Protein AF-A0A8H2ZXE7-F1 (afdb_monomer_lite)

Structure (mmCIF, N/CA/C/O backbone):
data_AF-A0A8H2ZXE7-F1
#
_entry.id   AF-A0A8H2ZXE7-F1
#
loop_
_atom_site.group_PDB
_atom_site.id
_atom_site.type_symbol
_atom_site.label_atom_id
_atom_site.label_alt_id
_atom_site.label_comp_id
_atom_site.label_asym_id
_atom_site.label_entity_id
_atom_site.label_seq_id
_atom_site.pdbx_PDB_ins_code
_atom_site.Cartn_x
_atom_site.Cartn_y
_atom_site.Cartn_z
_atom_site.occupancy
_atom_site.B_iso_or_equiv
_atom_site.auth_seq_id
_atom_site.auth_comp_id
_atom_site.auth_asym_id
_atom_site.auth_atom_id
_atom_site.pdbx_PDB_model_num
ATOM 1 N N . MET A 1 1 ? 1.449 -3.671 5.281 1.00 37.72 1 MET A N 1
ATOM 2 C CA . MET A 1 1 ? -0.019 -3.720 5.351 1.00 37.72 1 MET A CA 1
ATOM 3 C C . MET A 1 1 ? -0.487 -4.661 4.245 1.00 37.72 1 MET A C 1
ATOM 5 O O . MET A 1 1 ? 0.335 -5.017 3.417 1.00 37.72 1 MET A O 1
ATOM 9 N N . VAL A 1 2 ? -1.694 -5.198 4.424 1.00 40.09 2 VAL A N 1
ATOM 10 C CA . VAL A 1 2 ? -2.510 -6.159 3.642 1.00 40.09 2 VAL A CA 1
ATOM 11 C C . VAL A 1 2 ? -1.838 -7.055 2.583 1.00 40.09 2 VAL A C 1
ATOM 13 O O . VAL A 1 2 ? -1.481 -6.581 1.506 1.00 40.09 2 VAL A O 1
ATOM 16 N N . PRO A 1 3 ? -1.770 -8.380 2.799 1.00 34.88 3 PRO A N 1
ATOM 17 C CA . PRO A 1 3 ? -1.704 -9.323 1.689 1.00 34.88 3 PRO A CA 1
ATOM 18 C C . PRO A 1 3 ? -3.044 -9.306 0.940 1.00 34.88 3 PRO A C 1
ATOM 20 O O . PRO A 1 3 ? -4.093 -9.416 1.576 1.00 34.88 3 PRO A O 1
ATOM 23 N N . LEU A 1 4 ? -3.014 -9.149 -0.388 1.00 42.28 4 LEU A N 1
ATOM 24 C CA . LEU A 1 4 ? -4.192 -9.222 -1.264 1.00 42.28 4 LEU A CA 1
ATOM 25 C C . LEU A 1 4 ? -4.894 -10.562 -1.028 1.00 42.28 4 LEU A C 1
ATOM 27 O O . LEU A 1 4 ? -4.512 -11.589 -1.583 1.00 42.28 4 LEU A O 1
ATOM 31 N N . THR A 1 5 ? -5.882 -10.568 -0.142 1.00 41.03 5 THR A N 1
ATOM 32 C CA . THR A 1 5 ? -6.597 -11.772 0.253 1.00 41.03 5 THR A CA 1
ATOM 33 C C . THR A 1 5 ? -8.085 -11.511 0.139 1.00 41.03 5 THR A C 1
ATOM 35 O O . THR A 1 5 ? -8.644 -10.622 0.772 1.00 41.03 5 THR A O 1
ATOM 38 N N . ARG A 1 6 ? -8.676 -12.308 -0.752 1.00 41.72 6 ARG A N 1
ATOM 39 C CA . ARG A 1 6 ? -10.087 -12.631 -0.961 1.00 41.72 6 ARG A CA 1
ATOM 40 C C . ARG A 1 6 ? -11.070 -11.954 0.007 1.00 41.72 6 ARG A C 1
ATOM 42 O O . ARG A 1 6 ? -11.299 -12.441 1.115 1.00 41.72 6 ARG A O 1
ATOM 49 N N . SER A 1 7 ? -11.761 -10.930 -0.479 1.00 31.61 7 SER A N 1
ATOM 50 C CA . SER A 1 7 ? -13.058 -10.507 0.046 1.00 31.61 7 SER A CA 1
ATOM 51 C C . SER A 1 7 ? -14.070 -11.638 -0.191 1.00 31.61 7 SER A C 1
ATOM 53 O O . SER A 1 7 ? -14.555 -11.857 -1.296 1.00 31.61 7 SER A O 1
ATOM 55 N N . LYS A 1 8 ? -14.363 -12.423 0.852 1.00 30.72 8 LYS A N 1
ATOM 56 C CA . LYS A 1 8 ? -15.541 -13.300 0.880 1.00 30.72 8 LYS A CA 1
ATOM 57 C C . LYS A 1 8 ? -16.747 -12.451 1.279 1.00 30.72 8 LYS A C 1
ATOM 59 O O . LYS A 1 8 ? -17.057 -12.342 2.461 1.00 30.72 8 LYS A O 1
ATOM 64 N N . THR A 1 9 ? -17.430 -11.854 0.313 1.00 28.05 9 THR A N 1
ATOM 65 C CA . THR A 1 9 ? -18.809 -11.397 0.508 1.00 28.05 9 THR A CA 1
ATOM 66 C C . THR A 1 9 ? -19.736 -12.587 0.273 1.00 28.05 9 THR A C 1
ATOM 68 O O . THR A 1 9 ? -20.044 -12.964 -0.851 1.00 28.05 9 THR A O 1
ATOM 71 N N . GLY A 1 10 ? -20.133 -13.234 1.366 1.00 24.97 10 GLY A N 1
ATOM 72 C CA . GLY A 1 10 ? -21.197 -14.231 1.394 1.00 24.97 10 GLY A CA 1
ATOM 73 C C . GLY A 1 10 ? -22.120 -13.890 2.550 1.00 24.97 10 GLY A C 1
ATOM 74 O O . GLY A 1 10 ? -21.824 -14.219 3.695 1.00 24.97 10 GLY A O 1
ATOM 75 N N . ALA A 1 11 ? -23.192 -13.161 2.252 1.00 25.58 11 ALA A N 1
ATOM 76 C CA . ALA A 1 11 ? -24.258 -12.878 3.196 1.00 25.58 11 ALA A CA 1
ATOM 77 C C . ALA A 1 11 ? -25.006 -14.180 3.516 1.00 25.58 11 ALA A C 1
ATOM 79 O O . ALA A 1 11 ? -25.571 -14.804 2.622 1.00 25.58 11 ALA A O 1
ATOM 80 N N . ALA A 1 12 ? -25.035 -14.569 4.788 1.00 24.92 12 ALA A N 1
ATOM 81 C CA . ALA A 1 12 ? -25.950 -15.583 5.293 1.00 24.92 12 ALA A CA 1
ATOM 82 C C . ALA A 1 12 ? -26.619 -15.037 6.558 1.00 24.92 12 ALA A C 1
ATOM 84 O O . ALA A 1 12 ? -25.986 -14.869 7.599 1.00 24.92 12 ALA A O 1
ATOM 85 N N . LYS A 1 13 ? -27.908 -14.714 6.421 1.00 24.22 13 LYS A N 1
ATOM 86 C CA . LYS A 1 13 ? -28.839 -14.510 7.532 1.00 24.22 13 LYS A CA 1
ATOM 87 C C . LYS A 1 13 ? -28.961 -15.831 8.294 1.00 24.22 13 LYS A C 1
ATOM 89 O O . LYS A 1 13 ? -29.237 -16.852 7.672 1.00 24.22 13 LYS A O 1
ATOM 94 N N . ALA A 1 14 ? -28.830 -15.800 9.615 1.00 24.81 14 ALA A N 1
ATOM 95 C CA . ALA A 1 14 ? -29.322 -16.868 10.473 1.00 24.81 14 ALA A CA 1
ATOM 96 C C . ALA A 1 14 ? -29.968 -16.260 11.721 1.00 24.81 14 ALA A C 1
ATOM 98 O O . ALA A 1 14 ? -29.408 -15.406 12.404 1.00 24.81 14 ALA A O 1
ATOM 99 N N . THR A 1 15 ? -31.206 -16.683 11.905 1.00 23.34 15 THR A N 1
ATOM 100 C CA . THR A 1 15 ? -32.229 -16.314 12.874 1.00 23.34 15 THR A CA 1
ATOM 101 C C . THR A 1 15 ? -31.917 -16.799 14.287 1.00 23.34 15 THR A C 1
ATOM 103 O O . THR A 1 15 ? -31.268 -17.822 14.488 1.00 23.34 15 THR A O 1
ATOM 106 N N . ALA A 1 16 ? -32.428 -16.052 15.265 1.00 22.19 16 ALA A N 1
ATOM 107 C CA . ALA A 1 16 ? -32.362 -16.350 16.687 1.00 22.19 16 ALA A CA 1
ATOM 108 C C . ALA A 1 16 ? -33.148 -17.616 17.066 1.00 22.19 16 ALA A C 1
ATOM 110 O O . ALA A 1 16 ? -34.262 -17.818 16.587 1.00 22.19 16 ALA A O 1
ATOM 111 N N . THR A 1 17 ? -32.625 -18.379 18.031 1.00 24.34 17 THR A N 1
ATOM 112 C CA . THR A 1 17 ? -33.463 -19.198 18.918 1.00 24.34 17 THR A CA 1
ATOM 113 C C . THR A 1 17 ? -32.881 -19.221 20.328 1.00 24.34 17 THR A C 1
ATOM 115 O O . THR A 1 17 ? -31.692 -19.449 20.534 1.00 24.34 17 THR A O 1
ATOM 118 N N . LYS A 1 18 ? -33.765 -18.923 21.278 1.00 22.67 18 LYS A N 1
ATOM 119 C CA . LYS A 1 18 ? -33.601 -18.810 22.727 1.00 22.67 18 LYS A CA 1
ATOM 120 C C . LYS A 1 18 ? -33.639 -20.201 23.364 1.00 22.67 18 LYS A C 1
ATOM 122 O O . LYS A 1 18 ? -34.596 -20.925 23.118 1.00 22.67 18 LYS A O 1
ATOM 127 N N . VAL A 1 19 ? -32.681 -20.532 24.232 1.00 24.34 19 VAL A N 1
ATOM 128 C CA . VAL A 1 19 ? -32.855 -21.570 25.264 1.00 24.34 19 VAL A CA 1
ATOM 129 C C . VAL A 1 19 ? -32.188 -21.097 26.557 1.00 24.34 19 VAL A C 1
ATOM 131 O O . VAL A 1 19 ? -30.974 -20.930 26.629 1.00 24.34 19 VAL A O 1
ATOM 134 N N . GLU A 1 20 ? -33.016 -20.850 27.570 1.00 22.06 20 GLU A N 1
ATOM 135 C CA . GLU A 1 20 ? -32.633 -20.716 28.976 1.00 22.06 20 GLU A CA 1
ATOM 136 C C . GLU A 1 20 ? -32.345 -22.104 29.563 1.00 22.06 20 GLU A C 1
ATOM 138 O O . GLU A 1 20 ? -33.101 -23.032 29.285 1.00 22.06 20 GLU A O 1
ATOM 143 N N . THR A 1 21 ? -31.345 -22.244 30.445 1.00 24.45 21 THR A N 1
ATOM 144 C CA . THR A 1 21 ? -31.552 -22.791 31.809 1.00 24.45 21 THR A CA 1
ATOM 145 C C . THR A 1 21 ? -30.289 -22.789 32.694 1.00 24.45 21 THR A C 1
ATOM 147 O O . THR A 1 21 ? -29.285 -23.419 32.398 1.00 24.45 21 THR A O 1
ATOM 150 N N . LYS A 1 22 ? -30.449 -22.105 33.838 1.00 24.88 22 LYS A N 1
ATOM 151 C CA . LYS A 1 22 ? -30.098 -22.450 35.236 1.00 24.88 22 LYS A CA 1
ATOM 152 C C . LYS A 1 22 ? -28.639 -22.667 35.698 1.00 24.88 22 LYS A C 1
ATOM 154 O O . LYS A 1 22 ? -27.974 -23.648 35.396 1.00 24.88 22 LYS A O 1
ATOM 159 N N . LEU A 1 23 ? -28.275 -21.771 36.628 1.00 22.88 23 LEU A N 1
ATOM 160 C CA . LEU A 1 23 ? -27.318 -21.894 37.737 1.00 22.88 23 LEU A CA 1
ATOM 161 C C . LEU A 1 23 ? -27.302 -23.275 38.417 1.00 22.88 23 LEU A C 1
ATOM 163 O O . LEU A 1 23 ? -28.356 -23.755 38.826 1.00 22.88 23 LEU A O 1
ATOM 167 N N . THR A 1 24 ? -26.098 -23.732 38.785 1.00 25.58 24 THR A N 1
ATOM 168 C CA . THR A 1 24 ? -25.827 -24.248 40.141 1.00 25.58 24 THR A CA 1
ATOM 169 C C . THR A 1 24 ? -24.408 -23.902 40.597 1.00 25.58 24 THR A C 1
ATOM 171 O O . THR A 1 24 ? -23.417 -24.228 39.950 1.00 25.58 24 THR A O 1
ATOM 174 N N . THR A 1 25 ? -24.352 -23.257 41.754 1.00 23.00 25 THR A N 1
ATOM 175 C CA . THR A 1 25 ? -23.217 -22.957 42.630 1.00 23.00 25 THR A CA 1
ATOM 176 C C . THR A 1 25 ? -22.566 -24.233 43.176 1.00 23.00 25 THR A C 1
ATOM 178 O O . THR A 1 25 ? -23.286 -25.142 43.579 1.00 23.00 25 THR A O 1
ATOM 181 N N . LYS A 1 26 ? -21.232 -24.257 43.338 1.00 26.17 26 LYS A N 1
ATOM 182 C CA . LYS A 1 26 ? -20.571 -24.940 44.471 1.00 26.17 26 LYS A CA 1
ATOM 183 C C . LYS A 1 26 ? -19.151 -24.410 44.720 1.00 26.17 26 LYS A C 1
ATOM 185 O O . LYS A 1 26 ? -18.291 -24.428 43.847 1.00 26.17 26 LYS A O 1
ATOM 190 N N . ARG A 1 27 ? -18.960 -23.926 45.952 1.00 22.67 27 ARG A N 1
ATOM 191 C CA . ARG A 1 27 ? -17.690 -23.601 46.620 1.00 22.67 27 ARG A CA 1
ATOM 192 C C . ARG A 1 27 ? -16.874 -24.880 46.864 1.00 22.67 27 ARG A C 1
ATOM 194 O O . ARG A 1 27 ? -17.456 -25.913 47.180 1.00 22.67 27 ARG A O 1
ATOM 201 N N . GLY A 1 28 ? -15.546 -24.770 46.835 1.00 24.69 28 GLY A N 1
ATOM 202 C CA . GLY A 1 28 ? -14.614 -25.795 47.314 1.00 24.69 28 GLY A CA 1
ATOM 203 C C . GLY A 1 28 ? -13.182 -25.261 47.347 1.00 24.69 28 GLY A C 1
ATOM 204 O O . GLY A 1 28 ? -12.686 -24.755 46.347 1.00 24.69 28 GLY A O 1
ATOM 205 N N . ALA A 1 29 ? -12.566 -25.299 48.525 1.00 23.77 29 ALA A N 1
ATOM 206 C CA . ALA A 1 29 ? -11.320 -24.633 48.882 1.00 23.77 29 ALA A CA 1
ATOM 207 C C . ALA A 1 29 ? -10.046 -25.436 48.539 1.00 23.77 29 ALA A C 1
ATOM 209 O O . ALA A 1 29 ? -10.054 -26.659 48.537 1.00 23.77 29 ALA A O 1
ATOM 210 N N . ALA A 1 30 ? -8.966 -24.676 48.315 1.00 24.12 30 ALA A N 1
ATOM 211 C CA . ALA A 1 30 ? -7.544 -24.919 48.597 1.00 24.12 30 ALA A CA 1
ATOM 212 C C . ALA A 1 30 ? -6.936 -26.333 48.470 1.00 24.12 30 ALA A C 1
ATOM 214 O O . ALA A 1 30 ? -7.237 -27.224 49.254 1.00 24.12 30 ALA A O 1
ATOM 215 N N . THR A 1 31 ? -5.870 -26.447 47.662 1.00 26.44 31 THR A N 1
ATOM 216 C CA . THR A 1 31 ? -4.534 -26.913 48.116 1.00 26.44 31 THR A CA 1
ATOM 217 C C . THR A 1 31 ? -3.457 -26.717 47.031 1.00 26.44 31 THR A C 1
ATOM 219 O O . THR A 1 31 ? -3.670 -26.995 45.856 1.00 26.44 31 THR A O 1
ATOM 222 N N . LYS A 1 32 ? -2.285 -26.192 47.430 1.00 26.12 32 LYS A N 1
ATOM 223 C CA . LYS A 1 32 ? -1.053 -26.076 46.614 1.00 26.12 32 LYS A CA 1
ATOM 224 C C . LYS A 1 32 ? -0.413 -27.466 46.427 1.00 26.12 32 LYS A C 1
ATOM 226 O O . LYS A 1 32 ? -0.560 -28.297 47.322 1.00 26.12 32 LYS A O 1
ATOM 231 N N . PRO A 1 33 ? 0.444 -27.670 45.404 1.00 28.33 33 PRO A N 1
ATOM 232 C CA . PRO A 1 33 ? 1.855 -27.845 45.772 1.00 28.33 33 PRO A CA 1
ATOM 233 C C . PRO A 1 33 ? 2.914 -27.263 44.807 1.00 28.33 33 PRO A C 1
ATOM 235 O O . PRO A 1 33 ? 2.793 -27.265 43.589 1.00 28.33 33 PRO A O 1
ATOM 238 N N . LYS A 1 34 ? 3.973 -26.784 45.473 1.00 25.19 34 LYS A N 1
ATOM 239 C CA . LYS A 1 34 ? 5.425 -26.731 45.201 1.00 25.19 34 LYS A CA 1
ATOM 240 C C . LYS A 1 34 ? 6.011 -26.856 43.777 1.00 25.19 34 LYS A C 1
ATOM 242 O O . LYS A 1 34 ? 5.808 -27.813 43.043 1.00 25.19 34 LYS A O 1
ATOM 247 N N . LEU A 1 35 ? 6.942 -25.918 43.555 1.00 25.31 35 LEU A N 1
ATOM 248 C CA . LEU A 1 35 ? 8.067 -25.889 42.616 1.00 25.31 35 LEU A CA 1
ATOM 249 C C . LEU A 1 35 ? 8.780 -27.239 42.412 1.00 25.31 35 LEU A C 1
ATOM 251 O O . LEU A 1 35 ? 9.166 -27.883 43.389 1.00 25.31 35 LEU A O 1
ATOM 255 N N . ARG A 1 36 ? 9.184 -27.521 41.161 1.00 25.88 36 ARG A N 1
ATOM 256 C CA . ARG A 1 36 ? 10.446 -28.228 40.883 1.00 25.88 36 ARG A CA 1
ATOM 257 C C . ARG A 1 36 ? 11.093 -27.826 39.540 1.00 25.88 36 ARG A C 1
ATOM 259 O O . ARG A 1 36 ? 10.533 -28.005 38.469 1.00 25.88 36 ARG A O 1
ATOM 266 N N . SER A 1 37 ? 12.271 -27.221 39.695 1.00 26.22 37 SER A N 1
ATOM 267 C CA . SER A 1 37 ? 13.476 -27.087 38.852 1.00 26.22 37 SER A CA 1
ATOM 268 C C . SER A 1 37 ? 13.516 -27.490 37.361 1.00 26.22 37 SER A C 1
ATOM 270 O O . SER A 1 37 ? 13.224 -28.619 36.978 1.00 26.22 37 SER A O 1
ATOM 272 N N . LYS A 1 38 ? 14.126 -26.578 36.583 1.00 25.95 38 LYS A N 1
ATOM 273 C CA . LYS A 1 38 ? 14.814 -26.753 35.283 1.00 25.95 38 LYS A CA 1
ATOM 274 C C . LYS A 1 38 ? 15.836 -27.911 35.283 1.00 25.95 38 LYS A C 1
ATOM 276 O O . LYS A 1 38 ? 16.459 -28.135 36.320 1.00 25.95 38 LYS A O 1
ATOM 281 N N . PRO A 1 39 ? 16.206 -28.437 34.099 1.00 26.62 39 PRO A N 1
ATOM 282 C CA . PRO A 1 39 ? 17.589 -28.848 33.845 1.00 26.62 39 PRO A CA 1
ATOM 283 C C . PRO A 1 39 ? 18.285 -27.967 32.794 1.00 26.62 39 PRO A C 1
ATOM 285 O O . PRO A 1 39 ? 17.684 -27.492 31.830 1.00 26.62 39 PRO A O 1
ATOM 288 N N . LYS A 1 40 ? 19.581 -27.748 33.030 1.00 26.09 40 LYS A N 1
ATOM 289 C CA . LYS A 1 40 ? 20.541 -26.995 32.219 1.00 26.09 40 LYS A CA 1
ATOM 290 C C . LYS A 1 40 ? 21.157 -27.873 31.108 1.00 26.09 40 LYS A C 1
ATOM 292 O O . LYS A 1 40 ? 21.465 -29.034 31.324 1.00 26.09 40 LYS A O 1
ATOM 297 N N . SER A 1 41 ? 21.335 -27.252 29.944 1.00 22.56 41 SER A N 1
ATOM 298 C CA . SER A 1 41 ? 22.427 -27.328 28.949 1.00 22.56 41 SER A CA 1
ATOM 299 C C . SER A 1 41 ? 23.572 -28.384 29.012 1.00 22.56 41 SER A C 1
ATOM 301 O O . SER A 1 41 ? 24.353 -28.348 29.958 1.00 22.56 41 SER A O 1
ATOM 303 N N . VAL A 1 42 ? 23.800 -29.035 27.839 1.00 26.83 42 VAL A N 1
ATOM 304 C CA . VAL A 1 42 ? 25.089 -29.224 27.070 1.00 26.83 42 VAL A CA 1
ATOM 305 C C . VAL A 1 42 ? 26.024 -30.377 27.556 1.00 26.83 42 VAL A C 1
ATOM 307 O O . VAL A 1 42 ? 26.112 -30.544 28.764 1.00 26.83 42 VAL A O 1
ATOM 310 N N . PRO A 1 43 ? 26.715 -31.193 26.692 1.00 28.94 43 PRO A N 1
ATOM 311 C CA . PRO A 1 43 ? 27.490 -30.780 25.507 1.00 28.94 43 PRO A CA 1
ATOM 312 C C . PRO A 1 43 ? 27.412 -31.587 24.195 1.00 28.94 43 PRO A C 1
ATOM 314 O O . PRO A 1 43 ? 26.960 -32.721 24.107 1.00 28.94 43 PRO A O 1
ATOM 317 N N . LYS A 1 44 ? 27.916 -30.905 23.156 1.00 25.38 44 LYS A N 1
ATOM 318 C CA . LYS A 1 44 ? 28.224 -31.369 21.799 1.00 25.38 44 LYS A CA 1
ATOM 319 C C . LYS A 1 44 ? 29.532 -32.166 21.791 1.00 25.38 44 LYS A C 1
ATOM 321 O O . LYS A 1 44 ? 30.521 -31.677 22.330 1.00 25.38 44 LYS A O 1
ATOM 326 N N . THR A 1 45 ? 29.587 -33.228 20.992 1.00 26.02 45 THR A N 1
ATOM 327 C CA . THR A 1 45 ? 30.851 -33.785 20.485 1.00 26.02 45 THR A CA 1
ATOM 328 C C . THR A 1 45 ? 30.705 -34.074 18.988 1.00 26.02 45 THR A C 1
ATOM 330 O O . THR A 1 45 ? 29.848 -34.844 18.566 1.00 26.02 45 THR A O 1
ATOM 333 N N . LYS A 1 46 ? 31.513 -33.381 18.175 1.00 26.08 46 LYS A N 1
ATOM 334 C CA . LYS A 1 46 ? 31.896 -33.754 16.795 1.00 26.08 46 LYS A CA 1
ATOM 335 C C . LYS A 1 46 ? 32.953 -34.876 16.945 1.00 26.08 46 LYS A C 1
ATOM 337 O O . LYS A 1 46 ? 33.623 -34.883 17.967 1.00 26.08 46 LYS A O 1
ATOM 342 N N . VAL A 1 47 ? 33.175 -35.858 16.068 1.00 27.69 47 VAL A N 1
ATOM 343 C CA . VAL A 1 47 ? 33.588 -35.821 14.647 1.00 27.69 47 VAL A CA 1
ATOM 344 C C . VAL A 1 47 ? 33.352 -37.244 14.014 1.00 27.69 47 VAL A C 1
ATOM 346 O O . VAL A 1 47 ? 32.614 -38.023 14.607 1.00 27.69 47 VAL A O 1
ATOM 349 N N . PRO A 1 48 ? 33.832 -37.615 12.801 1.00 30.56 48 PRO A N 1
ATOM 350 C CA . PRO A 1 48 ? 32.997 -37.942 11.640 1.00 30.56 48 PRO A CA 1
ATOM 351 C C . PRO A 1 48 ? 33.022 -39.434 11.230 1.00 30.56 48 PRO A C 1
ATOM 353 O O . PRO A 1 48 ? 34.034 -40.111 11.380 1.00 30.56 48 PRO A O 1
ATOM 356 N N . LEU A 1 49 ? 31.981 -39.931 10.549 1.00 30.38 49 LEU A N 1
ATOM 357 C CA . LEU A 1 49 ? 32.089 -41.197 9.807 1.00 30.38 49 LEU A CA 1
ATOM 358 C C . LEU A 1 49 ? 31.745 -41.008 8.325 1.00 30.38 49 LEU A C 1
ATOM 360 O O . LEU A 1 49 ? 30.586 -40.927 7.924 1.00 30.38 49 LEU A O 1
ATOM 364 N N . LYS A 1 50 ? 32.797 -40.962 7.498 1.00 28.86 50 LYS A N 1
ATOM 365 C CA . LYS A 1 50 ? 32.725 -41.219 6.055 1.00 28.86 50 LYS A CA 1
ATOM 366 C C . LYS A 1 50 ? 32.206 -42.642 5.848 1.00 28.86 50 LYS A C 1
ATOM 368 O O . LYS A 1 50 ? 32.851 -43.583 6.304 1.00 28.86 50 LYS A O 1
ATOM 373 N N . ARG A 1 51 ? 31.128 -42.833 5.081 1.00 31.20 51 ARG A N 1
ATOM 374 C CA . ARG A 1 51 ? 30.833 -44.145 4.484 1.00 31.20 51 ARG A CA 1
ATOM 375 C C . ARG A 1 51 ? 30.093 -44.035 3.145 1.00 31.20 51 ARG A C 1
ATOM 377 O O . ARG A 1 51 ? 28.913 -43.734 3.075 1.00 31.20 51 ARG A O 1
ATOM 384 N N . LYS A 1 52 ? 30.905 -44.250 2.104 1.00 28.48 52 LYS A N 1
ATOM 385 C CA . LYS A 1 52 ? 30.677 -44.813 0.762 1.00 28.48 52 LYS A CA 1
ATOM 386 C C . LYS A 1 52 ? 29.253 -44.773 0.183 1.00 28.48 52 LYS A C 1
ATOM 388 O O . LYS A 1 52 ? 28.360 -45.497 0.607 1.00 28.48 52 LYS A O 1
ATOM 393 N N . ILE A 1 53 ? 29.145 -44.038 -0.923 1.00 37.16 53 ILE A N 1
ATOM 394 C CA . ILE A 1 53 ? 28.099 -44.137 -1.943 1.00 37.16 53 ILE A CA 1
ATOM 395 C C . ILE A 1 53 ? 28.095 -45.570 -2.498 1.00 37.16 53 ILE A C 1
ATOM 397 O O . ILE A 1 53 ? 29.025 -45.968 -3.198 1.00 37.16 53 ILE A O 1
ATOM 401 N N . GLN A 1 54 ? 27.048 -46.339 -2.205 1.00 34.53 54 GLN A N 1
ATOM 402 C CA . GLN A 1 54 ? 26.723 -47.565 -2.933 1.00 34.53 54 GLN A CA 1
ATOM 403 C C . GLN A 1 54 ? 25.500 -47.300 -3.812 1.00 34.53 54 GLN A C 1
ATOM 405 O O . GLN A 1 54 ? 24.395 -47.074 -3.324 1.00 34.53 54 GLN A O 1
ATOM 410 N N . LYS A 1 55 ? 25.721 -47.327 -5.132 1.00 35.94 55 LYS A N 1
ATOM 411 C CA . LYS A 1 55 ? 24.671 -47.369 -6.154 1.00 35.94 55 LYS A CA 1
ATOM 412 C C . LYS A 1 55 ? 23.830 -48.631 -5.932 1.00 35.94 55 LYS A C 1
ATOM 414 O O . LYS A 1 55 ? 24.278 -49.730 -6.250 1.00 35.94 55 LYS A O 1
ATOM 419 N N . ARG A 1 56 ? 22.617 -48.479 -5.396 1.00 32.22 56 ARG A N 1
ATOM 420 C CA . ARG A 1 56 ? 21.602 -49.538 -5.399 1.00 32.22 56 ARG A CA 1
ATOM 421 C C . ARG A 1 56 ? 20.711 -49.394 -6.631 1.00 32.22 56 ARG A C 1
ATOM 423 O O . ARG A 1 56 ? 20.287 -48.300 -6.993 1.00 32.22 56 ARG A O 1
ATOM 430 N N . LYS A 1 57 ? 20.536 -50.534 -7.297 1.00 31.36 57 LYS A N 1
ATOM 431 C CA . LYS A 1 57 ? 19.848 -50.752 -8.571 1.00 31.36 57 LYS A CA 1
ATOM 432 C C . LYS A 1 57 ? 18.383 -50.297 -8.499 1.00 31.36 57 LYS A C 1
ATOM 434 O O . LYS A 1 57 ? 17.759 -50.393 -7.446 1.00 31.36 57 LYS A O 1
ATOM 439 N N . ARG A 1 58 ? 17.862 -49.815 -9.635 1.00 33.09 58 ARG A N 1
ATOM 440 C CA . ARG A 1 58 ? 16.454 -49.442 -9.847 1.00 33.09 58 ARG A CA 1
ATOM 441 C C . ARG A 1 58 ? 15.538 -50.601 -9.441 1.00 33.09 58 ARG A C 1
ATOM 443 O O . ARG A 1 58 ? 15.549 -51.637 -10.097 1.00 33.09 58 ARG A O 1
ATOM 450 N N . ALA A 1 59 ? 14.745 -50.397 -8.395 1.00 33.28 59 ALA A N 1
ATOM 451 C CA . ALA A 1 59 ? 13.532 -51.166 -8.173 1.00 33.28 59 ALA A CA 1
ATOM 452 C C . ALA A 1 59 ? 12.437 -50.543 -9.046 1.00 33.28 59 ALA A C 1
ATOM 454 O O . ALA A 1 59 ? 12.097 -49.370 -8.886 1.00 33.28 59 ALA A O 1
ATOM 455 N N . VAL A 1 60 ? 11.953 -51.314 -10.018 1.00 41.88 60 VAL A N 1
ATOM 456 C CA . VAL A 1 60 ? 10.715 -51.030 -10.744 1.00 41.88 60 VAL A CA 1
ATOM 457 C C . VAL A 1 60 ? 9.585 -51.235 -9.743 1.00 41.88 60 VAL A C 1
ATOM 459 O O . VAL A 1 60 ? 9.169 -52.362 -9.493 1.00 41.88 60 VAL A O 1
ATOM 462 N N . ASN A 1 61 ? 9.140 -50.150 -9.118 1.00 38.97 61 ASN A N 1
ATOM 463 C CA . ASN A 1 61 ? 7.920 -50.163 -8.328 1.00 38.97 61 ASN A CA 1
ATOM 464 C C . ASN A 1 61 ? 6.769 -49.814 -9.268 1.00 38.97 61 ASN A C 1
ATOM 466 O O . ASN A 1 61 ? 6.724 -48.709 -9.806 1.00 38.97 61 ASN A O 1
ATOM 470 N N . LYS A 1 62 ? 5.879 -50.792 -9.472 1.00 36.72 62 LYS A N 1
ATOM 471 C CA . LYS A 1 62 ? 4.533 -50.603 -10.020 1.00 36.72 62 LYS A CA 1
ATOM 472 C C . LYS A 1 62 ? 3.876 -49.415 -9.315 1.00 36.72 62 LYS A C 1
ATOM 474 O O . LYS A 1 62 ? 3.790 -49.411 -8.086 1.00 36.72 62 LYS A O 1
ATOM 479 N N . GLU A 1 63 ? 3.443 -48.423 -10.087 1.00 38.12 63 GLU A N 1
ATOM 480 C CA . GLU A 1 63 ? 2.516 -47.405 -9.599 1.00 38.12 63 GLU A CA 1
ATOM 481 C C . GLU A 1 63 ? 1.222 -48.097 -9.144 1.00 38.12 63 GLU A C 1
ATOM 483 O O . GLU A 1 63 ? 0.722 -48.970 -9.856 1.00 38.12 63 GLU A O 1
ATOM 488 N N . PRO A 1 64 ? 0.671 -47.756 -7.969 1.00 41.69 64 PRO A N 1
ATOM 489 C CA . PRO A 1 64 ? -0.724 -48.036 -7.699 1.00 41.69 64 PRO A CA 1
ATOM 490 C C . PRO A 1 64 ? -1.572 -47.080 -8.548 1.00 41.69 64 PRO A C 1
ATOM 492 O O . PRO A 1 64 ? -1.426 -45.860 -8.438 1.00 41.69 64 PRO A O 1
ATOM 495 N N . ASP A 1 65 ? -2.449 -47.645 -9.379 1.00 45.12 65 ASP A N 1
ATOM 496 C CA . ASP A 1 65 ? -3.514 -46.926 -10.077 1.00 45.12 65 ASP A CA 1
ATOM 497 C C . ASP A 1 65 ? -4.342 -46.132 -9.061 1.00 45.12 65 ASP A C 1
ATOM 499 O O . ASP A 1 65 ? -5.162 -46.677 -8.323 1.00 45.12 65 ASP A O 1
ATOM 503 N N . ASN A 1 66 ? -4.106 -44.824 -9.003 1.00 43.50 66 ASN A N 1
ATOM 504 C CA . ASN A 1 66 ? -4.940 -43.888 -8.267 1.00 43.50 66 ASN A CA 1
ATOM 505 C C . ASN A 1 66 ? -5.635 -42.970 -9.284 1.00 43.50 66 ASN A C 1
ATOM 507 O O . ASN A 1 66 ? -5.024 -41.995 -9.738 1.00 43.50 66 ASN A O 1
ATOM 511 N N . PRO A 1 67 ? -6.893 -43.243 -9.674 1.00 46.06 67 PRO A N 1
ATOM 512 C CA . PRO A 1 67 ? -7.628 -42.407 -10.610 1.00 46.06 67 PRO A CA 1
ATOM 513 C C . PRO A 1 67 ? -8.240 -41.216 -9.861 1.00 46.06 67 PRO A C 1
ATOM 515 O O . PRO A 1 67 ? -9.451 -41.072 -9.756 1.00 46.06 67 PRO A O 1
ATOM 518 N N . SER A 1 68 ? -7.394 -40.353 -9.302 1.00 47.34 68 SER A N 1
ATOM 519 C CA . SER A 1 68 ? -7.830 -39.055 -8.771 1.00 47.34 68 SER A CA 1
ATOM 520 C C . SER A 1 68 ? -6.795 -37.959 -9.021 1.00 47.34 68 SER A C 1
ATOM 522 O O . SER A 1 68 ? -6.652 -37.007 -8.253 1.00 47.34 68 SER A O 1
ATOM 524 N N . VAL A 1 69 ? -6.067 -38.066 -10.130 1.00 51.66 69 VAL A N 1
ATOM 525 C CA . VAL A 1 69 ? -5.509 -36.883 -10.780 1.00 51.66 69 VAL A CA 1
ATOM 526 C C . VAL A 1 69 ? -6.635 -36.345 -11.645 1.00 51.66 69 VAL A C 1
ATOM 528 O O . VAL A 1 69 ? -7.143 -37.080 -12.487 1.00 51.66 69 VAL A O 1
ATOM 531 N N . PHE A 1 70 ? -7.052 -35.096 -11.412 1.00 51.97 70 PHE A N 1
ATOM 532 C CA . PHE A 1 70 ? -7.951 -34.367 -12.307 1.00 51.97 70 PHE A CA 1
ATOM 533 C C . PHE A 1 70 ? -7.452 -34.626 -13.732 1.00 51.97 70 PHE A C 1
ATOM 535 O O . PHE A 1 70 ? -6.339 -34.219 -14.061 1.00 51.97 70 PHE A O 1
ATOM 542 N N . GLN A 1 71 ? -8.194 -35.410 -14.514 1.00 56.50 71 GLN A N 1
ATOM 543 C CA . GLN A 1 71 ? -7.870 -35.703 -15.900 1.00 56.50 71 GLN A CA 1
ATOM 544 C C . GLN A 1 71 ? -8.520 -34.589 -16.723 1.00 56.50 71 GLN A C 1
ATOM 546 O O . GLN A 1 71 ? -9.716 -34.662 -17.005 1.00 56.50 71 GLN A O 1
ATOM 551 N N . PRO A 1 72 ? -7.782 -33.537 -17.129 1.00 53.72 72 PRO A N 1
ATOM 552 C CA . PRO A 1 72 ? -8.315 -32.507 -18.018 1.00 53.72 72 PRO A CA 1
ATOM 553 C C . PRO A 1 72 ? -8.697 -33.050 -19.404 1.00 53.72 72 PRO A C 1
ATOM 555 O O . PRO A 1 72 ? -9.078 -32.276 -20.265 1.00 53.72 72 PRO A O 1
ATOM 558 N N . THR A 1 73 ? -8.618 -34.363 -19.637 1.00 53.09 73 THR A N 1
ATOM 559 C CA . THR A 1 73 ? -9.107 -35.031 -20.845 1.00 53.09 73 THR A CA 1
ATOM 560 C C . THR A 1 73 ? -10.625 -35.233 -20.862 1.00 53.09 73 THR A C 1
ATOM 562 O O . THR A 1 73 ? -11.151 -35.560 -21.918 1.00 53.09 73 THR A O 1
ATOM 565 N N . VAL A 1 74 ? -11.343 -35.024 -19.748 1.00 67.62 74 VAL A N 1
ATOM 566 C CA . VAL A 1 74 ? -12.822 -35.095 -19.728 1.00 67.62 74 VAL A CA 1
ATOM 567 C C . VAL A 1 74 ? -13.468 -33.777 -20.187 1.00 67.62 74 VAL A C 1
ATOM 569 O O . VAL A 1 74 ? -14.593 -33.781 -20.676 1.00 67.62 74 VAL A O 1
ATOM 572 N N . LEU A 1 75 ? -12.754 -32.648 -20.081 1.00 78.88 75 LEU A N 1
ATOM 573 C CA . LEU A 1 75 ? -13.245 -31.325 -20.478 1.00 78.88 75 LEU A CA 1
ATOM 574 C C . LEU A 1 75 ? -12.440 -30.792 -21.678 1.00 78.88 75 LEU A C 1
ATOM 576 O O . LEU A 1 75 ? -11.226 -30.626 -21.549 1.00 78.88 75 LEU A O 1
ATOM 580 N N . PRO A 1 76 ? -13.077 -30.479 -22.824 1.00 88.62 76 PRO A N 1
ATOM 581 C CA . PRO A 1 76 ? -12.420 -29.803 -23.939 1.00 88.62 76 PRO A CA 1
ATOM 582 C C . PRO A 1 76 ? -11.638 -28.566 -23.486 1.00 88.62 76 PRO A C 1
ATOM 584 O O . PRO A 1 76 ? -12.124 -27.781 -22.669 1.00 88.62 76 PRO A O 1
ATOM 587 N N . LEU A 1 77 ? -10.437 -28.375 -24.043 1.00 86.31 77 LEU A N 1
ATOM 588 C CA . LEU A 1 77 ? -9.541 -27.278 -23.664 1.00 86.31 77 LEU A CA 1
ATOM 589 C C . LEU A 1 77 ? -10.232 -25.910 -23.747 1.00 86.31 77 LEU A C 1
ATOM 591 O O . LEU A 1 77 ? -10.071 -25.109 -22.835 1.00 86.31 77 LEU A O 1
ATOM 595 N N . GLU A 1 78 ? -11.033 -25.671 -24.784 1.00 88.81 78 GLU A N 1
ATOM 596 C CA . GLU A 1 78 ? -11.762 -24.409 -24.968 1.00 88.81 78 GLU A CA 1
ATOM 597 C C . GLU A 1 78 ? -12.718 -24.116 -23.803 1.00 88.81 78 GLU A C 1
ATOM 599 O O . GLU A 1 78 ? -12.654 -23.044 -23.205 1.00 88.81 78 GLU A O 1
ATOM 604 N N . LEU A 1 79 ? -13.517 -25.106 -23.382 1.00 90.56 79 LEU A N 1
ATOM 605 C CA . LEU A 1 79 ? -14.417 -24.957 -22.232 1.00 90.56 79 LEU A CA 1
ATOM 606 C C . LEU A 1 79 ? -13.638 -24.717 -20.936 1.00 90.56 79 LEU A C 1
ATOM 608 O O . LEU A 1 79 ? -14.057 -23.944 -20.076 1.00 90.56 79 LEU A O 1
ATOM 612 N N . PHE A 1 80 ? -12.479 -25.355 -20.788 1.00 89.94 80 PHE A N 1
ATOM 613 C CA . PHE A 1 80 ? -11.610 -25.106 -19.647 1.00 89.94 80 PHE A CA 1
ATOM 614 C C . PHE A 1 80 ? -11.031 -23.683 -19.650 1.00 89.94 80 PHE A C 1
ATOM 616 O O . PHE A 1 80 ? -10.970 -23.052 -18.595 1.00 89.94 80 PHE A O 1
ATOM 623 N N . LEU A 1 81 ? -10.624 -23.159 -20.811 1.00 92.94 81 LEU A N 1
ATOM 624 C CA . LEU A 1 81 ? -10.148 -21.781 -20.948 1.00 92.94 81 LEU A CA 1
ATOM 625 C C . LEU A 1 81 ? -11.261 -20.770 -20.646 1.00 92.94 81 LEU A C 1
ATOM 627 O O . LEU A 1 81 ? -10.984 -19.750 -20.015 1.00 92.94 81 LEU A O 1
ATOM 631 N N . ASP A 1 82 ? -12.506 -21.072 -21.015 1.00 93.69 82 ASP A N 1
ATOM 632 C CA . ASP A 1 82 ? -13.668 -20.254 -20.660 1.00 93.69 82 ASP A CA 1
ATOM 633 C C . ASP A 1 82 ? -13.913 -20.216 -19.151 1.00 93.69 82 ASP A C 1
ATOM 635 O O . ASP A 1 82 ? -14.074 -19.135 -18.586 1.00 93.69 82 ASP A O 1
ATOM 639 N N . ILE A 1 83 ? -13.839 -21.361 -18.464 1.00 93.81 83 ILE A N 1
ATOM 640 C CA . ILE A 1 83 ? -13.899 -21.401 -16.993 1.00 93.81 83 ILE A CA 1
ATOM 641 C C . ILE A 1 83 ? -12.725 -20.617 -16.389 1.00 93.81 83 ILE A C 1
ATOM 643 O O . ILE A 1 83 ? -12.896 -19.874 -15.419 1.00 93.81 83 ILE A O 1
ATOM 647 N N . ALA A 1 84 ? -11.531 -20.738 -16.975 1.00 94.31 84 ALA A N 1
ATOM 648 C CA . ALA A 1 84 ? -10.325 -20.094 -16.469 1.00 94.31 84 ALA A CA 1
ATOM 649 C C . ALA A 1 84 ? -10.392 -18.557 -16.484 1.00 94.31 84 ALA A C 1
ATOM 651 O O . ALA A 1 84 ? -9.752 -17.930 -15.640 1.00 94.31 84 ALA A O 1
ATOM 652 N N . LYS A 1 85 ? -11.203 -17.944 -17.363 1.00 95.94 85 LYS A N 1
ATOM 653 C CA . LYS A 1 85 ? -11.442 -16.485 -17.394 1.00 95.94 85 LYS A CA 1
ATOM 654 C C . LYS A 1 85 ? -12.038 -15.953 -16.084 1.00 95.94 85 LYS A C 1
ATOM 656 O O . LYS A 1 85 ? -11.841 -14.785 -15.754 1.00 95.94 85 LYS A O 1
ATOM 661 N N . TYR A 1 86 ? -12.733 -16.798 -15.323 1.00 96.31 86 TYR A N 1
ATOM 662 C CA . TYR A 1 86 ? -13.376 -16.440 -14.054 1.00 96.31 86 TYR A CA 1
ATOM 663 C C . TYR A 1 86 ? -12.535 -16.788 -12.818 1.00 96.31 86 TYR A C 1
ATOM 665 O O . TYR A 1 86 ? -12.944 -16.513 -11.690 1.00 96.31 86 TYR A O 1
ATOM 673 N N . ILE A 1 87 ? -11.358 -17.391 -13.002 1.00 95.50 87 ILE A N 1
ATOM 674 C CA . ILE A 1 87 ? -10.458 -17.729 -11.898 1.00 95.50 87 ILE A CA 1
ATOM 675 C C . ILE A 1 87 ? -9.729 -16.465 -11.431 1.00 95.50 87 ILE A C 1
ATOM 677 O O . ILE A 1 87 ? -9.274 -15.652 -12.233 1.00 95.50 87 ILE A O 1
ATOM 681 N N . PHE A 1 88 ? -9.572 -16.305 -10.116 1.00 96.12 88 PHE A N 1
ATOM 682 C CA . PHE A 1 88 ? -8.800 -15.196 -9.563 1.00 96.12 88 PHE A CA 1
ATOM 683 C C . PHE A 1 88 ? -7.329 -15.282 -10.026 1.00 96.12 88 PHE A C 1
ATOM 685 O O . PHE A 1 88 ? -6.749 -16.371 -9.985 1.00 96.12 88 PHE A O 1
ATOM 692 N N . PRO A 1 89 ? -6.664 -14.177 -10.421 1.00 96.38 89 PRO A N 1
ATOM 693 C CA . PRO A 1 89 ? -5.339 -14.252 -11.045 1.00 96.38 89 PRO A CA 1
ATOM 694 C C . PRO A 1 89 ? -4.276 -14.997 -10.225 1.00 96.38 89 PRO A C 1
ATOM 696 O O . PRO A 1 89 ? -3.442 -15.706 -10.787 1.00 96.38 89 PRO A O 1
ATOM 699 N N . LEU A 1 90 ? -4.305 -14.881 -8.891 1.00 95.62 90 LEU A N 1
ATOM 700 C CA . LEU A 1 90 ? -3.397 -15.629 -8.013 1.00 95.62 90 LEU A CA 1
ATOM 701 C C . LEU A 1 90 ? -3.614 -17.144 -8.110 1.00 95.62 90 LEU A C 1
ATOM 703 O O . LEU A 1 90 ? -2.653 -17.911 -8.159 1.00 95.62 90 LEU A O 1
ATOM 707 N N . ASP A 1 91 ? -4.872 -17.570 -8.165 1.00 96.31 91 ASP A N 1
ATOM 708 C CA . ASP A 1 91 ? -5.234 -18.978 -8.278 1.00 96.31 91 ASP A CA 1
ATOM 709 C C . ASP A 1 91 ? -4.863 -19.517 -9.659 1.00 96.31 91 ASP A C 1
ATOM 711 O O . ASP A 1 91 ? -4.362 -20.634 -9.761 1.00 96.31 91 ASP A O 1
ATOM 715 N N . LEU A 1 92 ? -4.977 -18.698 -10.709 1.00 96.00 92 LEU A N 1
ATOM 716 C CA . LEU A 1 92 ? -4.516 -19.056 -12.050 1.00 96.00 92 LEU A CA 1
ATOM 717 C C . LEU A 1 92 ? -2.989 -19.256 -12.095 1.00 96.00 92 LEU A C 1
ATOM 719 O O . LEU A 1 92 ? -2.491 -20.198 -12.718 1.00 96.00 92 LEU A O 1
ATOM 723 N N . ILE A 1 93 ? -2.224 -18.442 -11.354 1.00 96.12 93 ILE A N 1
ATOM 724 C CA . ILE A 1 93 ? -0.783 -18.670 -11.162 1.00 96.12 93 ILE A CA 1
ATOM 725 C C . ILE A 1 93 ? -0.539 -19.993 -10.436 1.00 96.12 93 ILE A C 1
ATOM 727 O O . ILE A 1 93 ? 0.326 -20.766 -10.856 1.00 96.12 93 ILE A O 1
ATOM 731 N N . HIS A 1 94 ? -1.259 -20.276 -9.352 1.00 95.56 94 HIS A N 1
ATOM 732 C CA . HIS A 1 94 ? -1.095 -21.532 -8.618 1.00 95.56 94 HIS A CA 1
ATOM 733 C C . HIS A 1 94 ? -1.449 -22.748 -9.479 1.00 95.56 94 HIS A C 1
ATOM 735 O O . HIS A 1 94 ? -0.683 -23.711 -9.517 1.00 95.56 94 HIS A O 1
ATOM 741 N N . LEU A 1 95 ? -2.523 -22.664 -10.260 1.00 94.12 95 LEU A N 1
ATOM 742 C CA . LEU A 1 95 ? -2.940 -23.687 -11.211 1.00 94.12 95 LEU A CA 1
ATOM 743 C C . LEU A 1 95 ? -1.859 -23.946 -12.267 1.00 94.12 95 LEU A C 1
ATOM 745 O O . LEU A 1 95 ? -1.481 -25.091 -12.508 1.00 94.12 95 LEU A O 1
ATOM 749 N N . SER A 1 96 ? -1.262 -22.882 -12.814 1.00 94.81 96 SER A N 1
ATOM 750 C CA . SER A 1 96 ? -0.137 -22.990 -13.753 1.00 94.81 96 SER A CA 1
ATOM 751 C C . SER A 1 96 ? 1.116 -23.645 -13.150 1.00 94.81 96 SER A C 1
ATOM 753 O O . SER A 1 96 ? 1.982 -24.118 -13.884 1.00 94.81 96 SER A O 1
ATOM 755 N N . ARG A 1 97 ? 1.249 -23.659 -11.816 1.00 93.94 97 ARG A N 1
ATOM 756 C CA . ARG A 1 97 ? 2.359 -24.297 -11.089 1.00 93.94 97 ARG A CA 1
ATOM 757 C C . ARG A 1 97 ? 2.038 -25.726 -10.652 1.00 93.94 97 ARG A C 1
ATOM 759 O O . ARG A 1 97 ? 2.971 -26.458 -10.338 1.00 93.94 97 ARG A O 1
ATOM 766 N N . ALA A 1 98 ? 0.765 -26.119 -10.647 1.00 94.00 98 ALA A N 1
ATOM 767 C CA . ALA A 1 98 ? 0.324 -27.425 -10.170 1.00 94.00 98 ALA A CA 1
ATOM 768 C C . ALA A 1 98 ? 0.744 -28.572 -11.106 1.00 94.00 98 ALA A C 1
ATOM 770 O O . ALA A 1 98 ? 1.183 -29.616 -10.633 1.00 94.00 98 ALA A O 1
ATOM 771 N N . THR A 1 99 ? 0.652 -28.387 -12.430 1.00 92.25 99 THR A N 1
ATOM 772 C CA . THR A 1 99 ? 1.006 -29.425 -13.416 1.00 92.25 99 THR A CA 1
ATOM 773 C C . THR A 1 99 ? 1.780 -28.856 -14.607 1.00 92.25 99 THR A C 1
ATOM 775 O O . THR A 1 99 ? 1.657 -27.682 -14.963 1.00 92.25 99 THR A O 1
ATOM 778 N N . ARG A 1 100 ? 2.572 -29.710 -15.276 1.00 92.19 100 ARG A N 1
ATOM 779 C CA . ARG A 1 100 ? 3.278 -29.337 -16.519 1.00 92.19 100 ARG A CA 1
ATOM 780 C C . ARG A 1 100 ? 2.309 -28.953 -17.640 1.00 92.19 100 ARG A C 1
ATOM 782 O O . ARG A 1 100 ? 2.613 -28.042 -18.406 1.00 92.19 100 ARG A O 1
ATOM 789 N N . LEU A 1 101 ? 1.149 -29.609 -17.702 1.00 90.00 101 LEU A N 1
ATOM 790 C CA . LEU A 1 101 ? 0.112 -29.327 -18.690 1.00 90.00 101 LEU A CA 1
ATOM 791 C C . LEU A 1 101 ? -0.455 -27.914 -18.512 1.00 90.00 101 LEU A C 1
ATOM 793 O O . LEU A 1 101 ? -0.382 -27.117 -19.444 1.00 90.00 101 LEU A O 1
ATOM 797 N N . PHE A 1 102 ? -0.923 -27.553 -17.312 1.00 92.25 102 PHE A N 1
ATOM 798 C CA . PHE A 1 102 ? -1.457 -26.208 -17.061 1.00 92.25 102 PHE A CA 1
ATOM 799 C C . PHE A 1 102 ? -0.407 -25.124 -17.263 1.00 92.25 102 PHE A C 1
ATOM 801 O O . PHE A 1 102 ? -0.708 -24.073 -17.828 1.00 92.25 102 PHE A O 1
ATOM 808 N N . ARG A 1 103 ? 0.850 -25.392 -16.892 1.00 94.69 103 ARG A N 1
ATOM 809 C CA . ARG A 1 103 ? 1.959 -24.495 -17.223 1.00 94.69 103 ARG A CA 1
ATOM 810 C C . ARG A 1 103 ? 2.067 -24.266 -18.730 1.00 94.69 103 ARG A C 1
ATOM 812 O O . ARG A 1 103 ? 2.227 -23.126 -19.155 1.00 94.69 103 ARG A O 1
ATOM 819 N N . SER A 1 104 ? 2.000 -25.335 -19.524 1.00 93.75 104 SER A N 1
ATOM 820 C CA . SER A 1 104 ? 2.123 -25.262 -20.984 1.00 93.75 104 SER A CA 1
ATOM 821 C C . SER A 1 104 ? 0.963 -24.527 -21.660 1.00 93.75 104 SER A C 1
ATOM 823 O O . SER A 1 104 ? 1.169 -23.967 -22.731 1.00 93.75 104 SER A O 1
ATOM 825 N N . ILE A 1 105 ? -0.209 -24.481 -21.019 1.00 93.44 105 ILE A N 1
ATOM 826 C CA . ILE A 1 105 ? -1.400 -23.769 -21.494 1.00 93.44 105 ILE A CA 1
ATOM 827 C C . ILE A 1 105 ? -1.327 -22.288 -21.089 1.00 93.44 105 ILE A C 1
ATOM 829 O O . ILE A 1 105 ? -1.260 -21.410 -21.945 1.00 93.44 105 ILE A O 1
ATOM 833 N N . PHE A 1 106 ? -1.269 -21.998 -19.784 1.00 95.50 106 PHE A N 1
ATOM 834 C CA . PHE A 1 106 ? -1.466 -20.640 -19.261 1.00 95.50 106 PHE A CA 1
ATOM 835 C C . PHE A 1 106 ? -0.252 -19.715 -19.384 1.00 95.50 106 PHE A C 1
ATOM 837 O O . PHE A 1 106 ? -0.403 -18.504 -19.265 1.00 95.50 106 PHE A O 1
ATOM 844 N N . MET A 1 107 ? 0.954 -20.243 -19.619 1.00 94.25 107 MET A N 1
ATOM 845 C CA . MET A 1 107 ? 2.164 -19.419 -19.784 1.00 94.25 107 MET A CA 1
ATOM 846 C C . MET A 1 107 ? 2.476 -19.078 -21.251 1.00 94.25 107 MET A C 1
ATOM 848 O O . MET A 1 107 ? 3.545 -18.536 -21.536 1.00 94.25 107 MET A O 1
ATOM 852 N N . ARG A 1 108 ? 1.579 -19.402 -22.192 1.00 93.06 108 ARG A N 1
ATOM 853 C CA . ARG A 1 108 ? 1.713 -19.057 -23.617 1.00 93.06 108 ARG A CA 1
ATOM 854 C C . ARG A 1 108 ? 0.938 -17.788 -23.960 1.00 93.06 108 ARG A C 1
ATOM 856 O O . ARG A 1 108 ? -0.054 -17.463 -23.318 1.00 93.06 108 ARG A O 1
ATOM 863 N N . ARG A 1 109 ? 1.354 -17.116 -25.041 1.00 91.25 109 ARG A N 1
ATOM 864 C CA . ARG A 1 109 ? 0.659 -15.931 -25.580 1.00 91.25 109 ARG A CA 1
ATOM 865 C C . ARG A 1 109 ? -0.787 -16.222 -25.996 1.00 91.25 109 ARG A C 1
ATOM 867 O O . ARG A 1 109 ? -1.617 -15.333 -25.905 1.00 91.25 109 ARG A O 1
ATOM 874 N N . SER A 1 110 ? -1.099 -17.459 -26.386 1.00 91.19 110 SER A N 1
ATOM 875 C CA . SER A 1 110 ? -2.466 -17.877 -26.728 1.00 91.19 110 SER A CA 1
ATOM 876 C C . SER A 1 110 ? -3.445 -17.785 -25.552 1.00 91.19 110 SER A C 1
ATOM 878 O O . SER A 1 110 ? -4.642 -17.692 -25.774 1.00 91.19 110 SER A O 1
ATOM 880 N N . ALA A 1 111 ? -2.959 -17.789 -24.306 1.00 93.88 111 ALA A N 1
ATOM 881 C CA . ALA A 1 111 ? -3.792 -17.633 -23.114 1.00 93.88 111 ALA A CA 1
ATOM 882 C C . ALA A 1 111 ? -3.903 -16.170 -22.641 1.00 93.88 111 ALA A C 1
ATOM 884 O O . ALA A 1 111 ? -4.452 -15.921 -21.571 1.00 93.88 111 ALA A O 1
ATOM 885 N N . ALA A 1 112 ? -3.372 -15.196 -23.390 1.00 94.25 112 ALA A N 1
ATOM 886 C CA . ALA A 1 112 ? -3.339 -13.797 -22.964 1.00 94.25 112 ALA A CA 1
ATOM 887 C C . ALA A 1 112 ? -4.745 -13.222 -22.709 1.00 94.25 112 ALA A C 1
ATOM 889 O O . ALA A 1 112 ? -4.949 -12.535 -21.709 1.00 94.25 112 ALA A O 1
ATOM 890 N N . ASP A 1 113 ? -5.731 -13.573 -23.541 1.00 94.62 113 ASP A N 1
ATOM 891 C CA . ASP A 1 113 ? -7.133 -13.174 -23.344 1.00 94.62 113 ASP A CA 1
ATOM 892 C C . ASP A 1 113 ? -7.740 -13.741 -22.063 1.00 94.62 113 ASP A C 1
ATOM 894 O O . ASP A 1 113 ? -8.517 -13.059 -21.398 1.00 94.62 113 ASP A O 1
ATOM 898 N N . VAL A 1 114 ? -7.339 -14.954 -21.670 1.00 96.81 114 VAL A N 1
ATOM 899 C CA . VAL A 1 114 ? -7.774 -15.550 -20.402 1.00 96.81 114 VAL A CA 1
ATOM 900 C C . VAL A 1 114 ? -7.284 -14.698 -19.238 1.00 96.81 114 VAL A C 1
ATOM 902 O O . VAL A 1 114 ? -8.084 -14.302 -18.397 1.00 96.81 114 VAL A O 1
ATOM 905 N N . TRP A 1 115 ? -5.998 -14.335 -19.218 1.00 97.50 115 TRP A N 1
ATOM 906 C CA . TRP A 1 115 ? -5.456 -13.469 -18.169 1.00 97.50 115 TRP A CA 1
ATOM 907 C C . TRP A 1 115 ? -6.100 -12.085 -18.158 1.00 97.50 115 TRP A C 1
ATOM 909 O O . TRP A 1 115 ? -6.489 -11.612 -17.092 1.00 97.50 115 TRP A O 1
ATOM 919 N N . ARG A 1 116 ? -6.256 -11.446 -19.323 1.00 96.62 116 ARG A N 1
ATOM 920 C CA . ARG A 1 116 ? -6.917 -10.137 -19.413 1.00 96.62 116 ARG A CA 1
ATOM 921 C C . ARG A 1 116 ? -8.336 -10.190 -18.855 1.00 96.62 116 ARG A C 1
ATOM 923 O O . ARG A 1 116 ? -8.682 -9.329 -18.053 1.00 96.62 116 ARG A O 1
ATOM 930 N N . ALA A 1 117 ? -9.102 -11.234 -19.173 1.00 97.19 117 ALA A N 1
ATOM 931 C CA . ALA A 1 117 ? -10.425 -11.443 -18.592 1.00 97.19 117 ALA A CA 1
ATOM 932 C C . ALA A 1 117 ? -10.368 -11.571 -17.059 1.00 97.19 117 ALA A C 1
ATOM 934 O O . ALA A 1 117 ? -11.150 -10.917 -16.367 1.00 97.19 117 ALA A O 1
ATOM 935 N N . THR A 1 118 ? -9.397 -12.320 -16.509 1.00 97.12 118 THR A N 1
ATOM 936 C CA . THR A 1 118 ? -9.232 -12.403 -15.045 1.00 97.12 118 THR A CA 1
ATOM 937 C C . THR A 1 118 ? -8.940 -11.043 -14.406 1.00 97.12 118 THR A C 1
ATOM 939 O O . THR A 1 118 ? -9.391 -10.793 -13.292 1.00 97.12 118 THR A O 1
ATOM 942 N N . PHE A 1 119 ? -8.216 -10.151 -15.095 1.00 96.88 119 PHE A N 1
ATOM 943 C CA . PHE A 1 119 ? -7.914 -8.804 -14.604 1.00 96.88 119 PHE A CA 1
ATOM 944 C C . PHE A 1 119 ? -9.150 -7.910 -14.633 1.00 96.88 119 PHE A C 1
ATOM 946 O O . PHE A 1 119 ? -9.474 -7.287 -13.623 1.00 96.88 119 PHE A O 1
ATOM 953 N N . THR A 1 120 ? -9.884 -7.909 -15.747 1.00 96.94 120 THR A N 1
ATOM 954 C CA . THR A 1 120 ? -11.129 -7.146 -15.893 1.00 96.94 120 THR A CA 1
ATOM 955 C C . THR A 1 120 ? -12.159 -7.537 -14.834 1.00 96.94 120 THR A C 1
ATOM 957 O O . THR A 1 120 ? -12.764 -6.658 -14.226 1.00 96.94 120 THR A O 1
ATOM 960 N N . ASN A 1 121 ? -12.295 -8.832 -14.533 1.00 95.81 121 ASN A N 1
ATOM 961 C CA . ASN A 1 121 ? -13.247 -9.339 -13.539 1.00 95.81 121 ASN A CA 1
ATOM 962 C C . ASN A 1 121 ? -12.999 -8.828 -12.111 1.00 95.81 121 ASN A C 1
ATOM 964 O O . ASN A 1 121 ? -13.925 -8.783 -11.306 1.00 95.81 121 ASN A O 1
ATOM 968 N N . ILE A 1 122 ? -11.764 -8.436 -11.789 1.00 94.69 122 ILE A N 1
ATOM 969 C CA . ILE A 1 122 ? -11.398 -7.864 -10.483 1.00 94.69 122 ILE A CA 1
ATOM 970 C C . ILE A 1 122 ? -11.135 -6.352 -10.556 1.00 94.69 122 ILE A C 1
ATOM 972 O O . ILE A 1 122 ? -10.600 -5.770 -9.611 1.00 94.69 122 ILE A O 1
ATOM 976 N N . GLY A 1 123 ? -11.435 -5.726 -11.698 1.00 95.69 123 GLY A N 1
ATOM 977 C CA . GLY A 1 123 ? -11.173 -4.312 -11.951 1.00 95.69 123 GLY A CA 1
ATOM 978 C C . GLY A 1 123 ? -9.691 -3.935 -12.038 1.00 95.69 123 GLY A C 1
ATOM 979 O O . GLY A 1 123 ? -9.379 -2.751 -11.956 1.00 95.69 123 GLY A O 1
ATOM 980 N N . LEU A 1 124 ? -8.769 -4.896 -12.186 1.00 96.25 124 LEU A N 1
ATOM 981 C CA . LEU A 1 124 ? -7.339 -4.614 -12.330 1.00 96.25 124 LEU A CA 1
ATOM 982 C C . LEU A 1 124 ? -7.078 -3.988 -13.713 1.00 96.25 124 LEU A C 1
ATOM 984 O O . LEU A 1 124 ? -7.370 -4.630 -14.727 1.00 96.25 124 LEU A O 1
ATOM 988 N N . PRO A 1 125 ? -6.488 -2.780 -13.787 1.00 95.88 125 PRO A N 1
ATOM 989 C CA . PRO A 1 125 ? -6.166 -2.149 -15.060 1.00 95.88 125 PRO A CA 1
ATOM 990 C C . PRO A 1 125 ? -5.182 -2.983 -15.893 1.00 95.88 125 PRO A C 1
ATOM 992 O O . PRO A 1 125 ? -4.359 -3.716 -15.325 1.00 95.88 125 PRO A O 1
ATOM 995 N N . PRO A 1 126 ? -5.218 -2.850 -17.233 1.00 93.62 126 PRO A N 1
ATOM 996 C CA . PRO A 1 126 ? -4.259 -3.512 -18.110 1.00 93.62 126 PRO A CA 1
ATOM 997 C C . PRO A 1 126 ? -2.823 -3.124 -17.744 1.00 93.62 126 PRO A C 1
ATOM 999 O O . PRO A 1 126 ? -2.577 -2.062 -17.168 1.00 93.62 126 PRO A O 1
ATOM 1002 N N . CYS A 1 127 ? -1.867 -3.997 -18.070 1.00 93.94 127 CYS A N 1
ATOM 1003 C CA . CYS A 1 127 ? -0.470 -3.750 -17.735 1.00 93.94 127 CYS A CA 1
ATOM 1004 C C . CYS A 1 127 ? 0.030 -2.462 -18.424 1.00 93.94 127 CYS A C 1
ATOM 1006 O O . CYS A 1 127 ? -0.056 -2.377 -19.651 1.00 93.94 127 CYS A O 1
ATOM 1008 N N . PRO A 1 128 ? 0.575 -1.481 -17.676 1.00 92.50 128 PRO A N 1
ATOM 1009 C CA . PRO A 1 128 ? 1.119 -0.255 -18.268 1.00 92.50 128 PRO A CA 1
ATOM 1010 C C . PRO A 1 128 ? 2.361 -0.493 -19.140 1.00 92.50 128 PRO A C 1
ATOM 1012 O O . PRO A 1 128 ? 2.665 0.305 -20.028 1.00 92.50 128 PRO A O 1
ATOM 1015 N N . ASP A 1 129 ? 3.089 -1.581 -18.872 1.00 90.50 129 ASP A N 1
ATOM 1016 C CA . ASP A 1 129 ? 4.275 -1.996 -19.615 1.00 90.50 129 ASP A CA 1
ATOM 1017 C C . ASP A 1 129 ? 3.890 -2.957 -20.743 1.00 90.50 129 ASP A C 1
ATOM 1019 O O . ASP A 1 129 ? 3.543 -4.113 -20.494 1.00 90.50 129 ASP A O 1
ATOM 1023 N N . SER A 1 130 ? 4.011 -2.507 -21.991 1.00 86.62 130 SER A N 1
ATOM 1024 C CA . SER A 1 130 ? 3.734 -3.339 -23.166 1.00 86.62 130 SER A CA 1
ATOM 1025 C C . SER A 1 130 ? 4.712 -4.508 -23.333 1.00 86.62 130 SER A C 1
ATOM 1027 O O . SER A 1 130 ? 4.407 -5.463 -24.046 1.00 86.62 130 SER A O 1
ATOM 1029 N N . VAL A 1 131 ? 5.880 -4.465 -22.683 1.00 88.62 131 VAL A N 1
ATOM 1030 C CA . VAL A 1 131 ? 6.883 -5.540 -22.721 1.00 88.62 131 VAL A CA 1
ATOM 1031 C C . VAL A 1 131 ? 6.567 -6.632 -21.689 1.00 88.62 131 VAL A C 1
ATOM 1033 O O . VAL A 1 131 ? 7.026 -7.774 -21.816 1.00 88.62 131 VAL A O 1
ATOM 1036 N N . MET A 1 132 ? 5.772 -6.324 -20.660 1.00 93.19 132 MET A N 1
ATOM 1037 C CA . MET A 1 132 ? 5.445 -7.263 -19.594 1.00 93.19 132 MET A CA 1
ATOM 1038 C C . MET A 1 132 ? 4.283 -8.178 -19.991 1.00 93.19 132 MET A C 1
ATOM 1040 O O . MET A 1 132 ? 3.174 -7.733 -20.258 1.00 93.19 132 MET A O 1
ATOM 1044 N N . SER A 1 133 ? 4.519 -9.492 -19.959 1.00 94.56 133 SER A N 1
ATOM 1045 C CA . SER A 1 133 ? 3.458 -10.474 -20.197 1.00 94.56 133 SER A CA 1
ATOM 1046 C C . SER A 1 133 ? 2.441 -10.523 -19.055 1.00 94.56 133 SER A C 1
ATOM 1048 O O . SER A 1 133 ? 2.783 -10.326 -17.886 1.00 94.56 133 SER A O 1
ATOM 1050 N N . GLU A 1 134 ? 1.199 -10.887 -19.366 1.00 95.88 134 GLU A N 1
ATOM 1051 C CA . GLU A 1 134 ? 0.102 -10.956 -18.401 1.00 95.88 134 GLU A CA 1
ATOM 1052 C C . GLU A 1 134 ? 0.385 -11.894 -17.214 1.00 95.88 134 GLU A C 1
ATOM 1054 O O . GLU A 1 134 ? 0.191 -11.465 -16.077 1.00 95.88 134 GLU A O 1
ATOM 1059 N N . PRO A 1 135 ? 0.939 -13.114 -17.388 1.00 95.25 135 PRO A N 1
ATOM 1060 C CA . PRO A 1 135 ? 1.287 -13.959 -16.245 1.00 95.25 135 PRO A CA 1
ATOM 1061 C C . PRO A 1 135 ? 2.342 -13.317 -15.333 1.00 95.25 135 PRO A C 1
ATOM 1063 O O . PRO A 1 135 ? 2.329 -13.513 -14.116 1.00 95.25 135 PRO A O 1
ATOM 1066 N N . ARG A 1 136 ? 3.279 -12.548 -15.909 1.00 94.75 136 ARG A N 1
ATOM 1067 C CA . ARG A 1 136 ? 4.309 -11.828 -15.148 1.00 94.75 136 ARG A CA 1
ATOM 1068 C C . ARG A 1 136 ? 3.704 -10.646 -14.398 1.00 94.75 136 ARG A C 1
ATOM 1070 O O . ARG A 1 136 ? 4.065 -10.432 -13.241 1.00 94.75 136 ARG A O 1
ATOM 1077 N N . TYR A 1 137 ? 2.776 -9.930 -15.023 1.00 96.06 137 TYR A N 1
ATOM 1078 C CA . TYR A 1 137 ? 2.025 -8.858 -14.383 1.00 96.06 137 TYR A CA 1
ATOM 1079 C C . TYR A 1 137 ? 1.169 -9.392 -13.227 1.00 96.06 137 TYR A C 1
ATOM 1081 O O . TYR A 1 137 ? 1.291 -8.908 -12.104 1.00 96.06 137 TYR A O 1
ATOM 1089 N N . ALA A 1 138 ? 0.425 -10.483 -13.433 1.00 95.56 138 ALA A N 1
ATOM 1090 C CA . ALA A 1 138 ? -0.309 -11.165 -12.368 1.00 95.56 138 ALA A CA 1
ATOM 1091 C C . ALA A 1 138 ? 0.622 -11.583 -11.217 1.00 95.56 138 ALA A C 1
ATOM 1093 O O . ALA A 1 138 ? 0.324 -11.361 -10.044 1.00 95.56 138 ALA A O 1
ATOM 1094 N N . ALA A 1 139 ? 1.786 -12.158 -11.536 1.00 94.44 139 ALA A N 1
ATOM 1095 C CA . ALA A 1 139 ? 2.769 -12.547 -10.531 1.00 94.44 139 ALA A CA 1
ATOM 1096 C C . ALA A 1 139 ? 3.259 -11.352 -9.707 1.00 94.44 139 ALA A C 1
ATOM 1098 O O . ALA A 1 139 ? 3.353 -11.453 -8.487 1.00 94.44 139 ALA A O 1
ATOM 1099 N N . LEU A 1 140 ? 3.534 -10.218 -10.348 1.00 94.94 140 LEU A N 1
ATOM 1100 C CA . LEU A 1 140 ? 3.933 -8.990 -9.670 1.00 94.94 140 LEU A CA 1
ATOM 1101 C C . LEU A 1 140 ? 2.832 -8.469 -8.728 1.00 94.94 140 LEU A C 1
ATOM 1103 O O . LEU A 1 140 ? 3.114 -8.100 -7.579 1.00 94.94 140 LEU A O 1
ATOM 1107 N N . MET A 1 141 ? 1.588 -8.456 -9.210 1.00 93.69 141 MET A N 1
ATOM 1108 C CA . MET A 1 141 ? 0.444 -7.924 -8.475 1.00 93.69 141 MET A CA 1
ATOM 1109 C C . MET A 1 141 ? 0.056 -8.812 -7.294 1.00 93.69 141 MET A C 1
ATOM 1111 O O . MET A 1 141 ? -0.152 -8.286 -6.204 1.00 93.69 141 MET A O 1
ATOM 1115 N N . PHE A 1 142 ? 0.039 -10.138 -7.458 1.00 93.12 142 PHE A N 1
ATOM 1116 C CA . PHE A 1 142 ? -0.572 -11.041 -6.476 1.00 93.12 142 PHE A CA 1
ATOM 1117 C C . PHE A 1 142 ? 0.399 -11.932 -5.701 1.00 93.12 142 PHE A C 1
ATOM 1119 O O . PHE A 1 142 ? 0.061 -12.358 -4.599 1.00 93.12 142 PHE A O 1
ATOM 1126 N N . LEU A 1 143 ? 1.600 -12.222 -6.213 1.00 93.06 143 LEU A N 1
ATOM 1127 C CA . LEU A 1 143 ? 2.567 -12.997 -5.434 1.00 93.06 143 LEU A CA 1
ATOM 1128 C C . LEU A 1 143 ? 3.323 -12.108 -4.452 1.00 93.06 143 LEU A C 1
ATOM 1130 O O . LEU A 1 143 ? 3.831 -11.038 -4.784 1.00 93.06 143 LEU A O 1
ATOM 1134 N N . GLU A 1 144 ? 3.530 -12.635 -3.253 1.00 93.06 144 GLU A N 1
ATOM 1135 C CA . GLU A 1 144 ? 4.368 -12.020 -2.225 1.00 93.06 144 GLU A CA 1
ATOM 1136 C C . GLU A 1 144 ? 5.847 -12.353 -2.435 1.00 93.06 144 GLU A C 1
ATOM 1138 O O . GLU A 1 144 ? 6.521 -12.898 -1.561 1.00 93.06 144 GLU A O 1
ATOM 1143 N N . GLN A 1 145 ? 6.372 -12.066 -3.624 1.00 93.31 145 GLN A N 1
ATOM 1144 C CA . GLN A 1 145 ? 7.757 -12.364 -3.983 1.00 93.31 145 GLN A CA 1
ATOM 1145 C C . GLN A 1 145 ? 8.489 -11.097 -4.403 1.00 93.31 145 GLN A C 1
ATOM 1147 O O . GLN A 1 145 ? 7.981 -10.272 -5.155 1.00 93.31 145 GLN A O 1
ATOM 1152 N N . CYS A 1 146 ? 9.715 -10.940 -3.911 1.00 94.94 146 CYS A N 1
ATOM 1153 C CA . CYS A 1 146 ? 10.569 -9.835 -4.309 1.00 94.94 146 CYS A CA 1
ATOM 1154 C C . CYS A 1 146 ? 10.949 -9.968 -5.790 1.00 94.94 146 CYS A C 1
ATOM 1156 O O . CYS A 1 146 ? 11.531 -10.979 -6.179 1.00 94.94 146 CYS A O 1
ATOM 1158 N N . THR A 1 147 ? 10.737 -8.926 -6.590 1.00 94.00 147 THR A N 1
ATOM 1159 C CA . THR A 1 147 ? 11.132 -8.875 -8.006 1.00 94.00 147 THR A CA 1
ATOM 1160 C C . THR A 1 147 ? 12.637 -9.078 -8.196 1.00 94.00 147 THR A C 1
ATOM 1162 O O . THR A 1 147 ? 13.056 -9.552 -9.245 1.00 94.00 147 THR A O 1
ATOM 1165 N N . LYS A 1 148 ? 13.459 -8.742 -7.188 1.00 94.12 148 LYS A N 1
ATOM 1166 C CA . LYS A 1 148 ? 14.925 -8.841 -7.278 1.00 94.12 148 LYS A CA 1
ATOM 1167 C C . LYS A 1 148 ? 15.521 -10.144 -6.789 1.00 94.12 148 LYS A C 1
ATOM 1169 O O . LYS A 1 148 ? 16.359 -10.719 -7.466 1.00 94.12 148 LYS A O 1
ATOM 1174 N N . CYS A 1 149 ? 15.155 -10.574 -5.586 1.00 94.81 149 CYS A N 1
ATOM 1175 C CA . CYS A 1 149 ? 15.771 -11.749 -4.968 1.00 94.81 149 CYS A CA 1
ATOM 1176 C C . CYS A 1 149 ? 14.830 -12.950 -4.864 1.00 94.81 149 CYS A C 1
ATOM 1178 O O . CYS A 1 149 ? 15.226 -13.957 -4.286 1.00 94.81 149 CYS A O 1
ATOM 1180 N N . HIS A 1 150 ? 13.583 -12.825 -5.333 1.00 93.56 150 HIS A N 1
ATOM 1181 C CA . HIS A 1 150 ? 12.527 -13.848 -5.283 1.00 93.56 150 HIS A CA 1
ATOM 1182 C C . HIS A 1 150 ? 12.166 -14.371 -3.883 1.00 93.56 150 HIS A C 1
ATOM 1184 O O . HIS A 1 150 ? 11.298 -15.229 -3.740 1.00 93.56 150 HIS A O 1
ATOM 1190 N N . LYS A 1 151 ? 12.777 -13.821 -2.827 1.00 94.62 151 LYS A N 1
ATOM 1191 C CA . LYS A 1 151 ? 12.423 -14.102 -1.434 1.00 94.62 151 LYS A CA 1
ATOM 1192 C C . LYS A 1 151 ? 11.051 -13.512 -1.096 1.00 94.62 151 LYS A C 1
ATOM 1194 O O . LYS A 1 151 ? 10.659 -12.527 -1.732 1.00 94.62 151 LYS A O 1
ATOM 1199 N N . PRO A 1 152 ? 10.372 -14.042 -0.064 1.00 93.75 152 PRO A N 1
ATOM 1200 C CA . PRO A 1 152 ? 9.102 -13.507 0.397 1.00 93.75 152 PRO A CA 1
ATOM 1201 C C . PRO A 1 152 ? 9.152 -11.995 0.634 1.00 93.75 152 PRO A C 1
ATOM 1203 O O . PRO A 1 152 ? 10.072 -11.466 1.270 1.00 93.75 152 PRO A O 1
ATOM 1206 N N . ALA A 1 153 ? 8.161 -11.301 0.093 1.00 91.00 153 ALA A N 1
ATOM 1207 C CA . ALA A 1 153 ? 7.970 -9.871 0.223 1.00 91.00 153 ALA A CA 1
ATOM 1208 C C . ALA A 1 153 ? 6.490 -9.601 0.501 1.00 91.00 153 ALA A C 1
ATOM 1210 O O . ALA A 1 153 ? 5.699 -9.426 -0.417 1.00 91.00 153 ALA A O 1
ATOM 1211 N N . THR A 1 154 ? 6.146 -9.491 1.783 1.00 82.31 154 THR A N 1
ATOM 1212 C CA . THR A 1 154 ? 4.799 -9.149 2.283 1.00 82.31 154 THR A CA 1
ATOM 1213 C C . THR A 1 154 ? 4.408 -7.685 2.035 1.00 82.31 154 THR A C 1
ATOM 1215 O O . THR A 1 154 ? 3.462 -7.160 2.615 1.00 82.31 154 THR A O 1
ATOM 1218 N N . ARG A 1 155 ? 5.202 -6.971 1.237 1.00 76.75 155 ARG A N 1
ATOM 1219 C CA . ARG A 1 155 ? 5.023 -5.554 0.924 1.00 76.75 155 ARG A CA 1
ATOM 1220 C C . ARG A 1 155 ? 4.269 -5.422 -0.373 1.00 76.75 155 ARG A C 1
ATOM 1222 O O . ARG A 1 155 ? 4.493 -6.251 -1.248 1.00 76.75 155 ARG A O 1
ATOM 1229 N N . HIS A 1 156 ? 3.472 -4.369 -0.502 1.00 80.44 156 HIS A N 1
ATOM 1230 C CA . HIS A 1 156 ? 2.763 -4.052 -1.733 1.00 80.44 156 HIS A CA 1
ATOM 1231 C C . HIS A 1 156 ? 3.718 -3.850 -2.914 1.00 80.44 156 HIS A C 1
ATOM 1233 O O . HIS A 1 156 ? 4.907 -3.553 -2.755 1.00 80.44 156 HIS A O 1
ATOM 1239 N N . VAL A 1 157 ? 3.165 -4.070 -4.100 1.00 91.19 157 VAL A N 1
ATOM 1240 C CA . VAL A 1 157 ? 3.774 -3.694 -5.371 1.00 91.19 157 VAL A CA 1
ATOM 1241 C C . VAL A 1 157 ? 3.875 -2.172 -5.463 1.00 91.19 157 VAL A C 1
ATOM 1243 O O . VAL A 1 157 ? 3.016 -1.455 -4.960 1.00 91.19 157 VAL A O 1
ATOM 1246 N N . ASP A 1 158 ? 4.923 -1.687 -6.115 1.00 94.12 158 ASP A N 1
ATOM 1247 C CA . ASP A 1 158 ? 5.015 -0.316 -6.586 1.00 94.12 158 ASP A CA 1
ATOM 1248 C C . ASP A 1 158 ? 4.268 -0.194 -7.930 1.00 94.12 158 ASP A C 1
ATOM 1250 O O . ASP A 1 158 ? 4.744 -0.760 -8.918 1.00 94.12 158 ASP A O 1
ATOM 1254 N N . PRO A 1 159 ? 3.118 0.505 -7.998 1.00 94.25 159 PRO A N 1
ATOM 1255 C CA . PRO A 1 159 ? 2.315 0.609 -9.219 1.00 94.25 159 PRO A CA 1
ATOM 1256 C C . PRO A 1 159 ? 2.914 1.538 -10.285 1.00 94.25 159 PRO A C 1
ATOM 1258 O O . PRO A 1 159 ? 2.417 1.562 -11.406 1.00 94.25 159 PRO A O 1
ATOM 1261 N N . ILE A 1 160 ? 3.964 2.299 -9.958 1.00 95.38 160 ILE A N 1
ATOM 1262 C CA . ILE A 1 160 ? 4.634 3.220 -10.885 1.00 95.38 160 ILE A CA 1
ATOM 1263 C C . ILE A 1 160 ? 5.858 2.532 -11.487 1.00 95.38 160 ILE A C 1
ATOM 1265 O O . ILE A 1 160 ? 6.041 2.513 -12.696 1.00 95.38 160 ILE A O 1
ATOM 1269 N N . ILE A 1 161 ? 6.713 1.953 -10.645 1.00 95.00 161 ILE A N 1
ATOM 1270 C CA . ILE A 1 161 ? 7.957 1.292 -11.065 1.00 95.00 161 ILE A CA 1
ATOM 1271 C C . ILE A 1 161 ? 7.703 -0.159 -11.500 1.00 95.00 161 ILE A C 1
ATOM 1273 O O . ILE A 1 161 ? 8.544 -0.761 -12.161 1.00 95.00 161 ILE A O 1
ATOM 1277 N N . LEU A 1 162 ? 6.549 -0.729 -11.137 1.00 95.19 162 LEU A N 1
ATOM 1278 C CA . LEU A 1 162 ? 6.160 -2.115 -11.415 1.00 95.19 162 LEU A CA 1
ATOM 1279 C C . LEU A 1 162 ? 7.123 -3.137 -10.788 1.00 95.19 162 LEU A C 1
ATOM 1281 O O . LEU A 1 162 ? 7.528 -4.130 -11.399 1.00 95.19 162 LEU A O 1
ATOM 1285 N N . VAL A 1 163 ? 7.483 -2.909 -9.521 1.00 94.81 163 VAL A N 1
ATOM 1286 C CA . VAL A 1 163 ? 8.353 -3.805 -8.742 1.00 94.81 163 VAL A CA 1
ATOM 1287 C C . VAL A 1 163 ? 7.799 -4.065 -7.348 1.00 94.81 163 VAL A C 1
ATOM 1289 O O . VAL A 1 163 ? 7.170 -3.212 -6.737 1.00 94.81 163 VAL A O 1
ATOM 1292 N N . ARG A 1 164 ? 8.096 -5.238 -6.789 1.00 94.31 164 ARG A N 1
ATOM 1293 C CA . ARG A 1 164 ? 7.873 -5.560 -5.378 1.00 94.31 164 ARG A CA 1
ATOM 1294 C C . ARG A 1 164 ? 9.216 -5.815 -4.720 1.00 94.31 164 ARG A C 1
ATOM 1296 O O . ARG A 1 164 ? 9.930 -6.739 -5.098 1.00 94.31 164 ARG A O 1
ATOM 1303 N N . LEU A 1 165 ? 9.589 -5.019 -3.722 1.00 93.56 165 LEU A N 1
ATOM 1304 C CA . LEU A 1 165 ? 10.899 -5.133 -3.074 1.00 93.56 165 LEU A CA 1
ATOM 1305 C C . LEU A 1 165 ? 10.768 -5.550 -1.610 1.00 93.56 165 LEU A C 1
ATOM 1307 O O . LEU A 1 165 ? 10.120 -4.876 -0.809 1.00 93.56 165 LEU A O 1
ATOM 1311 N N . CYS A 1 166 ? 11.450 -6.630 -1.216 1.00 92.94 166 CYS A N 1
ATOM 1312 C CA . CYS A 1 166 ? 11.588 -6.985 0.198 1.00 92.94 166 CYS A CA 1
ATOM 1313 C C . CYS A 1 166 ? 12.401 -5.924 0.964 1.00 92.94 166 CYS A C 1
ATOM 1315 O O . CYS A 1 166 ? 13.098 -5.104 0.362 1.00 92.94 166 CYS A O 1
ATOM 1317 N N . TYR A 1 167 ? 12.362 -5.965 2.302 1.00 90.06 167 TYR A N 1
ATOM 1318 C CA . TYR A 1 167 ? 13.055 -4.986 3.158 1.00 90.06 167 TYR A CA 1
ATOM 1319 C C . TYR A 1 167 ? 14.539 -4.826 2.864 1.00 90.06 167 TYR A C 1
ATOM 1321 O O . TYR A 1 167 ? 15.046 -3.708 2.842 1.00 90.06 167 TYR A O 1
ATOM 1329 N N . LYS A 1 168 ? 15.224 -5.931 2.572 1.00 92.44 168 LYS A N 1
ATOM 1330 C CA . LYS A 1 168 ? 16.646 -5.900 2.235 1.00 92.44 168 LYS A CA 1
ATOM 1331 C C . LYS A 1 168 ? 16.883 -5.245 0.874 1.00 92.44 168 LYS A C 1
ATOM 1333 O O . LYS A 1 168 ? 17.744 -4.386 0.763 1.00 92.44 168 LYS A O 1
ATOM 1338 N N . CYS A 1 169 ? 16.097 -5.603 -0.142 1.00 94.56 169 CYS A N 1
ATOM 1339 C CA . CYS A 1 169 ? 16.261 -5.038 -1.480 1.00 94.56 169 CYS A CA 1
ATOM 1340 C C . CYS A 1 169 ? 15.893 -3.553 -1.532 1.00 94.56 169 CYS A C 1
ATOM 1342 O O . CYS A 1 169 ? 16.625 -2.793 -2.152 1.00 94.56 169 CYS A O 1
ATOM 1344 N N . SER A 1 170 ? 14.827 -3.107 -0.857 1.00 92.06 170 SER A N 1
ATOM 1345 C CA . SER A 1 170 ? 14.441 -1.688 -0.912 1.00 92.06 170 SER A CA 1
ATOM 1346 C C . SER A 1 170 ? 15.531 -0.761 -0.373 1.00 92.06 170 SER A C 1
ATOM 1348 O O . SER A 1 170 ? 15.709 0.314 -0.917 1.00 92.06 170 SER A O 1
ATOM 1350 N N . LYS A 1 171 ? 16.303 -1.186 0.640 1.00 90.81 171 LYS A N 1
ATOM 1351 C CA . LYS A 1 171 ? 17.417 -0.389 1.188 1.00 90.81 171 LYS A CA 1
ATOM 1352 C C . LYS A 1 171 ? 18.521 -0.075 0.181 1.00 90.81 171 LYS A C 1
ATOM 1354 O O . LYS A 1 171 ? 19.226 0.904 0.359 1.00 90.81 171 LYS A O 1
ATOM 1359 N N . HIS A 1 172 ? 18.713 -0.936 -0.813 1.00 92.88 172 HIS A N 1
ATOM 1360 C CA . HIS A 1 172 ? 19.816 -0.810 -1.768 1.00 92.88 172 HIS A CA 1
ATOM 1361 C C . HIS A 1 172 ? 19.348 -0.448 -3.177 1.00 92.88 172 HIS A C 1
ATOM 1363 O O . HIS A 1 172 ? 20.184 -0.117 -4.013 1.00 92.88 172 HIS A O 1
ATOM 1369 N N . MET A 1 173 ? 18.045 -0.558 -3.447 1.00 95.12 173 MET A N 1
ATOM 1370 C CA . MET A 1 173 ? 17.438 -0.321 -4.760 1.00 95.12 173 MET A CA 1
ATOM 1371 C C . MET A 1 173 ? 16.610 0.965 -4.822 1.00 95.12 173 MET A C 1
ATOM 1373 O O . MET A 1 173 ? 16.230 1.363 -5.920 1.00 95.12 173 MET A O 1
ATOM 1377 N N . ALA A 1 174 ? 16.311 1.587 -3.681 1.00 94.62 174 ALA A N 1
ATOM 1378 C CA . ALA A 1 174 ? 15.651 2.882 -3.616 1.00 94.62 174 ALA A CA 1
ATOM 1379 C C . ALA A 1 174 ? 16.694 3.971 -3.360 1.00 94.62 174 ALA A C 1
ATOM 1381 O O . ALA A 1 174 ? 17.474 3.857 -2.418 1.00 94.62 174 ALA A O 1
ATOM 1382 N N . LEU A 1 175 ? 16.689 4.997 -4.205 1.00 95.81 175 LEU A N 1
ATOM 1383 C CA . LEU A 1 175 ? 17.548 6.172 -4.109 1.00 95.81 175 LEU A CA 1
ATOM 1384 C C . LEU A 1 175 ? 16.705 7.391 -3.732 1.00 95.81 175 LEU A C 1
ATOM 1386 O O . LEU A 1 175 ? 15.588 7.553 -4.230 1.00 95.81 175 LEU A O 1
ATOM 1390 N N . GLY A 1 176 ? 17.230 8.244 -2.862 1.00 94.19 176 GLY A N 1
ATOM 1391 C CA . GLY A 1 176 ? 16.636 9.531 -2.521 1.00 94.19 176 GLY A CA 1
ATOM 1392 C C . GLY A 1 176 ? 16.943 10.615 -3.557 1.00 94.19 176 GLY A C 1
ATOM 1393 O O . GLY A 1 176 ? 17.834 10.481 -4.396 1.00 94.19 176 GLY A O 1
ATOM 1394 N N . ARG A 1 177 ? 16.235 11.746 -3.458 1.00 92.50 177 ARG A N 1
ATOM 1395 C CA . ARG A 1 177 ? 16.399 12.910 -4.351 1.00 92.50 177 ARG A CA 1
ATOM 1396 C C . ARG A 1 177 ? 17.843 13.426 -4.426 1.00 92.50 177 ARG A C 1
ATOM 1398 O O . ARG A 1 177 ? 18.291 13.806 -5.501 1.00 92.50 177 ARG A O 1
ATOM 1405 N N . GLN A 1 178 ? 18.570 13.406 -3.308 1.00 93.06 178 GLN A N 1
ATOM 1406 C CA . GLN A 1 178 ? 19.969 13.850 -3.258 1.00 93.06 178 GLN A CA 1
ATOM 1407 C C . GLN A 1 178 ? 20.919 12.896 -3.995 1.00 93.06 178 GLN A C 1
ATOM 1409 O O . GLN A 1 178 ? 21.869 13.346 -4.623 1.00 93.06 178 GLN A O 1
ATOM 1414 N N . GLU A 1 179 ? 20.642 11.589 -3.976 1.00 95.00 179 GLU A N 1
ATOM 1415 C CA . GLU A 1 179 ? 21.473 10.586 -4.655 1.00 95.00 179 GLU A CA 1
ATOM 1416 C C . GLU A 1 179 ? 21.315 10.653 -6.180 1.00 95.00 179 GLU A C 1
ATOM 1418 O O . GLU A 1 179 ? 22.286 10.473 -6.912 1.00 95.00 179 GLU A O 1
ATOM 1423 N N . VAL A 1 180 ? 20.103 10.936 -6.677 1.00 95.19 180 VAL A N 1
ATOM 1424 C CA . VAL A 1 180 ? 19.864 11.078 -8.125 1.00 95.19 180 VAL A CA 1
ATOM 1425 C C . VAL A 1 180 ? 20.260 12.450 -8.675 1.00 95.19 180 VAL A C 1
ATOM 1427 O O . VAL A 1 180 ? 20.556 12.556 -9.865 1.00 95.19 180 VAL A O 1
ATOM 1430 N N . GLY A 1 181 ? 20.282 13.495 -7.844 1.00 94.62 181 GLY A N 1
ATOM 1431 C CA . GLY A 1 181 ? 20.726 14.839 -8.217 1.00 94.62 181 GLY A CA 1
ATOM 1432 C C . GLY A 1 181 ? 20.030 15.384 -9.470 1.00 94.62 181 GLY A C 1
ATOM 1433 O O . GLY A 1 181 ? 18.801 15.388 -9.572 1.00 94.62 181 GLY A O 1
ATOM 1434 N N . GLN A 1 182 ? 20.827 15.821 -10.449 1.00 92.19 182 GLN A N 1
ATOM 1435 C CA . GLN A 1 182 ? 20.339 16.399 -11.709 1.00 92.19 182 GLN A CA 1
ATOM 1436 C C . GLN A 1 182 ? 19.553 15.421 -12.600 1.00 92.19 182 GLN A C 1
ATOM 1438 O O . GLN A 1 182 ? 18.897 15.851 -13.541 1.00 92.19 182 GLN A O 1
ATOM 1443 N N . TYR A 1 183 ? 19.595 14.112 -12.321 1.00 94.56 183 TYR A N 1
ATOM 1444 C CA . TYR A 1 183 ? 18.925 13.100 -13.144 1.00 94.56 183 TYR A CA 1
ATOM 1445 C C . TYR A 1 183 ? 17.483 12.800 -12.704 1.00 94.56 183 TYR A C 1
ATOM 1447 O O . TYR A 1 183 ? 16.824 11.947 -13.299 1.00 94.56 183 TYR A O 1
ATOM 1455 N N . LYS A 1 184 ? 16.984 13.495 -11.674 1.00 94.00 184 LYS A N 1
ATOM 1456 C CA . LYS A 1 184 ? 15.660 13.273 -11.069 1.00 94.00 184 LYS A CA 1
ATOM 1457 C C . LYS A 1 184 ? 14.502 13.291 -12.080 1.00 94.00 184 LYS A C 1
ATOM 1459 O O . LYS A 1 184 ? 13.609 12.462 -11.973 1.00 94.00 184 LYS A O 1
ATOM 1464 N N . ASP A 1 185 ? 14.537 14.180 -13.074 1.00 93.81 185 ASP A N 1
ATOM 1465 C CA . ASP A 1 185 ? 13.422 14.382 -14.013 1.00 93.81 185 ASP A CA 1
ATOM 1466 C C . ASP A 1 185 ? 13.416 13.342 -15.155 1.00 93.81 185 ASP A C 1
ATOM 1468 O O . ASP A 1 185 ? 12.448 13.226 -15.901 1.00 93.81 185 ASP A O 1
ATOM 1472 N N . MET A 1 186 ? 14.483 12.540 -15.268 1.00 95.75 186 MET A N 1
ATOM 1473 C CA . MET A 1 186 ? 14.625 11.446 -16.240 1.00 95.75 186 MET A CA 1
ATOM 1474 C C . MET A 1 186 ? 14.267 10.068 -15.664 1.00 95.75 186 MET A C 1
ATOM 1476 O O . MET A 1 186 ? 14.357 9.054 -16.366 1.00 95.75 186 MET A O 1
ATOM 1480 N N . ILE A 1 187 ? 13.882 10.012 -14.386 1.00 96.31 187 ILE A N 1
ATOM 1481 C CA . ILE A 1 187 ? 13.569 8.775 -13.669 1.00 96.31 187 ILE A CA 1
ATOM 1482 C C . ILE A 1 187 ? 12.173 8.899 -13.070 1.00 96.31 187 ILE A C 1
ATOM 1484 O O . ILE A 1 187 ? 11.922 9.851 -12.332 1.00 96.31 187 ILE A O 1
ATOM 1488 N N . PRO A 1 188 ? 11.285 7.913 -13.278 1.00 95.62 188 PRO A N 1
ATOM 1489 C CA . PRO A 1 188 ? 10.035 7.873 -12.541 1.00 95.62 188 PRO A CA 1
ATOM 1490 C C . PRO A 1 188 ? 10.313 7.805 -11.031 1.00 95.62 188 PRO A C 1
ATOM 1492 O O . PRO A 1 188 ? 10.955 6.876 -10.535 1.00 95.62 188 PRO A O 1
ATOM 1495 N N . GLN A 1 189 ? 9.836 8.807 -10.303 1.00 94.62 189 GLN A N 1
ATOM 1496 C CA . GLN A 1 189 ? 9.725 8.810 -8.850 1.00 94.62 189 GLN A CA 1
ATOM 1497 C C . GLN A 1 189 ? 8.465 8.073 -8.388 1.00 94.62 189 GLN A C 1
ATOM 1499 O O . GLN A 1 189 ? 7.416 8.135 -9.035 1.00 94.62 189 GLN A O 1
ATOM 1504 N N . SER A 1 190 ? 8.553 7.421 -7.230 1.00 93.56 190 SER A N 1
ATOM 1505 C CA . SER A 1 190 ? 7.435 6.720 -6.610 1.00 93.56 190 SER A CA 1
ATOM 1506 C C . SER A 1 190 ? 7.415 6.863 -5.092 1.00 93.56 190 SER A C 1
ATOM 1508 O O . SER A 1 190 ? 8.446 6.853 -4.420 1.00 93.56 190 SER A O 1
ATOM 1510 N N . LYS A 1 191 ? 6.198 6.937 -4.549 1.00 90.06 191 LYS A N 1
ATOM 1511 C CA . LYS A 1 191 ? 5.899 6.962 -3.107 1.00 90.06 191 LYS A CA 1
ATOM 1512 C C . LYS A 1 191 ? 5.705 5.556 -2.522 1.00 90.06 191 LYS A C 1
ATOM 1514 O O . LYS A 1 191 ? 5.516 5.418 -1.316 1.00 90.06 191 LYS A O 1
ATOM 1519 N N . TYR A 1 192 ? 5.685 4.526 -3.371 1.00 89.00 192 TYR A N 1
ATOM 1520 C CA . TYR A 1 192 ? 5.361 3.143 -3.002 1.00 89.00 192 TYR A CA 1
ATOM 1521 C C . TYR A 1 192 ? 6.607 2.254 -2.858 1.00 89.00 192 TYR A C 1
ATOM 1523 O O . TYR A 1 192 ? 6.551 1.218 -2.196 1.00 89.00 192 TYR A O 1
ATOM 1531 N N . LEU A 1 193 ? 7.747 2.678 -3.416 1.00 88.81 193 LEU A N 1
ATOM 1532 C CA . LEU A 1 193 ? 8.985 1.892 -3.456 1.00 88.81 193 LEU A CA 1
ATOM 1533 C C . LEU A 1 193 ? 9.534 1.584 -2.056 1.00 88.81 193 LEU A C 1
ATOM 1535 O O . LEU A 1 193 ? 10.069 0.499 -1.796 1.00 88.81 193 LEU A O 1
ATOM 1539 N N . VAL A 1 194 ? 9.382 2.545 -1.143 1.00 85.12 194 VAL A N 1
ATOM 1540 C CA . VAL A 1 194 ? 9.699 2.403 0.277 1.00 85.12 194 VAL A CA 1
ATOM 1541 C C . VAL A 1 194 ? 8.491 2.876 1.084 1.00 85.12 194 VAL A C 1
ATOM 1543 O O . VAL A 1 194 ? 8.108 4.041 0.977 1.00 85.12 194 VAL A O 1
ATOM 1546 N N . PRO A 1 195 ? 7.880 2.006 1.906 1.00 70.00 195 PRO A N 1
ATOM 1547 C CA . PRO A 1 195 ? 6.748 2.407 2.724 1.00 70.00 195 PRO A CA 1
ATOM 1548 C C . PRO A 1 195 ? 7.188 3.396 3.814 1.00 70.00 195 PRO A C 1
ATOM 1550 O O . PRO A 1 195 ? 8.333 3.325 4.282 1.00 70.00 195 PRO A O 1
ATOM 1553 N N . PRO A 1 196 ? 6.279 4.271 4.277 1.00 66.00 196 PRO A N 1
ATOM 1554 C CA . PRO A 1 196 ? 6.558 5.136 5.412 1.00 66.00 196 PRO A CA 1
ATOM 1555 C C . PRO A 1 196 ? 6.864 4.296 6.658 1.00 66.00 196 PRO A C 1
ATOM 1557 O O . PRO A 1 196 ? 6.400 3.160 6.811 1.00 66.00 196 PRO A O 1
ATOM 1560 N N . TYR A 1 197 ? 7.654 4.857 7.574 1.00 63.38 197 TYR A N 1
ATOM 1561 C CA . TYR A 1 197 ? 7.883 4.221 8.869 1.00 63.38 197 TYR A CA 1
ATOM 1562 C C . TYR A 1 197 ? 6.528 4.023 9.578 1.00 63.38 197 TYR A C 1
ATOM 1564 O O . TYR A 1 197 ? 5.752 4.978 9.606 1.00 63.38 197 TYR A O 1
ATOM 1572 N N . PRO A 1 198 ? 6.238 2.861 10.205 1.00 55.66 198 PRO A N 1
ATOM 1573 C CA . PRO A 1 198 ? 4.905 2.515 10.734 1.00 55.66 198 PRO A CA 1
ATOM 1574 C C . PRO A 1 198 ? 4.288 3.476 11.768 1.00 55.66 198 PRO A C 1
ATOM 1576 O O . PRO A 1 198 ? 3.171 3.251 12.218 1.00 55.66 198 PRO A O 1
ATOM 1579 N N . ARG A 1 199 ? 5.022 4.502 12.207 1.00 55.16 199 ARG A N 1
ATOM 1580 C CA . ARG A 1 199 ? 4.585 5.513 13.183 1.00 55.16 199 ARG A CA 1
ATOM 1581 C C . ARG A 1 199 ? 4.814 6.948 12.707 1.00 55.16 199 ARG A C 1
ATOM 1583 O O . ARG A 1 199 ? 4.619 7.879 13.480 1.00 55.16 199 ARG A O 1
ATOM 1590 N N . SER A 1 200 ? 5.275 7.130 11.472 1.00 58.84 200 SER A N 1
ATOM 1591 C CA . SER A 1 200 ? 5.514 8.455 10.920 1.00 58.84 200 SER A CA 1
ATOM 1592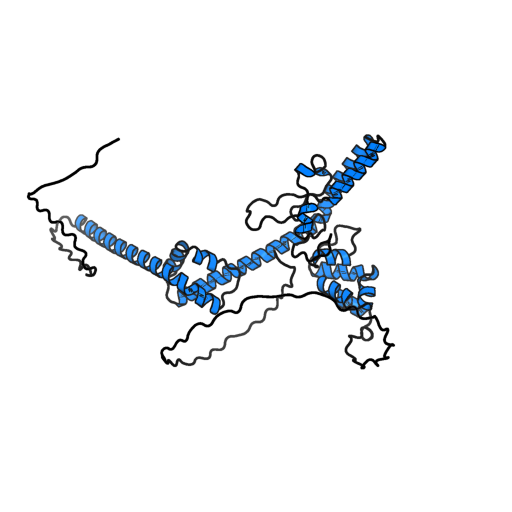 C C . SER A 1 200 ? 4.216 9.004 10.342 1.00 58.84 200 SER A C 1
ATOM 1594 O O . SER A 1 200 ? 3.609 8.367 9.487 1.00 58.84 200 SER A O 1
ATOM 1596 N N . LYS A 1 201 ? 3.811 10.194 10.796 1.00 60.41 201 LYS A N 1
ATOM 1597 C CA . LYS A 1 201 ? 2.773 11.003 10.135 1.00 60.41 201 LYS A CA 1
ATOM 1598 C C . LYS A 1 201 ? 3.331 11.806 8.953 1.00 60.41 201 LYS A C 1
ATOM 1600 O O . LYS A 1 201 ? 2.592 12.567 8.339 1.00 60.41 201 LYS A O 1
ATOM 1605 N N . ALA A 1 202 ? 4.631 11.690 8.670 1.00 64.81 202 ALA A N 1
ATOM 1606 C CA . ALA A 1 202 ? 5.238 12.410 7.564 1.00 64.81 202 ALA A CA 1
ATOM 1607 C C . ALA A 1 202 ? 4.684 11.897 6.223 1.00 64.81 202 ALA A C 1
ATOM 1609 O O . ALA A 1 202 ? 4.428 10.693 6.092 1.00 64.81 202 ALA A O 1
ATOM 1610 N N . PRO A 1 203 ? 4.544 12.781 5.219 1.00 67.00 203 PRO A N 1
ATOM 1611 C CA . PRO A 1 203 ? 4.233 12.377 3.855 1.00 67.00 203 PRO A CA 1
ATOM 1612 C C . PRO A 1 203 ? 5.183 11.273 3.371 1.00 67.00 203 PRO A C 1
ATOM 1614 O O . PRO A 1 203 ? 6.361 11.250 3.741 1.00 67.00 203 PRO A O 1
ATOM 1617 N N . ARG A 1 204 ? 4.680 10.356 2.532 1.00 72.88 204 ARG A N 1
ATOM 1618 C CA . ARG A 1 204 ? 5.523 9.329 1.900 1.00 72.88 204 ARG A CA 1
ATOM 1619 C C . ARG A 1 204 ? 6.631 10.038 1.112 1.00 72.88 204 ARG A C 1
ATOM 1621 O O . ARG A 1 204 ? 6.330 10.809 0.203 1.00 72.88 204 ARG A O 1
ATOM 1628 N N . SER A 1 205 ? 7.892 9.790 1.467 1.00 83.38 205 SER A N 1
ATOM 1629 C CA . SER A 1 205 ? 9.027 10.310 0.703 1.00 83.38 20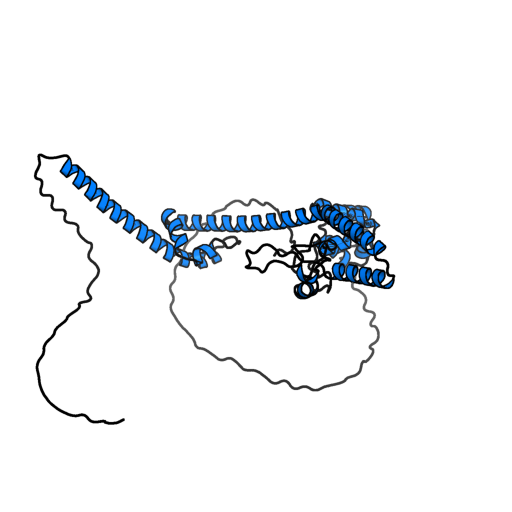5 SER A CA 1
ATOM 1630 C C . SER A 1 205 ? 9.009 9.736 -0.713 1.00 83.38 205 SER A C 1
ATOM 1632 O O . SER A 1 205 ? 8.612 8.587 -0.918 1.00 83.38 205 SER A O 1
ATOM 1634 N N . GLU A 1 206 ? 9.441 10.536 -1.679 1.00 89.44 206 GLU A N 1
ATOM 1635 C CA . GLU A 1 206 ? 9.594 10.104 -3.065 1.00 89.44 206 GLU A CA 1
ATOM 1636 C C . GLU A 1 206 ? 10.941 9.405 -3.247 1.00 89.44 206 GLU A C 1
ATOM 1638 O O . GLU A 1 206 ? 11.982 9.906 -2.812 1.00 89.44 206 GLU A O 1
ATOM 1643 N N . TRP A 1 207 ? 10.908 8.248 -3.898 1.00 94.69 207 TRP A N 1
ATOM 1644 C CA . TRP A 1 207 ? 12.073 7.412 -4.147 1.00 94.69 207 TRP A CA 1
ATOM 1645 C C . TRP A 1 207 ? 12.226 7.121 -5.631 1.00 94.69 207 TRP A C 1
ATOM 1647 O O . TRP A 1 207 ? 11.246 6.998 -6.365 1.00 94.69 207 TRP A O 1
ATOM 1657 N N . TYR A 1 208 ? 13.474 6.940 -6.040 1.00 96.38 208 TYR A N 1
ATOM 1658 C CA . TYR A 1 208 ? 13.860 6.601 -7.399 1.00 96.38 208 TYR A CA 1
ATOM 1659 C C . TYR A 1 208 ? 14.407 5.184 -7.443 1.00 96.38 208 TYR A C 1
ATOM 1661 O O . TYR A 1 208 ? 15.071 4.713 -6.516 1.00 96.38 208 TYR A O 1
ATOM 1669 N N . TYR A 1 209 ? 14.143 4.491 -8.540 1.00 96.75 209 TYR A N 1
ATOM 1670 C CA . TYR A 1 209 ? 14.598 3.125 -8.705 1.00 96.75 209 TYR A CA 1
ATOM 1671 C C . TYR A 1 209 ? 16.030 3.069 -9.243 1.00 96.75 209 TYR A C 1
ATOM 1673 O O . TYR A 1 209 ? 16.335 3.606 -10.310 1.00 96.75 209 TYR A O 1
ATOM 1681 N N . LYS A 1 210 ? 16.917 2.388 -8.512 1.00 96.81 210 LYS A N 1
ATOM 1682 C CA . LYS A 1 210 ? 18.360 2.370 -8.791 1.00 96.81 210 LYS A CA 1
ATOM 1683 C C . LYS A 1 210 ? 18.720 1.880 -10.193 1.00 96.81 210 LYS A C 1
ATOM 1685 O O . LYS A 1 210 ? 19.692 2.368 -10.758 1.00 96.81 210 LYS A O 1
ATOM 1690 N N . GLU A 1 211 ? 17.971 0.943 -10.773 1.00 96.25 211 GLU A N 1
ATOM 1691 C CA . GLU A 1 211 ? 18.302 0.433 -12.115 1.00 96.25 211 GLU A CA 1
ATOM 1692 C C . GLU A 1 211 ? 18.037 1.470 -13.203 1.00 96.25 211 GLU A C 1
ATOM 1694 O O . GLU A 1 211 ? 18.852 1.601 -14.109 1.00 96.25 211 GLU A O 1
ATOM 1699 N N . HIS A 1 212 ? 16.966 2.260 -13.075 1.00 95.69 212 HIS A N 1
ATOM 1700 C CA . HIS A 1 212 ? 16.700 3.369 -13.995 1.00 95.69 212 HIS A CA 1
ATOM 1701 C C . HIS A 1 212 ? 17.785 4.445 -13.881 1.00 95.69 212 HIS A C 1
ATOM 1703 O O . HIS A 1 212 ? 18.226 4.997 -14.884 1.00 95.69 212 HIS A O 1
ATOM 1709 N N . TYR A 1 213 ? 18.274 4.707 -12.665 1.00 97.19 213 TYR A N 1
ATOM 1710 C CA . TYR A 1 213 ? 19.413 5.603 -12.464 1.00 97.19 213 TYR A CA 1
ATOM 1711 C C . TYR A 1 213 ? 20.688 5.070 -13.139 1.00 97.19 213 TYR A C 1
ATOM 1713 O O . TYR A 1 213 ? 21.367 5.795 -13.861 1.00 97.19 213 TYR A O 1
ATOM 1721 N N . GLN A 1 214 ? 20.992 3.780 -12.967 1.00 97.06 214 GLN A N 1
ATOM 1722 C CA . GLN A 1 214 ? 22.150 3.141 -13.598 1.00 97.06 214 GLN A CA 1
ATOM 1723 C C . GLN A 1 214 ? 22.057 3.107 -15.131 1.00 97.06 214 GLN A C 1
ATOM 1725 O O . GLN A 1 214 ? 23.084 3.212 -15.797 1.00 97.06 214 GLN A O 1
ATOM 1730 N N . GLU A 1 215 ? 20.857 2.964 -15.697 1.00 96.12 215 GLU A N 1
ATOM 1731 C CA . GLU A 1 215 ? 20.606 3.064 -17.141 1.00 96.12 215 GLU A CA 1
ATOM 1732 C C . GLU A 1 215 ? 21.015 4.443 -17.678 1.00 96.12 215 GLU A C 1
ATOM 1734 O O . GLU A 1 215 ? 21.763 4.529 -18.653 1.00 96.12 215 GLU A O 1
ATOM 1739 N N . ILE A 1 216 ? 20.604 5.513 -16.991 1.00 96.06 216 ILE A N 1
ATOM 1740 C CA . ILE A 1 216 ? 20.942 6.892 -17.365 1.00 96.06 216 ILE A CA 1
ATOM 1741 C C . ILE A 1 216 ? 22.450 7.128 -17.291 1.00 96.06 216 ILE A C 1
ATOM 1743 O O . ILE A 1 216 ? 23.025 7.673 -18.231 1.00 96.06 216 ILE A O 1
ATOM 1747 N N . LEU A 1 217 ? 23.106 6.687 -16.211 1.00 95.94 217 LEU A N 1
ATOM 1748 C CA . LEU A 1 217 ? 24.558 6.831 -16.074 1.00 95.94 217 LEU A CA 1
ATOM 1749 C C . LEU A 1 217 ? 25.307 6.113 -17.201 1.00 95.94 217 LEU A C 1
ATOM 1751 O O . LEU A 1 217 ? 26.201 6.696 -17.804 1.00 95.94 217 LEU A O 1
ATOM 1755 N N . LYS A 1 218 ? 24.900 4.886 -17.549 1.00 96.00 218 LYS A N 1
ATOM 1756 C CA . LYS A 1 218 ? 25.501 4.149 -18.670 1.00 96.00 218 LYS A CA 1
ATOM 1757 C C . LYS A 1 218 ? 25.339 4.892 -19.992 1.00 96.00 218 LYS A C 1
ATOM 1759 O O . LYS A 1 218 ? 26.297 4.972 -20.755 1.00 96.00 218 LYS A O 1
ATOM 1764 N N . LYS A 1 219 ? 24.149 5.434 -20.268 1.00 94.81 219 LYS A N 1
ATOM 1765 C CA . LYS A 1 219 ? 23.889 6.174 -21.509 1.00 94.81 219 LYS A CA 1
ATOM 1766 C C . LYS A 1 219 ? 24.692 7.474 -21.577 1.00 94.81 219 LYS A C 1
ATOM 1768 O O . LYS A 1 219 ? 25.258 7.782 -22.623 1.00 94.81 219 LYS A O 1
ATOM 1773 N N . ARG A 1 220 ? 24.801 8.187 -20.454 1.00 93.81 220 ARG A N 1
ATOM 1774 C CA . ARG A 1 220 ? 25.661 9.368 -20.314 1.00 93.81 220 ARG A CA 1
ATOM 1775 C C . ARG A 1 220 ? 27.117 9.025 -20.602 1.00 93.81 220 ARG A C 1
ATOM 1777 O O . ARG A 1 220 ? 27.750 9.703 -21.398 1.00 93.81 220 ARG A O 1
ATOM 1784 N N . ASP A 1 221 ? 27.638 7.969 -19.984 1.00 94.25 221 ASP A N 1
ATOM 1785 C CA . ASP A 1 221 ? 29.039 7.572 -20.146 1.00 94.25 221 ASP A CA 1
ATOM 1786 C C . ASP A 1 221 ? 29.339 7.145 -21.591 1.00 94.25 221 ASP A C 1
ATOM 1788 O O . ASP A 1 221 ? 30.417 7.424 -22.106 1.00 94.25 221 ASP A O 1
ATOM 1792 N N . GLN A 1 222 ? 28.383 6.499 -22.268 1.00 94.38 222 GLN A N 1
ATOM 1793 C CA . GLN A 1 222 ? 28.492 6.157 -23.690 1.00 94.38 222 GLN A CA 1
ATOM 1794 C C . GLN A 1 222 ? 28.572 7.403 -24.580 1.00 94.38 222 GLN A C 1
ATOM 1796 O O . GLN A 1 222 ? 29.462 7.485 -25.419 1.00 94.38 222 GLN A O 1
ATOM 1801 N N . LEU A 1 223 ? 27.672 8.371 -24.389 1.00 91.88 223 LEU A N 1
ATOM 1802 C CA . LEU A 1 223 ? 27.636 9.592 -25.204 1.00 91.88 223 LEU A CA 1
ATOM 1803 C C . LEU A 1 223 ? 28.796 10.539 -24.884 1.00 91.88 223 LEU A C 1
ATOM 1805 O O . LEU A 1 223 ? 29.338 11.163 -25.787 1.00 91.88 223 LEU A O 1
ATOM 1809 N N . SER A 1 224 ? 29.244 10.576 -23.628 1.00 91.19 224 SER A N 1
ATOM 1810 C CA . SER A 1 224 ? 30.440 11.319 -23.230 1.00 91.19 224 SER A CA 1
ATOM 1811 C C . SER A 1 224 ? 31.702 10.769 -23.893 1.00 91.19 224 SER A C 1
ATOM 1813 O O . SER A 1 224 ? 32.556 11.555 -24.280 1.00 91.19 224 SER A O 1
ATOM 1815 N N . LYS A 1 225 ? 31.828 9.443 -24.044 1.00 93.25 225 LYS A N 1
ATOM 1816 C CA . LYS A 1 225 ? 32.952 8.819 -24.769 1.00 93.25 225 LYS A CA 1
ATOM 1817 C C . LYS A 1 225 ? 32.918 9.085 -26.272 1.00 93.25 225 LYS A C 1
ATOM 1819 O O . LYS A 1 225 ? 33.960 9.029 -26.908 1.00 93.25 225 LYS A O 1
ATOM 1824 N N . ALA A 1 226 ? 31.732 9.323 -26.823 1.00 91.94 226 ALA A N 1
ATOM 1825 C CA . ALA A 1 226 ? 31.540 9.689 -28.221 1.00 91.94 226 ALA A CA 1
ATOM 1826 C C . ALA A 1 226 ? 31.605 11.212 -28.455 1.00 91.94 226 ALA A C 1
ATOM 1828 O O . ALA A 1 226 ? 31.372 11.643 -29.578 1.00 91.94 226 ALA A O 1
ATOM 1829 N N . GLU A 1 227 ? 31.856 12.011 -27.406 1.00 90.62 227 GLU A N 1
ATOM 1830 C CA . GLU A 1 227 ? 31.835 13.486 -27.425 1.00 90.62 227 GLU A CA 1
ATOM 1831 C C . GLU A 1 227 ? 30.519 14.088 -27.970 1.00 90.62 227 GLU A C 1
ATOM 1833 O O . GLU A 1 227 ? 30.444 15.245 -28.387 1.00 90.62 227 GLU A O 1
ATOM 1838 N N . ASP A 1 228 ? 29.430 13.316 -27.914 1.00 91.50 228 ASP A N 1
ATOM 1839 C CA . ASP A 1 228 ? 28.142 13.678 -28.500 1.00 91.50 228 ASP A CA 1
ATOM 1840 C C . ASP A 1 228 ? 27.245 14.411 -27.491 1.00 91.50 228 ASP A C 1
ATOM 1842 O O . ASP A 1 228 ? 26.255 13.898 -26.955 1.00 91.50 228 ASP A O 1
ATOM 1846 N N . HIS A 1 229 ? 27.605 15.664 -27.221 1.00 87.94 229 HIS A N 1
ATOM 1847 C CA . HIS A 1 229 ? 26.839 16.535 -26.328 1.00 87.94 229 HIS A CA 1
ATOM 1848 C C . HIS A 1 229 ? 25.445 16.880 -26.875 1.00 87.94 229 HIS A C 1
ATOM 1850 O O . HIS A 1 229 ? 24.503 17.071 -26.100 1.00 87.94 229 HIS A O 1
ATOM 1856 N N . LYS A 1 230 ? 25.284 16.951 -28.203 1.00 91.50 230 LYS A N 1
ATOM 1857 C CA . LYS A 1 230 ? 23.985 17.236 -28.831 1.00 91.50 230 LYS A CA 1
ATOM 1858 C C . LYS A 1 230 ? 23.045 16.042 -28.688 1.00 91.50 230 LYS A C 1
ATOM 1860 O O . LYS A 1 230 ? 21.906 16.229 -28.258 1.00 91.50 230 LYS A O 1
ATOM 1865 N N . GLY A 1 231 ? 23.532 14.831 -28.955 1.00 91.50 231 GLY A N 1
ATOM 1866 C CA . GLY A 1 231 ? 22.779 13.595 -28.763 1.00 91.50 231 GLY A CA 1
ATOM 1867 C C . GLY A 1 231 ? 22.376 13.369 -27.310 1.00 91.50 231 GLY A C 1
ATOM 1868 O O . GLY A 1 231 ? 21.272 12.888 -27.056 1.00 91.50 231 GLY A O 1
ATOM 1869 N N . TRP A 1 232 ? 23.195 13.799 -26.342 1.00 92.50 232 TRP A N 1
ATOM 1870 C CA . TRP A 1 232 ? 22.796 13.801 -24.932 1.00 92.50 232 TRP A CA 1
ATOM 1871 C C . TRP A 1 232 ? 21.563 14.672 -24.677 1.00 92.50 232 TRP A C 1
ATOM 1873 O O . TRP A 1 232 ? 20.597 14.191 -24.091 1.00 92.50 232 TRP A O 1
ATOM 1883 N N . ASN A 1 233 ? 21.547 15.920 -25.149 1.00 91.94 233 ASN A N 1
ATOM 1884 C CA . ASN A 1 233 ? 20.411 16.822 -24.926 1.00 91.94 233 ASN A CA 1
ATOM 1885 C C . ASN A 1 233 ? 19.123 16.324 -25.600 1.00 91.94 233 ASN A C 1
ATOM 1887 O O . ASN A 1 233 ? 18.054 16.370 -24.986 1.00 91.94 233 ASN A O 1
ATOM 1891 N N . VAL A 1 234 ? 19.226 15.800 -26.827 1.00 95.06 234 VAL A N 1
ATOM 1892 C CA . VAL A 1 234 ? 18.096 15.163 -27.523 1.00 95.06 234 VAL A CA 1
ATOM 1893 C C . VAL A 1 234 ? 17.571 13.987 -26.700 1.00 95.06 234 VAL A C 1
ATOM 1895 O O . VAL A 1 234 ? 16.389 13.955 -26.356 1.00 95.06 234 VAL A O 1
ATOM 1898 N N . TRP A 1 235 ? 18.454 13.084 -26.276 1.00 95.50 235 TRP A N 1
ATOM 1899 C CA . TRP A 1 235 ? 18.073 11.918 -25.484 1.00 95.50 235 TRP A CA 1
ATOM 1900 C C . TRP A 1 235 ? 17.445 12.290 -24.131 1.00 95.50 235 TRP A C 1
ATOM 1902 O O . TRP A 1 235 ? 16.458 11.681 -23.721 1.00 95.50 235 TRP A O 1
ATOM 1912 N N . VAL A 1 236 ? 17.966 13.312 -23.442 1.00 95.19 236 VAL A N 1
ATOM 1913 C CA . VAL A 1 236 ? 17.378 13.837 -22.197 1.00 95.19 236 VAL A CA 1
ATOM 1914 C C . VAL A 1 236 ? 15.943 14.303 -22.445 1.00 95.19 236 VAL A C 1
ATOM 1916 O O . VAL A 1 236 ? 15.047 13.949 -21.677 1.00 95.19 236 VAL A O 1
ATOM 1919 N N . SER A 1 237 ? 15.704 15.063 -23.519 1.00 95.00 237 SER A N 1
ATOM 1920 C CA . SER A 1 237 ? 14.365 15.562 -23.850 1.00 95.00 237 SER A CA 1
ATOM 1921 C C . SER A 1 237 ? 13.370 14.426 -24.121 1.00 95.00 237 SER A C 1
ATOM 1923 O O . SER A 1 237 ? 12.262 14.425 -23.575 1.00 95.00 237 SER A O 1
ATOM 1925 N N . GLU A 1 238 ? 13.794 13.405 -24.870 1.00 96.38 238 GLU A N 1
ATOM 1926 C CA . GLU A 1 238 ? 13.005 12.201 -25.137 1.00 96.38 238 GLU A CA 1
ATOM 1927 C C . GLU A 1 238 ? 12.733 11.420 -23.851 1.00 96.38 238 GLU A C 1
ATOM 1929 O O . GLU A 1 238 ? 11.613 10.965 -23.617 1.00 96.38 238 GLU A O 1
ATOM 1934 N N . ARG A 1 239 ? 13.734 11.300 -22.972 1.00 96.06 239 ARG A N 1
ATOM 1935 C CA . ARG A 1 239 ? 13.599 10.569 -21.712 1.00 96.06 239 ARG A CA 1
ATOM 1936 C C . ARG A 1 239 ? 12.645 11.263 -20.747 1.00 96.06 239 ARG A C 1
ATOM 1938 O O . ARG A 1 239 ? 11.834 10.588 -20.120 1.00 96.06 239 ARG A O 1
ATOM 1945 N N . VAL A 1 240 ? 12.695 12.589 -20.644 1.00 95.88 240 VAL A N 1
ATOM 1946 C CA . VAL A 1 240 ? 11.735 13.362 -19.838 1.00 95.88 240 VAL A CA 1
ATOM 1947 C C . VAL A 1 240 ? 10.318 13.204 -20.395 1.00 95.88 240 VAL A C 1
ATOM 1949 O O . VAL A 1 240 ? 9.376 13.021 -19.623 1.00 95.88 240 VAL A O 1
ATOM 1952 N N . LYS A 1 241 ? 10.150 13.216 -21.726 1.00 97.06 241 LYS A N 1
ATOM 1953 C CA . LYS A 1 241 ? 8.854 12.947 -22.367 1.00 97.06 241 LYS A CA 1
ATOM 1954 C C . LYS A 1 241 ? 8.348 11.539 -22.037 1.00 97.06 241 LYS A C 1
ATOM 1956 O O . LYS A 1 241 ? 7.214 11.396 -21.589 1.00 97.06 241 LYS A O 1
ATOM 1961 N N . PHE A 1 242 ? 9.212 10.532 -22.146 1.00 95.88 242 PHE A N 1
ATOM 1962 C CA . PHE A 1 242 ? 8.904 9.154 -21.766 1.00 95.88 242 PHE A CA 1
ATOM 1963 C C . PHE A 1 242 ? 8.438 9.045 -20.308 1.00 95.88 242 PHE A C 1
ATOM 1965 O O . PHE A 1 242 ? 7.451 8.371 -20.035 1.00 95.88 242 PHE A O 1
ATOM 1972 N N . VAL A 1 243 ? 9.104 9.723 -19.365 1.00 96.62 243 VAL A N 1
ATOM 1973 C CA . VAL A 1 243 ? 8.700 9.708 -17.947 1.00 96.62 243 VAL A CA 1
ATOM 1974 C C . VAL A 1 243 ? 7.306 10.309 -17.752 1.00 96.62 243 VAL A C 1
ATOM 1976 O O . VAL A 1 243 ? 6.525 9.772 -16.968 1.00 96.62 243 VAL A O 1
ATOM 1979 N N . LYS A 1 244 ? 6.960 11.382 -18.475 1.00 96.19 244 LYS A N 1
ATOM 1980 C CA . LYS A 1 244 ? 5.610 11.971 -18.431 1.00 96.19 244 LYS A CA 1
ATOM 1981 C C . LYS A 1 244 ? 4.552 10.993 -18.946 1.00 96.19 244 LYS A C 1
ATOM 1983 O O . LYS A 1 244 ? 3.602 10.699 -18.227 1.00 96.19 244 LYS A O 1
ATOM 1988 N N . GLU A 1 245 ? 4.765 10.420 -20.129 1.00 96.69 245 GLU A N 1
ATOM 1989 C CA . GLU A 1 245 ? 3.864 9.413 -20.714 1.00 96.69 245 GLU A CA 1
ATOM 1990 C C . GLU A 1 245 ? 3.748 8.163 -19.824 1.00 96.69 245 GLU A C 1
ATOM 1992 O O . GLU A 1 245 ? 2.694 7.534 -19.727 1.00 96.69 245 GLU A O 1
ATOM 1997 N N . TRP A 1 246 ? 4.827 7.795 -19.131 1.00 96.75 246 TRP A N 1
ATOM 1998 C CA . TRP A 1 246 ? 4.829 6.683 -18.187 1.00 96.75 246 TRP A CA 1
ATOM 1999 C C . TRP A 1 246 ? 3.891 6.922 -17.000 1.00 96.75 246 TRP A C 1
ATOM 2001 O O . TRP A 1 246 ? 3.195 6.001 -16.563 1.00 96.75 246 TRP A O 1
ATOM 2011 N N . TYR A 1 247 ? 3.824 8.153 -16.490 1.00 96.56 247 TYR A N 1
ATOM 2012 C CA . TYR A 1 247 ? 2.865 8.499 -15.443 1.00 96.56 247 TYR A CA 1
ATOM 2013 C C . TYR A 1 247 ? 1.422 8.409 -15.920 1.00 96.56 247 TYR A C 1
ATOM 2015 O O . TYR A 1 247 ? 0.588 7.880 -15.190 1.00 96.56 247 TYR A O 1
ATOM 2023 N N . GLU A 1 248 ? 1.130 8.848 -17.143 1.00 96.38 248 GLU A N 1
ATOM 2024 C CA . GLU A 1 248 ? -0.207 8.720 -17.733 1.00 96.38 248 GLU A CA 1
ATOM 2025 C C . GLU A 1 248 ? -0.613 7.247 -17.865 1.00 96.38 248 GLU A C 1
ATOM 2027 O O . GLU A 1 248 ? -1.710 6.861 -17.459 1.00 96.38 248 GLU A O 1
ATOM 2032 N N . LYS A 1 249 ? 0.305 6.393 -18.336 1.00 95.81 249 LYS A N 1
ATOM 2033 C CA . LYS A 1 249 ? 0.075 4.945 -18.468 1.00 95.81 249 LYS A CA 1
ATOM 2034 C C . LYS A 1 249 ? -0.121 4.241 -17.127 1.00 95.81 249 LYS A C 1
ATOM 2036 O O . LYS A 1 249 ? -0.944 3.337 -17.023 1.00 95.81 249 LYS A O 1
ATOM 2041 N N . THR A 1 250 ? 0.645 4.616 -16.103 1.00 96.31 250 THR A N 1
ATOM 2042 C CA . THR A 1 250 ? 0.582 3.972 -14.777 1.00 96.31 250 THR A CA 1
ATOM 2043 C C . THR A 1 250 ? -0.524 4.532 -13.887 1.00 96.31 250 THR A C 1
ATOM 2045 O O . THR A 1 250 ? -0.927 3.863 -12.934 1.00 96.31 250 THR A O 1
ATOM 2048 N N . TYR A 1 251 ? -1.072 5.710 -14.199 1.00 96.50 251 TYR A N 1
ATOM 2049 C CA . TYR A 1 251 ? -2.097 6.375 -13.393 1.00 96.50 251 TYR A CA 1
ATOM 2050 C C . TYR A 1 251 ? -3.316 5.493 -13.058 1.00 96.50 251 TYR A C 1
ATOM 2052 O O . TYR A 1 251 ? -3.675 5.440 -11.877 1.00 96.50 251 TYR A O 1
ATOM 2060 N N . PRO A 1 252 ? -3.922 4.737 -14.000 1.00 97.00 252 PRO A N 1
ATOM 2061 C CA . PRO A 1 252 ? -5.033 3.843 -13.673 1.00 97.00 252 PRO A CA 1
ATOM 2062 C C . PRO A 1 252 ? -4.661 2.798 -12.616 1.00 97.00 252 PRO A C 1
ATOM 2064 O O . PRO A 1 252 ? -5.440 2.535 -11.704 1.00 97.00 252 PRO A O 1
ATOM 2067 N N . LEU A 1 253 ? -3.450 2.237 -12.697 1.00 96.00 253 LEU A N 1
ATOM 2068 C CA . LEU A 1 253 ? -2.962 1.253 -11.732 1.00 96.00 253 LEU A CA 1
ATOM 2069 C C . LEU A 1 253 ? -2.675 1.886 -10.366 1.00 96.00 253 LEU A C 1
ATOM 2071 O O . LEU A 1 253 ? -2.986 1.292 -9.336 1.00 96.00 253 LEU A O 1
ATOM 2075 N N . VAL A 1 254 ? -2.119 3.101 -10.343 1.00 94.75 254 VAL A N 1
ATOM 2076 C CA . VAL A 1 254 ? -1.924 3.867 -9.102 1.00 94.75 254 VAL A CA 1
ATOM 2077 C C . VAL A 1 254 ? -3.262 4.121 -8.414 1.00 94.75 254 VAL A C 1
ATOM 2079 O O . VAL A 1 254 ? -3.361 3.933 -7.203 1.00 94.75 254 VAL A O 1
ATOM 2082 N N . ARG A 1 255 ? -4.284 4.517 -9.181 1.00 95.44 255 ARG A N 1
ATOM 2083 C CA . ARG A 1 255 ? -5.642 4.734 -8.677 1.00 95.44 255 ARG A CA 1
ATOM 2084 C C . ARG A 1 255 ? -6.251 3.446 -8.131 1.00 95.44 255 ARG A C 1
ATOM 2086 O O . ARG A 1 255 ? -6.711 3.439 -7.002 1.00 95.44 255 ARG A O 1
ATOM 2093 N N . TRP A 1 256 ? -6.145 2.343 -8.867 1.00 94.88 256 TRP A N 1
ATOM 2094 C CA . TRP A 1 256 ? -6.633 1.043 -8.404 1.00 94.88 256 TRP A CA 1
ATOM 2095 C C . TRP A 1 256 ? -5.96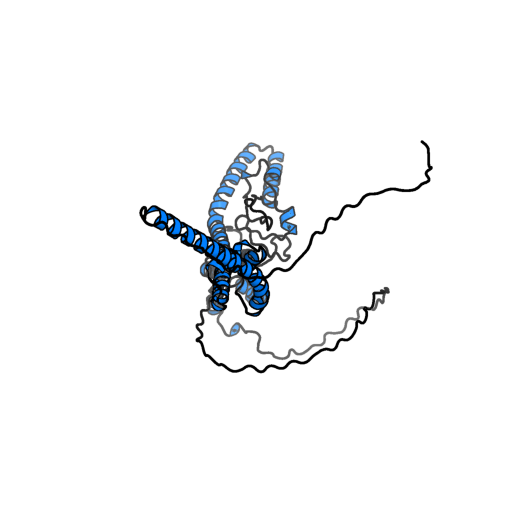9 0.591 -7.091 1.00 94.88 256 TRP A C 1
ATOM 2097 O O . TRP A 1 256 ? -6.647 0.126 -6.180 1.00 94.88 256 TRP A O 1
ATOM 2107 N N . VAL A 1 257 ? -4.646 0.764 -6.949 1.00 91.38 257 VAL A N 1
ATOM 2108 C CA . VAL A 1 257 ? -3.947 0.461 -5.685 1.00 91.38 257 VAL A CA 1
ATOM 2109 C C . VAL A 1 257 ? -4.423 1.372 -4.552 1.00 91.38 257 VAL A C 1
ATOM 2111 O O . VAL A 1 257 ? -4.596 0.897 -3.432 1.00 91.38 257 VAL A O 1
ATOM 2114 N N . TRP A 1 258 ? -4.643 2.658 -4.831 1.00 90.25 258 TRP A N 1
ATOM 2115 C CA . TRP A 1 258 ? -5.182 3.601 -3.853 1.00 90.25 258 TRP A CA 1
ATOM 2116 C C . TRP A 1 258 ? -6.576 3.188 -3.378 1.00 90.25 258 TRP A C 1
ATOM 2118 O O . TRP A 1 258 ? -6.818 3.151 -2.175 1.00 90.25 258 TRP A O 1
ATOM 2128 N N . ASP A 1 259 ? -7.473 2.850 -4.303 1.00 92.06 259 ASP A N 1
ATOM 2129 C CA . ASP A 1 259 ? -8.849 2.460 -3.991 1.00 92.06 259 ASP A CA 1
ATOM 2130 C C . ASP A 1 259 ? -8.871 1.198 -3.111 1.00 92.06 259 ASP A C 1
ATOM 2132 O O . ASP A 1 259 ? -9.588 1.150 -2.114 1.00 92.06 259 ASP A O 1
ATOM 2136 N N . LEU A 1 260 ? -7.991 0.225 -3.375 1.00 88.62 260 LEU A N 1
ATOM 2137 C CA . LEU A 1 260 ? -7.821 -0.942 -2.502 1.00 88.62 260 LEU A CA 1
ATOM 2138 C C . LEU A 1 260 ? -7.281 -0.599 -1.107 1.00 88.62 260 LEU A C 1
ATOM 2140 O O . LEU A 1 260 ? -7.712 -1.195 -0.115 1.00 88.62 260 LEU A O 1
ATOM 2144 N N . GLU A 1 261 ? -6.302 0.309 -1.015 1.00 86.50 261 GLU A N 1
ATOM 2145 C CA . GLU A 1 261 ? -5.797 0.793 0.277 1.00 86.50 261 GLU A CA 1
ATOM 2146 C C . GLU A 1 261 ? -6.934 1.465 1.068 1.00 86.50 261 GLU A C 1
ATOM 2148 O O . GLU A 1 261 ? -7.106 1.174 2.255 1.00 86.50 261 GLU A O 1
ATOM 2153 N N . LEU A 1 262 ? -7.761 2.274 0.396 1.00 88.38 262 LEU A N 1
ATOM 2154 C CA . LEU A 1 262 ? -8.909 2.964 0.980 1.00 88.38 262 LEU A CA 1
ATOM 2155 C C . LEU A 1 262 ? -9.994 1.989 1.458 1.00 88.38 262 LEU A C 1
ATOM 2157 O O . LEU A 1 262 ? -10.400 2.055 2.616 1.00 88.38 262 LEU A O 1
ATOM 2161 N N . GLU A 1 263 ? -10.425 1.042 0.621 1.00 89.12 263 GLU A N 1
ATOM 2162 C CA . GLU A 1 263 ? -11.430 0.031 0.986 1.00 89.12 263 GLU A CA 1
ATOM 2163 C C . GLU A 1 263 ? -11.008 -0.788 2.212 1.00 89.12 263 GLU A C 1
ATOM 2165 O O . GLU A 1 263 ? -11.826 -1.120 3.082 1.00 89.12 263 GLU A O 1
ATOM 2170 N N . TYR A 1 264 ? -9.717 -1.116 2.296 1.00 85.19 264 TYR A N 1
ATOM 2171 C CA . TYR A 1 264 ? -9.164 -1.806 3.449 1.00 85.19 264 TYR A CA 1
ATOM 2172 C C . TYR A 1 264 ? -9.211 -0.938 4.711 1.00 85.19 264 TYR A C 1
ATOM 2174 O O . TYR A 1 264 ? -9.640 -1.416 5.766 1.00 85.19 264 TYR A O 1
ATOM 2182 N N . GLU A 1 265 ? -8.788 0.324 4.620 1.00 86.88 265 GLU A N 1
ATOM 2183 C CA . GLU A 1 265 ? -8.845 1.272 5.736 1.00 86.88 265 GLU A CA 1
ATOM 2184 C C . GLU A 1 265 ? -10.284 1.478 6.219 1.00 86.88 265 GLU A C 1
ATOM 2186 O O . GLU A 1 265 ? -10.553 1.369 7.417 1.00 86.88 265 GLU A O 1
ATOM 2191 N N . GLU A 1 266 ? -11.234 1.649 5.302 1.00 89.56 266 GLU A N 1
ATOM 2192 C CA . GLU A 1 266 ? -12.656 1.709 5.626 1.00 89.56 266 GLU A CA 1
ATOM 2193 C C . GLU A 1 266 ? -13.153 0.432 6.304 1.00 89.56 266 GLU A C 1
ATOM 2195 O O . GLU A 1 266 ? -13.940 0.497 7.248 1.00 89.56 266 GLU A O 1
ATOM 2200 N N . GLY A 1 267 ? -12.698 -0.740 5.851 1.00 90.94 267 GLY A N 1
ATOM 2201 C CA . GLY A 1 267 ? -12.994 -2.021 6.485 1.00 90.94 267 GLY A CA 1
ATOM 2202 C C . GLY A 1 267 ? -12.514 -2.075 7.935 1.00 90.94 267 GLY A C 1
ATOM 2203 O O . GLY A 1 267 ? -13.267 -2.487 8.823 1.00 90.94 267 GLY A O 1
ATOM 2204 N N . LEU A 1 268 ? -11.295 -1.599 8.201 1.00 89.25 268 LEU A N 1
ATOM 2205 C CA . LEU A 1 268 ? -10.775 -1.480 9.563 1.00 89.25 268 LEU A CA 1
ATOM 2206 C C . LEU A 1 268 ? -11.596 -0.493 10.399 1.00 89.25 268 LEU A C 1
ATOM 2208 O O . LEU A 1 268 ? -11.916 -0.799 11.548 1.00 89.25 268 LEU A O 1
ATOM 2212 N N . GLU A 1 269 ? -11.964 0.661 9.845 1.00 89.62 269 GLU A N 1
ATOM 2213 C CA . GLU A 1 269 ? -12.794 1.650 10.541 1.00 89.62 269 GLU A CA 1
ATOM 2214 C C . GLU A 1 269 ? -14.213 1.139 10.811 1.00 89.62 269 GLU A C 1
ATOM 2216 O O . GLU A 1 269 ? -14.768 1.399 11.878 1.00 89.62 269 GLU A O 1
ATOM 2221 N N . ARG A 1 270 ? -14.799 0.352 9.899 1.00 92.25 270 ARG A N 1
ATOM 2222 C CA . ARG A 1 270 ? -16.076 -0.344 10.131 1.00 92.25 270 ARG A CA 1
ATOM 2223 C C . ARG A 1 270 ? -15.971 -1.290 11.326 1.00 92.25 270 ARG A C 1
ATOM 2225 O O . ARG A 1 270 ? -16.838 -1.260 12.194 1.00 92.25 270 ARG A O 1
ATOM 2232 N N . LEU A 1 271 ? -14.894 -2.074 11.417 1.00 92.25 271 LEU A N 1
ATOM 2233 C CA . LEU A 1 271 ? -14.662 -2.972 12.554 1.00 92.25 271 LEU A CA 1
ATOM 2234 C C . LEU A 1 271 ? -14.481 -2.212 13.874 1.00 92.25 271 LEU A C 1
ATOM 2236 O O . LEU A 1 271 ? -15.030 -2.631 14.891 1.00 92.25 271 LEU A O 1
ATOM 2240 N N . LYS A 1 272 ? -13.743 -1.095 13.870 1.00 91.25 272 LYS A N 1
ATOM 2241 C CA . LYS A 1 272 ? -13.571 -0.242 15.060 1.00 91.25 272 LYS A CA 1
ATOM 2242 C C . LYS A 1 272 ? -14.899 0.354 15.523 1.00 91.25 272 LYS A C 1
ATOM 2244 O O . LYS A 1 272 ? -15.207 0.290 16.708 1.00 91.25 272 LYS A O 1
ATOM 2249 N N . ARG A 1 273 ? -15.704 0.884 14.595 1.00 91.00 273 ARG A N 1
ATOM 2250 C CA . ARG A 1 273 ? -17.036 1.435 14.893 1.00 91.00 273 ARG A CA 1
ATOM 2251 C C . ARG A 1 273 ? -17.985 0.374 15.440 1.00 91.00 273 ARG A C 1
ATOM 2253 O O . ARG A 1 273 ? -18.613 0.608 16.464 1.00 91.00 273 ARG A O 1
ATOM 2260 N N . ALA A 1 274 ? -18.035 -0.801 14.810 1.00 92.44 274 ALA A N 1
ATOM 2261 C CA . ALA A 1 274 ? -18.850 -1.918 15.285 1.00 92.44 274 ALA A CA 1
ATOM 2262 C C . ALA A 1 274 ? -18.448 -2.349 16.703 1.00 92.44 274 ALA A C 1
ATOM 2264 O O . ALA A 1 274 ? -19.302 -2.543 17.562 1.00 92.44 274 ALA A O 1
ATOM 2265 N N . ARG A 1 275 ? -17.140 -2.429 16.977 1.00 93.69 275 ARG A N 1
ATOM 2266 C CA . ARG A 1 275 ? -16.626 -2.732 18.316 1.00 93.69 275 ARG A CA 1
ATOM 2267 C C . ARG A 1 275 ? -17.024 -1.672 19.346 1.00 93.69 275 ARG A C 1
ATOM 2269 O O . ARG A 1 275 ? -17.409 -2.037 20.451 1.00 93.69 275 ARG A O 1
ATOM 2276 N N . ALA A 1 276 ? -16.906 -0.389 19.006 1.00 91.25 276 ALA A N 1
ATOM 2277 C CA . ALA A 1 276 ? -17.271 0.715 19.892 1.00 91.25 276 ALA A CA 1
ATOM 2278 C C . ALA A 1 276 ? -18.757 0.662 20.279 1.00 91.25 276 ALA A C 1
ATOM 2280 O O . ALA A 1 276 ? -19.078 0.705 21.463 1.00 91.25 276 ALA A O 1
ATOM 2281 N N . ALA A 1 277 ? -19.630 0.492 19.282 1.00 92.25 277 ALA A N 1
ATOM 2282 C CA . ALA A 1 277 ? -21.074 0.399 19.477 1.00 92.25 277 ALA A CA 1
ATOM 2283 C C . ALA A 1 277 ? -21.465 -0.811 20.342 1.00 92.25 277 ALA A C 1
ATOM 2285 O O . ALA A 1 277 ? -22.294 -0.688 21.238 1.00 92.25 277 ALA A O 1
ATOM 2286 N N . GLU A 1 278 ? -20.829 -1.964 20.122 1.00 94.31 278 GLU A N 1
ATOM 2287 C CA . GLU A 1 278 ? -21.067 -3.164 20.931 1.00 94.31 278 GLU A CA 1
ATOM 2288 C C . GLU A 1 278 ? -20.631 -2.967 22.394 1.00 94.31 278 GLU A C 1
ATOM 2290 O O . GLU A 1 278 ? -21.357 -3.339 23.313 1.00 94.31 278 GLU A O 1
ATOM 2295 N N . ILE A 1 279 ? -19.466 -2.350 22.633 1.00 92.88 279 ILE A N 1
ATOM 2296 C CA . ILE A 1 279 ? -18.996 -2.030 23.992 1.00 92.88 279 ILE A CA 1
ATOM 2297 C C . ILE A 1 279 ? -19.999 -1.115 24.701 1.00 92.88 279 ILE A C 1
ATOM 2299 O O . ILE A 1 279 ? -20.372 -1.387 25.840 1.00 92.88 279 ILE A O 1
ATOM 2303 N N . GLU A 1 280 ? -20.440 -0.049 24.034 1.00 93.25 280 GLU A N 1
ATOM 2304 C CA . GLU A 1 280 ? -21.423 0.886 24.581 1.00 93.25 280 GLU A CA 1
ATOM 2305 C C . GLU A 1 280 ? -22.743 0.178 24.904 1.00 93.25 280 GLU A 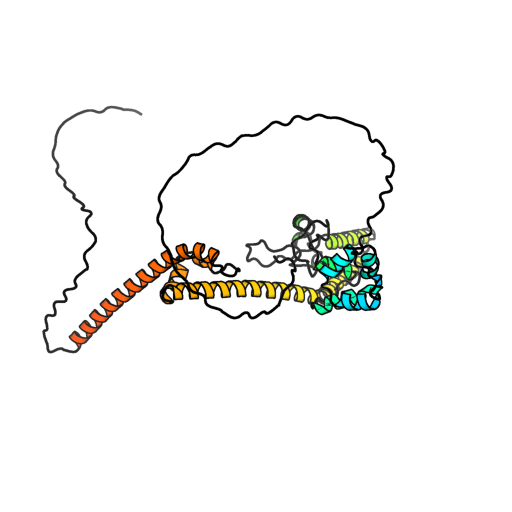C 1
ATOM 2307 O O . GLU A 1 280 ? -23.235 0.287 26.026 1.00 93.25 280 GLU A O 1
ATOM 2312 N N . SER A 1 281 ? -23.261 -0.630 23.974 1.00 94.81 281 SER A N 1
ATOM 2313 C CA . SER A 1 281 ? -24.489 -1.405 24.168 1.00 94.81 281 SER A CA 1
ATOM 2314 C C . SER A 1 281 ? -24.402 -2.338 25.379 1.00 94.81 281 SER A C 1
ATOM 2316 O O . SER A 1 281 ? -25.311 -2.351 26.212 1.00 94.81 281 SER A O 1
ATOM 2318 N N . ARG A 1 282 ? -23.286 -3.062 25.547 1.00 95.12 282 ARG A N 1
ATOM 2319 C CA . ARG A 1 282 ? -23.079 -3.936 26.712 1.00 95.12 282 ARG A CA 1
ATOM 2320 C C . ARG A 1 282 ? -22.988 -3.152 28.022 1.00 95.12 282 ARG A C 1
ATOM 2322 O O . ARG A 1 282 ? -23.546 -3.592 29.023 1.00 95.12 282 ARG A O 1
ATOM 2329 N N . LEU A 1 283 ? -22.327 -1.991 28.040 1.00 94.62 283 LEU A N 1
ATOM 2330 C CA . LEU A 1 283 ? -22.255 -1.138 29.235 1.00 94.62 283 LEU A CA 1
ATOM 2331 C C . LEU A 1 283 ? -23.622 -0.557 29.617 1.00 94.62 283 LEU A C 1
ATOM 2333 O O . LEU A 1 283 ? -23.972 -0.558 30.798 1.00 94.62 283 LEU A O 1
ATOM 2337 N N . LEU A 1 284 ? -24.410 -0.116 28.633 1.00 94.69 284 LEU A N 1
ATOM 2338 C CA . LEU A 1 284 ? -25.798 0.303 28.848 1.00 94.69 284 LEU A CA 1
ATOM 2339 C C . LEU A 1 284 ? -26.639 -0.862 29.395 1.00 94.69 284 LEU A C 1
ATOM 2341 O O . LEU A 1 284 ? -27.394 -0.677 30.348 1.00 94.69 284 LEU A O 1
ATOM 2345 N N . GLY A 1 285 ? -26.451 -2.075 28.864 1.00 94.62 285 GLY A N 1
ATOM 2346 C CA . GLY A 1 285 ? -27.093 -3.298 29.360 1.00 94.62 285 GLY A CA 1
ATOM 2347 C C . GLY A 1 285 ? -26.724 -3.662 30.805 1.00 94.62 285 GLY A C 1
ATOM 2348 O O . GLY A 1 285 ? -27.538 -4.246 31.514 1.00 94.62 285 GLY A O 1
ATOM 2349 N N . LEU A 1 286 ? -25.536 -3.264 31.276 1.00 94.12 286 LEU A N 1
ATOM 2350 C CA . LEU A 1 286 ? -25.114 -3.380 32.679 1.00 94.12 286 LEU A CA 1
ATOM 2351 C C . LEU A 1 286 ? -25.672 -2.261 33.585 1.00 94.12 286 LEU A C 1
ATOM 2353 O O . LEU A 1 286 ? -25.392 -2.249 34.782 1.00 94.12 286 LEU A O 1
ATOM 2357 N N . GLY A 1 287 ? -26.447 -1.318 33.040 1.00 94.31 287 GLY A N 1
ATOM 2358 C CA . GLY A 1 287 ? -27.092 -0.236 33.791 1.00 94.31 287 GLY A CA 1
ATOM 2359 C C . GLY A 1 287 ? -26.264 1.045 33.927 1.00 94.31 287 GLY A C 1
ATOM 2360 O O . GLY A 1 287 ? -26.603 1.917 34.731 1.00 94.31 287 GLY A O 1
ATOM 2361 N N . TRP A 1 288 ? -25.176 1.194 33.167 1.00 94.50 288 TRP A N 1
ATOM 2362 C CA . TRP A 1 288 ? -24.426 2.453 33.123 1.00 94.50 288 TRP A CA 1
ATOM 2363 C C . TRP A 1 288 ? -25.161 3.501 32.288 1.00 94.50 288 TRP A C 1
ATOM 2365 O O . TRP A 1 288 ? -25.787 3.180 31.283 1.00 94.50 288 TRP A O 1
ATOM 2375 N N . LYS A 1 289 ? -25.091 4.774 32.694 1.00 92.56 289 LYS A N 1
ATOM 2376 C CA . LYS A 1 289 ? -25.675 5.877 31.919 1.00 92.56 289 LYS A CA 1
ATOM 2377 C C . LYS A 1 289 ? -24.702 6.330 30.838 1.00 92.56 289 LYS A C 1
ATOM 2379 O O . LYS A 1 289 ? -23.499 6.371 31.079 1.00 92.56 289 LYS A O 1
ATOM 2384 N N . LEU A 1 290 ? -25.228 6.780 29.698 1.00 92.00 290 LEU A N 1
ATOM 2385 C CA . LEU A 1 290 ? -24.414 7.293 28.591 1.00 92.00 290 LEU A CA 1
ATOM 2386 C C . LEU A 1 290 ? -23.457 8.414 29.034 1.00 92.00 290 LEU A C 1
ATOM 2388 O O . LEU A 1 290 ? -22.286 8.389 28.683 1.00 92.00 290 LEU A O 1
ATOM 2392 N N . VAL A 1 291 ? -23.920 9.318 29.904 1.00 91.12 291 VAL A N 1
ATOM 2393 C CA . VAL A 1 291 ? -23.099 10.413 30.457 1.00 91.12 291 VAL A CA 1
ATOM 2394 C C . VAL A 1 291 ? -21.891 9.889 31.249 1.00 91.12 291 VAL A C 1
ATOM 2396 O O . VAL A 1 291 ? -20.805 10.459 31.162 1.00 91.12 291 VAL A O 1
ATOM 2399 N N . ASP A 1 292 ? -22.058 8.788 31.993 1.00 91.81 292 ASP A N 1
ATOM 2400 C CA . ASP A 1 292 ? -20.958 8.153 32.733 1.00 91.81 292 ASP A CA 1
ATOM 2401 C C . ASP A 1 292 ? -19.969 7.511 31.751 1.00 91.81 292 ASP A C 1
ATOM 2403 O O . ASP A 1 292 ? -18.758 7.653 31.903 1.00 91.81 292 ASP A O 1
ATOM 2407 N N . ILE A 1 293 ? -20.484 6.854 30.704 1.00 90.31 293 ILE A N 1
ATOM 2408 C CA . ILE A 1 293 ? -19.682 6.203 29.661 1.00 90.31 293 ILE A CA 1
ATOM 2409 C C . ILE A 1 293 ? -18.844 7.232 28.899 1.00 90.31 293 ILE A C 1
ATOM 2411 O O . ILE A 1 293 ? -17.633 7.055 28.789 1.00 90.31 293 ILE A O 1
ATOM 2415 N N . GLU A 1 294 ? -19.457 8.306 28.398 1.00 89.00 294 GLU A N 1
ATOM 2416 C CA . GLU A 1 294 ? -18.790 9.387 27.657 1.00 89.00 294 GLU A CA 1
ATOM 2417 C C . GLU A 1 294 ? -17.682 10.042 28.484 1.00 89.00 294 GLU A C 1
ATOM 2419 O O . GLU A 1 294 ? -16.569 10.262 27.998 1.00 89.00 294 GLU A O 1
ATOM 2424 N N . LYS A 1 295 ? -17.962 10.300 29.765 1.00 87.06 295 LYS A N 1
ATOM 2425 C CA . LYS A 1 295 ? -16.989 10.881 30.685 1.00 87.06 295 LYS A CA 1
ATOM 2426 C C . LYS A 1 295 ? -15.845 9.903 30.985 1.00 87.06 295 LYS A C 1
ATOM 2428 O O . LYS A 1 295 ? -14.677 10.300 30.930 1.00 87.06 295 LYS A O 1
ATOM 2433 N N . ALA A 1 296 ? -16.156 8.623 31.203 1.00 86.56 296 ALA A N 1
ATOM 2434 C CA . ALA A 1 296 ? -15.175 7.573 31.474 1.00 86.56 296 ALA A CA 1
ATOM 2435 C C . ALA A 1 296 ? -14.158 7.382 30.338 1.00 86.56 296 ALA A C 1
ATOM 2437 O O . ALA A 1 296 ? -12.989 7.076 30.599 1.00 86.56 296 ALA A O 1
ATOM 2438 N N . GLN A 1 297 ? -14.545 7.643 29.081 1.00 84.38 297 GLN A N 1
ATOM 2439 C CA . GLN A 1 297 ? -13.639 7.513 27.929 1.00 84.38 297 GLN A CA 1
ATOM 2440 C C . GLN A 1 297 ? -12.392 8.406 28.028 1.00 84.38 297 GLN A C 1
ATOM 2442 O O . GLN A 1 297 ? -11.367 8.141 27.384 1.00 84.38 297 GLN A O 1
ATOM 2447 N N . VAL A 1 298 ? -12.472 9.485 28.810 1.00 81.88 298 VAL A N 1
ATOM 2448 C CA . VAL A 1 298 ? -11.398 10.470 28.962 1.00 81.88 298 VAL A CA 1
ATOM 2449 C C . VAL A 1 298 ? -10.390 10.053 30.037 1.00 81.88 298 VAL A C 1
ATOM 2451 O O . VAL A 1 298 ? -9.220 10.422 29.932 1.00 81.88 298 VAL A O 1
ATOM 2454 N N . TYR A 1 299 ? -10.786 9.239 31.021 1.00 80.44 299 TYR A N 1
ATOM 2455 C CA . TYR A 1 299 ? -9.950 8.942 32.190 1.00 80.44 299 TYR A CA 1
ATOM 2456 C C . TYR A 1 299 ? -8.828 7.940 31.934 1.00 80.44 299 TYR A C 1
ATOM 2458 O O . TYR A 1 299 ? -7.802 7.984 32.612 1.00 80.44 299 TYR A O 1
ATOM 2466 N N . THR A 1 300 ? -8.973 7.046 30.953 1.00 77.44 300 THR A N 1
ATOM 2467 C CA . THR A 1 300 ? -8.010 5.951 30.789 1.00 77.44 300 THR A CA 1
ATOM 2468 C C . THR A 1 300 ? -7.550 5.794 29.349 1.00 77.44 300 THR A C 1
ATOM 2470 O O . THR A 1 300 ? -8.324 5.548 28.427 1.00 77.44 300 THR A O 1
ATOM 2473 N N . ARG A 1 301 ? -6.228 5.797 29.137 1.00 80.44 301 ARG A N 1
ATOM 2474 C CA . ARG A 1 301 ? -5.634 5.483 27.824 1.00 80.44 301 ARG A CA 1
ATOM 2475 C C . ARG A 1 301 ? -6.022 4.085 27.333 1.00 80.44 301 ARG A C 1
ATOM 2477 O O . ARG A 1 301 ? -6.196 3.875 26.135 1.00 80.44 301 ARG A O 1
ATOM 2484 N N . LYS A 1 302 ? -6.167 3.137 28.262 1.00 81.56 302 LYS A N 1
ATOM 2485 C CA . LYS A 1 302 ? -6.585 1.760 27.982 1.00 81.56 302 LYS A CA 1
ATOM 2486 C C . LYS A 1 302 ? -7.991 1.693 27.388 1.00 81.56 302 LYS A C 1
ATOM 2488 O O . LYS A 1 302 ? -8.206 0.884 26.494 1.00 81.56 302 LYS A O 1
ATOM 2493 N N . TRP A 1 303 ? -8.884 2.602 27.786 1.00 84.31 303 TRP A N 1
ATOM 2494 C CA . TRP A 1 303 ? -10.207 2.749 27.185 1.00 84.31 303 TRP A CA 1
ATOM 2495 C C . TRP A 1 303 ? -10.110 3.022 25.687 1.00 84.31 303 TRP A C 1
ATOM 2497 O O . TRP A 1 303 ? -10.593 2.243 24.864 1.00 84.31 303 TRP A O 1
ATOM 2507 N N . LYS A 1 304 ? -9.366 4.075 25.328 1.00 81.69 304 LYS A N 1
ATOM 2508 C CA . LYS A 1 304 ? -9.146 4.462 23.929 1.00 81.69 304 LYS A CA 1
ATOM 2509 C C . LYS A 1 304 ? -8.555 3.317 23.111 1.00 81.69 304 LYS A C 1
ATOM 2511 O O . LYS A 1 304 ? -9.041 3.045 22.021 1.00 81.69 304 LYS A O 1
ATOM 2516 N N . VAL A 1 305 ? -7.551 2.613 23.641 1.00 86.25 305 VAL A N 1
ATOM 2517 C CA . VAL A 1 305 ? -6.901 1.486 22.942 1.00 86.25 305 VAL A CA 1
ATOM 2518 C C . VAL A 1 305 ? -7.856 0.303 22.732 1.00 86.25 305 VAL A C 1
ATOM 2520 O O . VAL A 1 305 ? -7.820 -0.320 21.672 1.00 86.25 305 VAL A O 1
ATOM 2523 N N . SER A 1 306 ? -8.715 0.000 23.707 1.00 85.31 306 SER A N 1
ATOM 2524 C CA . SER A 1 306 ? -9.675 -1.107 23.620 1.00 85.31 306 SER A CA 1
ATOM 2525 C C . SER A 1 306 ? -10.786 -0.859 22.600 1.00 85.31 306 SER A C 1
ATOM 2527 O O . SER A 1 306 ? -11.223 -1.814 21.955 1.00 85.31 306 SER A O 1
ATOM 2529 N N . ILE A 1 307 ? -11.212 0.396 22.425 1.00 83.81 307 ILE A N 1
ATOM 2530 C CA . ILE A 1 307 ? -12.244 0.784 21.452 1.00 83.81 307 ILE A CA 1
ATOM 2531 C C . ILE A 1 307 ? -11.696 0.787 20.023 1.00 83.81 307 ILE A C 1
ATOM 2533 O O . ILE A 1 307 ? -12.304 0.219 19.123 1.00 83.81 307 ILE A O 1
ATOM 2537 N N . VAL A 1 308 ? -10.514 1.367 19.802 1.00 84.69 308 VAL A N 1
ATOM 2538 C CA . VAL A 1 308 ? -9.947 1.543 18.447 1.00 84.69 308 VAL A CA 1
ATOM 2539 C C . VAL A 1 308 ? -9.300 0.276 17.869 1.00 84.69 308 VAL A C 1
ATOM 2541 O O . VAL A 1 308 ? -8.628 0.325 16.834 1.00 84.69 308 VAL A O 1
ATOM 2544 N N . LYS A 1 309 ? -9.482 -0.876 18.520 1.00 87.31 309 LYS A N 1
ATOM 2545 C CA . LYS A 1 309 ? -9.014 -2.172 18.025 1.00 87.31 309 LYS A CA 1
ATOM 2546 C C . LYS A 1 309 ? -9.912 -2.614 16.865 1.00 87.31 309 LYS A C 1
ATOM 2548 O O . LYS A 1 309 ? -11.094 -2.870 17.056 1.00 87.31 309 LYS A O 1
ATOM 2553 N N . ALA A 1 310 ? -9.341 -2.753 15.668 1.00 88.56 310 ALA A N 1
ATOM 2554 C CA . ALA A 1 310 ? -10.052 -3.215 14.470 1.00 88.56 310 ALA A CA 1
ATOM 2555 C C . ALA A 1 310 ? -10.306 -4.737 14.506 1.00 88.56 310 ALA A C 1
ATOM 2557 O O . ALA A 1 310 ? -9.712 -5.506 13.753 1.00 88.56 310 ALA A O 1
ATOM 2558 N N . LYS A 1 311 ? -11.142 -5.182 15.447 1.00 90.06 311 LYS A N 1
ATOM 2559 C CA . LYS A 1 311 ? -11.553 -6.578 15.639 1.00 90.06 311 LYS A CA 1
ATOM 2560 C C . LYS A 1 311 ? -12.944 -6.591 16.268 1.00 90.06 311 LYS A C 1
ATOM 2562 O O . LYS A 1 311 ? -13.178 -5.843 17.219 1.00 90.06 311 LYS A O 1
ATOM 2567 N N . LEU A 1 312 ? -13.818 -7.481 15.800 1.00 88.12 312 LEU A N 1
ATOM 2568 C CA . LEU A 1 312 ? -15.095 -7.745 16.466 1.00 88.12 312 LEU A CA 1
ATOM 2569 C C . LEU A 1 312 ? -14.879 -8.086 17.949 1.00 88.12 312 LEU A C 1
ATOM 2571 O O . LEU A 1 312 ? -13.840 -8.639 18.332 1.00 88.12 312 LEU A O 1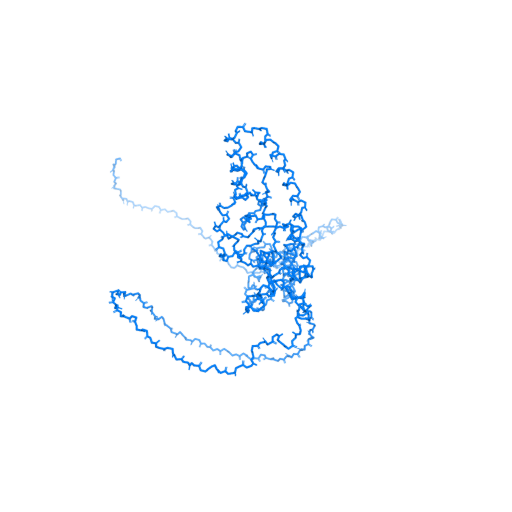
ATOM 2575 N N . LEU A 1 313 ? -15.830 -7.683 18.787 1.00 91.25 313 LEU A N 1
ATOM 2576 C CA . LEU A 1 313 ? -15.811 -8.002 20.206 1.00 91.25 313 LEU A CA 1
ATOM 2577 C C . LEU A 1 313 ? -16.347 -9.422 20.396 1.00 91.25 313 LEU A C 1
ATOM 2579 O O . LEU A 1 313 ? -17.483 -9.701 20.034 1.00 91.25 313 LEU A O 1
ATOM 2583 N N . ASP A 1 314 ? -15.511 -10.304 20.931 1.00 92.00 314 ASP A N 1
ATOM 2584 C CA . ASP A 1 314 ? -15.932 -11.614 21.421 1.00 92.00 314 ASP A CA 1
ATOM 2585 C C . ASP A 1 314 ? -16.031 -11.581 22.955 1.00 92.00 314 ASP A C 1
ATOM 2587 O O . ASP A 1 314 ? -15.500 -10.670 23.597 1.00 92.00 314 ASP A O 1
ATOM 2591 N N . ASP A 1 315 ? -16.723 -12.556 23.546 1.00 92.31 315 ASP A N 1
ATOM 2592 C CA . ASP A 1 315 ? -17.004 -12.552 24.989 1.00 92.31 315 ASP A CA 1
ATOM 2593 C C . ASP A 1 315 ? -15.733 -12.665 25.830 1.00 92.31 315 ASP A C 1
ATOM 2595 O O . ASP A 1 315 ? -15.585 -12.000 26.850 1.00 92.31 315 ASP A O 1
ATOM 2599 N N . LYS A 1 316 ? -14.738 -13.404 25.338 1.00 90.69 316 LYS A N 1
ATOM 2600 C CA . LYS A 1 316 ? -13.438 -13.494 25.999 1.00 90.69 316 LYS A CA 1
ATOM 2601 C C . LYS A 1 316 ? -12.708 -12.150 25.997 1.00 90.69 316 LYS A C 1
ATOM 2603 O O . LYS A 1 316 ? -12.095 -11.773 26.993 1.00 90.69 316 LYS A O 1
ATOM 2608 N N . ASP A 1 317 ? -12.718 -11.425 24.882 1.00 89.38 317 ASP A N 1
ATOM 2609 C CA . ASP A 1 317 ? -12.162 -10.077 24.794 1.00 89.38 317 ASP A CA 1
ATOM 2610 C C . ASP A 1 317 ? -12.953 -9.117 25.698 1.00 89.38 317 ASP A C 1
ATOM 2612 O O . ASP A 1 317 ? -12.333 -8.246 26.306 1.00 89.38 317 ASP A O 1
ATOM 2616 N N . TRP A 1 318 ? -14.277 -9.275 25.805 1.00 93.62 318 TRP A N 1
ATOM 2617 C CA . TRP A 1 318 ? -15.142 -8.491 26.691 1.00 93.62 318 TRP A CA 1
ATOM 2618 C C . TRP A 1 318 ? -14.783 -8.673 28.169 1.00 93.62 318 TRP A C 1
ATOM 2620 O O . TRP A 1 318 ? -14.497 -7.685 28.845 1.00 93.62 318 TRP A O 1
ATOM 2630 N N . ASP A 1 319 ? -14.683 -9.916 28.637 1.00 92.69 319 ASP A N 1
ATOM 2631 C CA . ASP A 1 319 ? -14.328 -10.238 30.025 1.00 92.69 319 ASP A CA 1
ATOM 2632 C C . ASP A 1 319 ? -12.957 -9.669 30.414 1.00 92.69 319 ASP A C 1
ATOM 2634 O O . ASP A 1 319 ? -12.730 -9.252 31.548 1.00 92.69 319 ASP A O 1
ATOM 2638 N N . ASN A 1 320 ? -12.037 -9.594 29.450 1.00 90.12 320 ASN A N 1
ATOM 2639 C CA . ASN A 1 320 ? -10.719 -9.010 29.663 1.00 90.12 320 ASN A CA 1
ATOM 2640 C C . ASN A 1 320 ? -10.729 -7.477 29.720 1.00 90.12 320 ASN A C 1
ATOM 2642 O O . ASN A 1 320 ? -9.856 -6.899 30.367 1.00 90.12 320 ASN A O 1
ATOM 2646 N N . ILE A 1 321 ? -11.636 -6.795 29.010 1.00 90.75 321 ILE A N 1
ATOM 2647 C CA . ILE A 1 321 ? -11.659 -5.321 28.973 1.00 90.75 321 ILE A CA 1
ATOM 2648 C C . ILE A 1 321 ? -12.580 -4.709 30.026 1.00 90.75 321 ILE A C 1
ATOM 2650 O O . ILE A 1 321 ? -12.269 -3.622 30.510 1.00 90.75 321 ILE A O 1
ATOM 2654 N N . LEU A 1 322 ? -13.656 -5.403 30.410 1.00 91.00 322 LEU A N 1
ATOM 2655 C CA . LEU A 1 322 ? -14.674 -4.901 31.330 1.00 91.00 322 LEU A CA 1
ATOM 2656 C C . LEU A 1 322 ? -14.101 -4.408 32.674 1.00 91.00 322 LEU A C 1
ATOM 2658 O O . LEU A 1 322 ? -14.443 -3.290 33.059 1.00 91.00 322 LEU A O 1
ATOM 2662 N N . PRO A 1 323 ? -13.177 -5.118 33.358 1.00 89.94 323 PRO A N 1
ATOM 2663 C CA . PRO A 1 323 ? -12.622 -4.640 34.628 1.00 89.94 323 PRO A CA 1
ATOM 2664 C C . PRO A 1 323 ? -11.926 -3.278 34.523 1.00 89.94 323 PRO A C 1
ATOM 2666 O O . PRO A 1 323 ? -11.945 -2.496 35.464 1.00 89.94 323 PRO A O 1
ATOM 2669 N N . TYR A 1 324 ? -11.337 -2.963 33.365 1.00 85.12 324 TYR A N 1
ATOM 2670 C CA . TYR A 1 324 ? -10.691 -1.667 33.134 1.00 85.12 324 TYR A CA 1
ATOM 2671 C C . TYR A 1 324 ? -11.685 -0.543 32.850 1.00 85.12 324 TYR A C 1
ATOM 2673 O O . TYR A 1 324 ? -11.314 0.625 32.925 1.00 85.12 324 TYR A O 1
ATOM 2681 N N . PHE A 1 325 ? -12.912 -0.888 32.464 1.00 89.81 325 PHE A N 1
ATOM 2682 C CA . PHE A 1 325 ? -13.979 0.079 32.252 1.00 89.81 325 PHE A CA 1
ATOM 2683 C C . PHE A 1 325 ? -14.677 0.425 33.560 1.00 89.81 325 PHE A C 1
ATOM 2685 O O . PHE A 1 325 ? -14.990 1.592 33.759 1.00 89.81 325 PHE A O 1
ATOM 2692 N N . LEU A 1 326 ? -14.873 -0.552 34.450 1.00 90.44 326 LEU A N 1
ATOM 2693 C CA . LEU A 1 326 ? -15.584 -0.349 35.714 1.00 90.44 326 LEU A CA 1
ATOM 2694 C C . LEU A 1 326 ? -14.943 0.743 36.581 1.00 90.44 326 LEU A C 1
ATOM 2696 O O . LEU A 1 326 ? -15.644 1.669 36.956 1.00 90.44 326 LEU A O 1
ATOM 2700 N N . ASP A 1 327 ? -13.622 0.721 36.776 1.00 87.38 327 ASP A N 1
ATOM 2701 C CA . ASP A 1 327 ? -12.901 1.750 37.552 1.00 87.38 327 ASP A CA 1
ATOM 2702 C C . ASP A 1 327 ? -13.119 3.176 36.997 1.00 87.38 327 ASP A C 1
ATOM 2704 O O . ASP A 1 327 ? -13.444 4.120 37.719 1.00 87.38 327 ASP A O 1
ATOM 2708 N N . ALA A 1 328 ? -13.031 3.334 35.673 1.00 90.00 328 ALA A N 1
ATOM 2709 C CA . ALA A 1 328 ? -13.261 4.620 35.018 1.00 90.00 328 ALA A CA 1
ATOM 2710 C C . ALA A 1 328 ? -14.735 5.061 35.081 1.00 90.00 328 ALA A C 1
ATOM 2712 O O . ALA A 1 328 ? -15.022 6.2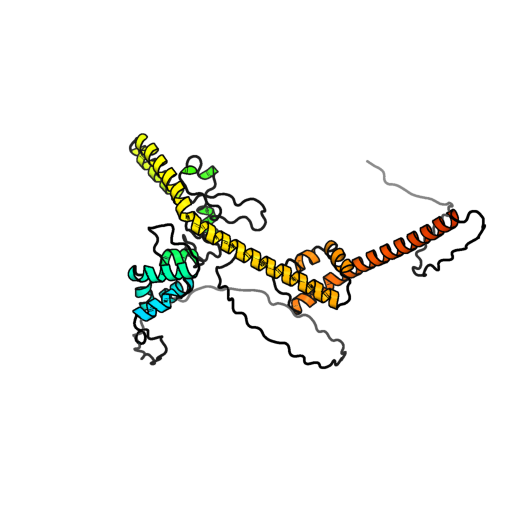55 35.182 1.00 90.00 328 ALA A O 1
ATOM 2713 N N . LEU A 1 329 ? -15.664 4.107 34.999 1.00 92.62 329 LEU A N 1
ATOM 2714 C CA . LEU A 1 329 ? -17.105 4.341 35.052 1.00 92.62 329 LEU A CA 1
ATOM 2715 C C . LEU A 1 329 ? -17.580 4.705 36.461 1.00 92.62 329 LEU A C 1
ATOM 2717 O O . LEU A 1 329 ? -18.408 5.602 36.603 1.00 92.62 329 LEU A O 1
ATOM 2721 N N . GLU A 1 330 ? -17.047 4.048 37.490 1.00 92.88 330 GLU A N 1
ATOM 2722 C CA . GLU A 1 330 ? -17.310 4.362 38.897 1.00 92.88 330 GLU A CA 1
ATOM 2723 C C . GLU A 1 330 ? -16.880 5.794 39.199 1.00 92.88 330 GLU A C 1
ATOM 2725 O O . GLU A 1 330 ? -17.706 6.614 39.601 1.00 92.88 330 GLU A O 1
ATOM 2730 N N . ARG A 1 331 ? -15.647 6.153 38.830 1.00 90.50 331 ARG A N 1
ATOM 2731 C CA . ARG A 1 331 ? -15.158 7.529 38.954 1.00 90.50 331 ARG A CA 1
ATOM 2732 C C . ARG A 1 331 ? -16.038 8.547 38.219 1.00 90.50 331 ARG A C 1
ATOM 2734 O O . ARG A 1 331 ? -16.339 9.607 38.764 1.00 90.50 331 ARG A O 1
ATOM 2741 N N . ALA A 1 332 ? -16.461 8.240 36.989 1.00 92.31 332 ALA A N 1
ATOM 2742 C CA . ALA A 1 332 ? -17.347 9.113 36.212 1.00 92.31 332 ALA A CA 1
ATOM 2743 C C . ALA A 1 332 ? -18.691 9.340 36.914 1.00 92.31 332 ALA A C 1
ATOM 2745 O O . ALA A 1 332 ? -19.191 10.468 36.980 1.00 92.31 332 ALA A O 1
ATOM 2746 N N . ARG A 1 333 ? -19.266 8.258 37.443 1.00 94.38 333 ARG A N 1
ATOM 2747 C CA . ARG A 1 333 ? -20.534 8.278 38.164 1.00 94.38 333 ARG A CA 1
ATOM 2748 C C . ARG A 1 333 ? -20.419 9.097 39.443 1.00 94.38 333 ARG A C 1
ATOM 2750 O O . ARG A 1 333 ? -21.306 9.913 39.689 1.00 94.38 333 ARG A O 1
ATOM 2757 N N . ASP A 1 334 ? -19.353 8.922 40.212 1.00 93.75 334 ASP A N 1
ATOM 2758 C CA . ASP A 1 334 ? -19.140 9.646 41.468 1.00 93.75 334 ASP A CA 1
ATOM 2759 C C . ASP A 1 334 ? -18.981 11.148 41.225 1.00 93.75 334 ASP A C 1
ATOM 2761 O O . ASP A 1 334 ? -19.656 11.958 41.864 1.00 93.75 334 ASP A O 1
ATOM 2765 N N . GLU A 1 335 ? -18.187 11.536 40.223 1.00 91.56 335 GLU A N 1
ATOM 2766 C CA . GLU A 1 335 ? -18.051 12.938 39.813 1.00 91.56 335 GLU A CA 1
ATOM 2767 C C . GLU A 1 335 ? -19.396 13.534 39.359 1.00 91.56 335 GLU A C 1
ATOM 2769 O O . GLU A 1 335 ? -19.729 14.673 39.718 1.00 91.56 335 GLU A O 1
ATOM 2774 N N . ARG A 1 336 ? -20.206 12.773 38.606 1.00 93.19 336 ARG A N 1
ATOM 2775 C CA . ARG A 1 336 ? -21.549 13.211 38.199 1.00 93.19 336 ARG A CA 1
ATOM 2776 C C . ARG A 1 336 ? -22.465 13.381 39.408 1.00 93.19 336 ARG A C 1
ATOM 2778 O O . ARG A 1 336 ? -23.108 14.423 39.528 1.00 93.19 336 ARG A O 1
ATOM 2785 N N . LEU A 1 337 ? -22.538 12.392 40.298 1.00 93.31 337 LEU A N 1
ATOM 2786 C CA . LEU A 1 337 ? -23.399 12.437 41.483 1.00 93.31 337 LEU A CA 1
ATOM 2787 C C . LEU A 1 337 ? -23.012 13.591 42.412 1.00 93.31 337 LEU A C 1
ATOM 2789 O O . LEU A 1 337 ? -23.897 14.326 42.860 1.00 93.31 337 LEU A O 1
ATOM 2793 N N . TYR A 1 338 ? -21.712 13.805 42.627 1.00 93.19 338 TYR A N 1
ATOM 2794 C CA . TYR A 1 338 ? -21.187 14.942 43.378 1.00 93.19 338 TYR A CA 1
ATOM 2795 C C . TYR A 1 338 ? -21.606 16.273 42.741 1.00 93.19 338 TYR A C 1
ATOM 2797 O O . TYR A 1 338 ? -22.205 17.123 43.402 1.00 93.19 338 TYR A O 1
ATOM 2805 N N . SER A 1 339 ? -21.382 16.432 41.434 1.00 90.19 339 SER A N 1
ATOM 2806 C CA . SER A 1 339 ? -21.735 17.656 40.703 1.00 90.19 339 SER A CA 1
ATOM 2807 C C . SER A 1 339 ? -23.238 17.942 40.747 1.00 90.19 339 SER A C 1
ATOM 2809 O O . SER A 1 339 ? -23.662 19.075 40.986 1.00 90.19 339 SER A O 1
ATOM 2811 N N . GLU A 1 340 ? -24.071 16.915 40.560 1.00 92.50 340 GLU A N 1
ATOM 2812 C CA . GLU A 1 340 ? -25.521 17.043 40.671 1.00 92.50 340 GLU A CA 1
ATOM 2813 C C . GLU A 1 340 ? -25.950 17.405 42.106 1.00 92.50 340 GLU A C 1
ATOM 2815 O O . GLU A 1 340 ? -26.859 18.217 42.285 1.00 92.50 340 GLU A O 1
ATOM 2820 N N . ALA A 1 341 ? -25.318 16.842 43.142 1.00 92.44 341 ALA A N 1
ATOM 2821 C CA . ALA A 1 341 ? -25.607 17.169 44.540 1.00 92.44 341 ALA A CA 1
ATOM 2822 C C . ALA A 1 341 ? -25.253 18.626 44.874 1.00 92.44 341 ALA A C 1
ATOM 2824 O O . ALA A 1 341 ? -26.087 19.349 45.430 1.00 92.44 341 ALA A O 1
ATOM 2825 N N . VAL A 1 342 ? -24.068 19.085 44.456 1.00 92.00 342 VAL A N 1
ATOM 2826 C CA . VAL A 1 342 ? -23.634 20.484 44.589 1.00 92.00 342 VAL A CA 1
ATOM 2827 C C . VAL A 1 342 ? -24.609 21.416 43.870 1.00 92.00 342 VAL A C 1
ATOM 2829 O O . VAL A 1 342 ? -25.081 22.388 44.463 1.00 92.00 342 VAL A O 1
ATOM 2832 N N . LYS A 1 343 ? -25.012 21.081 42.639 1.00 92.38 343 LYS A N 1
ATOM 2833 C CA . LYS A 1 343 ? -25.988 21.865 41.869 1.00 92.38 343 LYS A CA 1
ATOM 2834 C C . LYS A 1 343 ? -27.360 21.912 42.547 1.00 92.38 343 LYS A C 1
ATOM 2836 O O . LYS A 1 343 ? -27.953 22.980 42.646 1.00 92.38 343 LYS A O 1
ATOM 2841 N N . ARG A 1 344 ? -27.853 20.794 43.095 1.00 93.44 344 ARG A N 1
ATOM 2842 C CA . ARG A 1 344 ? -29.106 20.765 43.879 1.00 93.44 344 ARG A CA 1
ATOM 2843 C C . ARG A 1 344 ? -29.017 21.622 45.143 1.00 93.44 344 ARG A C 1
ATOM 2845 O O . ARG A 1 344 ? -30.029 22.196 45.539 1.00 93.44 344 ARG A O 1
ATOM 2852 N N . LYS A 1 345 ? -27.856 21.679 45.806 1.00 92.56 345 LYS A N 1
ATOM 2853 C CA . LYS A 1 345 ? -27.627 22.531 46.988 1.00 92.56 345 LYS A CA 1
ATOM 2854 C C . LYS A 1 345 ? -27.612 24.010 46.598 1.00 92.56 345 LYS A C 1
ATOM 2856 O O . LYS A 1 345 ? -28.261 24.813 47.263 1.00 92.56 345 LYS A O 1
ATOM 2861 N N . TYR A 1 346 ? -26.931 24.349 45.505 1.00 91.31 346 TYR A N 1
ATOM 2862 C CA . TYR A 1 346 ? -26.882 25.707 44.968 1.00 91.31 346 TYR A CA 1
ATOM 2863 C C . TYR A 1 346 ? -28.266 26.198 44.528 1.00 91.31 346 TYR A C 1
ATOM 2865 O O . TYR A 1 346 ? -28.720 27.226 45.012 1.00 91.31 346 TYR A O 1
ATOM 2873 N N . ASN A 1 347 ? -28.989 25.415 43.721 1.00 91.19 347 ASN A N 1
ATOM 2874 C CA . ASN A 1 347 ? -30.340 25.763 43.272 1.00 91.19 347 ASN A CA 1
ATOM 2875 C C . ASN A 1 347 ? -31.300 25.972 44.450 1.00 91.19 347 ASN A C 1
ATOM 2877 O O . ASN A 1 347 ? -32.078 26.918 44.447 1.00 91.19 347 ASN A O 1
ATOM 2881 N N . ARG A 1 348 ? -31.235 25.118 45.485 1.00 90.81 348 ARG A N 1
ATOM 2882 C CA . ARG A 1 348 ? -32.039 25.300 46.704 1.00 90.81 348 ARG A CA 1
ATOM 2883 C C . ARG A 1 348 ? -31.702 26.611 47.416 1.00 90.81 348 ARG A C 1
ATOM 2885 O O . ARG A 1 348 ? -32.617 27.325 47.809 1.00 90.81 348 ARG A O 1
ATOM 2892 N N . ARG A 1 349 ? -30.414 26.945 47.556 1.00 87.69 349 ARG A N 1
ATOM 2893 C CA . ARG A 1 349 ? -29.980 28.229 48.134 1.00 87.69 349 ARG A CA 1
ATOM 2894 C C . ARG A 1 349 ? -30.466 29.422 47.318 1.00 87.69 349 ARG A C 1
ATOM 2896 O O . ARG A 1 349 ? -30.912 30.398 47.909 1.00 87.69 349 ARG A O 1
ATOM 2903 N N . ASP A 1 350 ? -30.402 29.332 45.996 1.00 89.31 350 ASP A N 1
ATOM 2904 C CA . ASP A 1 350 ? -30.819 30.413 45.109 1.00 89.31 350 ASP A CA 1
ATOM 2905 C C . ASP A 1 350 ? -32.336 30.641 45.160 1.00 89.31 350 ASP A C 1
ATOM 2907 O O . ASP A 1 350 ? -32.782 31.768 45.343 1.00 89.31 350 ASP A O 1
ATOM 2911 N N . ILE A 1 351 ? -33.135 29.567 45.141 1.00 89.81 351 ILE A N 1
ATOM 2912 C CA . ILE A 1 351 ? -34.593 29.644 45.327 1.00 89.81 351 ILE A CA 1
ATOM 2913 C C . ILE A 1 351 ? -34.939 30.307 46.666 1.00 89.81 351 ILE A C 1
ATOM 2915 O O . ILE A 1 351 ? -35.770 31.212 46.697 1.00 89.81 351 ILE A O 1
ATOM 2919 N N . ILE A 1 352 ? -34.286 29.899 47.762 1.00 87.38 352 ILE A N 1
ATOM 2920 C CA . ILE A 1 352 ? -34.513 30.491 49.092 1.00 87.38 352 ILE A CA 1
ATOM 2921 C C . ILE A 1 352 ? -34.121 31.974 49.100 1.00 87.38 352 ILE A C 1
ATOM 2923 O O . ILE A 1 352 ? -34.879 32.803 49.592 1.00 87.38 352 ILE A O 1
ATOM 2927 N N . SER A 1 353 ? -32.964 32.320 48.531 1.00 85.62 353 SER A N 1
ATOM 2928 C CA . SER A 1 353 ? -32.484 33.704 48.423 1.00 85.62 353 SER A CA 1
ATOM 2929 C C . SER A 1 353 ? -33.447 34.582 47.621 1.00 85.62 353 SER A C 1
ATOM 2931 O O . SER A 1 353 ? -33.796 35.679 48.054 1.00 85.62 353 SER A O 1
ATOM 2933 N N . ASN A 1 354 ? -33.931 34.088 46.481 1.00 87.44 354 ASN A N 1
ATOM 2934 C CA . ASN A 1 354 ? -34.872 34.805 45.626 1.00 87.44 354 ASN A CA 1
ATOM 2935 C C . ASN A 1 354 ? -36.241 34.971 46.298 1.00 87.44 354 ASN A C 1
ATOM 2937 O O . ASN A 1 354 ? -36.818 36.053 46.222 1.00 87.44 354 ASN A O 1
ATOM 2941 N N . TRP A 1 355 ? -36.730 33.948 47.006 1.00 83.50 355 TRP A N 1
ATOM 2942 C CA . TRP A 1 355 ? -37.966 34.033 47.789 1.00 83.50 355 TRP A CA 1
ATOM 2943 C C . TRP A 1 355 ? -37.859 35.035 48.952 1.00 83.50 355 TRP A C 1
ATOM 2945 O O . TRP A 1 355 ? -38.755 35.855 49.144 1.00 83.50 355 TRP A O 1
ATOM 2955 N N . LEU A 1 356 ? -36.736 35.041 49.683 1.00 80.06 356 LEU A N 1
ATOM 2956 C CA . LEU A 1 356 ? -36.482 36.027 50.743 1.00 80.06 356 LEU A CA 1
ATOM 2957 C C . LEU A 1 356 ? -36.450 37.462 50.197 1.00 80.06 356 LEU A C 1
ATOM 2959 O O . LEU A 1 356 ? -36.961 38.375 50.838 1.00 80.06 356 LEU A O 1
ATOM 2963 N N . LYS A 1 357 ? -35.880 37.670 49.005 1.00 79.75 357 LYS A N 1
ATOM 2964 C CA . LYS A 1 357 ? -35.835 38.989 48.352 1.00 79.75 357 LYS A CA 1
ATOM 2965 C C . LYS A 1 357 ? -37.201 39.460 47.844 1.00 79.75 357 LYS A C 1
ATOM 2967 O O . LYS A 1 357 ? -37.425 40.665 47.789 1.00 79.75 357 LYS A O 1
ATOM 2972 N N . SER A 1 358 ? -38.099 38.549 47.462 1.00 80.44 358 SER A N 1
ATOM 2973 C CA . SER A 1 358 ? -39.425 38.892 46.929 1.00 80.44 358 SER A CA 1
ATOM 2974 C C . SER A 1 358 ? -40.514 39.065 47.996 1.00 80.44 358 SER A C 1
ATOM 2976 O O . SER A 1 358 ? -41.584 39.575 47.675 1.00 80.44 358 SER A O 1
ATOM 2978 N N . SER A 1 359 ? -40.254 38.705 49.261 1.00 65.12 359 SER A N 1
ATOM 2979 C CA . SER A 1 359 ? -41.172 38.917 50.396 1.00 65.12 359 SER A CA 1
ATOM 2980 C C . SER A 1 359 ? -40.609 39.917 51.422 1.00 65.12 359 SER A C 1
ATOM 2982 O O . SER A 1 359 ? -40.119 39.506 52.473 1.00 65.12 359 SER A O 1
ATOM 2984 N N . PRO A 1 360 ? -40.703 41.240 51.183 1.00 60.28 360 PRO A N 1
ATOM 2985 C CA . PRO A 1 360 ? -40.100 42.254 52.056 1.00 60.28 360 PRO A CA 1
ATOM 2986 C C . PRO A 1 360 ? -40.804 42.445 53.417 1.00 60.28 360 PRO A C 1
ATOM 2988 O O . PRO A 1 360 ? -40.304 43.194 54.252 1.00 60.28 360 PRO A O 1
ATOM 2991 N N . ALA A 1 361 ? -41.941 41.782 53.671 1.00 55.72 361 ALA A N 1
ATOM 2992 C CA . ALA A 1 361 ? -42.773 42.014 54.859 1.00 55.72 361 ALA A CA 1
ATOM 2993 C C . ALA A 1 361 ? -42.766 40.887 55.914 1.00 55.72 361 ALA A C 1
ATOM 2995 O O . ALA A 1 361 ? -43.470 41.006 56.914 1.00 55.72 361 ALA A O 1
ATOM 2996 N N . ILE A 1 362 ? -41.992 39.804 55.745 1.00 57.97 362 ILE A N 1
ATOM 2997 C CA . ILE A 1 362 ? -42.005 38.684 56.703 1.00 57.97 362 ILE A CA 1
ATOM 2998 C C . ILE A 1 362 ? -40.589 38.383 57.218 1.00 57.97 362 ILE A C 1
ATOM 3000 O O . ILE A 1 362 ? -39.762 37.808 56.514 1.00 57.97 362 ILE A O 1
ATOM 3004 N N . LYS A 1 363 ? -40.310 38.738 58.482 1.00 58.97 363 LYS A N 1
ATOM 3005 C CA . LYS A 1 363 ? -39.128 38.254 59.219 1.00 58.97 363 LYS A CA 1
ATOM 3006 C C . LYS A 1 363 ? -39.350 36.789 59.597 1.00 58.97 363 LYS A C 1
ATOM 3008 O O . LYS A 1 363 ? -39.889 36.501 60.661 1.00 58.97 363 LYS A O 1
ATOM 3013 N N . ILE A 1 364 ? -38.942 35.863 58.732 1.00 60.06 364 ILE A N 1
ATOM 3014 C CA . ILE A 1 364 ? -38.925 34.431 59.059 1.00 60.06 364 ILE A CA 1
ATOM 3015 C C . ILE A 1 364 ? -37.493 34.007 59.383 1.00 60.06 364 ILE A C 1
ATOM 3017 O O . ILE A 1 364 ? -36.606 34.090 58.536 1.00 60.06 364 ILE A O 1
ATOM 3021 N N . HIS A 1 365 ? -37.273 33.521 60.606 1.00 54.53 365 HIS A N 1
ATOM 3022 C CA . HIS A 1 365 ? -36.060 32.790 60.970 1.00 54.53 365 HIS A CA 1
ATOM 3023 C C . HIS A 1 365 ? -36.201 31.338 60.505 1.00 54.53 365 HIS A C 1
ATOM 3025 O O . HIS A 1 365 ? -36.957 30.565 61.087 1.00 54.53 365 HIS A O 1
ATOM 3031 N N . ILE A 1 366 ? -35.479 30.962 59.449 1.00 60.44 366 ILE A N 1
ATOM 3032 C CA . ILE A 1 366 ? -35.443 29.582 58.954 1.00 60.44 366 ILE A CA 1
ATOM 3033 C C . ILE A 1 366 ? -34.118 28.951 59.388 1.00 60.44 366 ILE A C 1
ATOM 3035 O O . ILE A 1 366 ? -33.063 29.282 58.849 1.00 60.44 366 ILE A O 1
ATOM 3039 N N . ASN A 1 367 ? -34.174 28.024 60.347 1.00 53.66 367 ASN A N 1
ATOM 3040 C CA . ASN A 1 367 ? -33.032 27.187 60.718 1.00 53.66 367 ASN A CA 1
ATOM 3041 C C . ASN A 1 367 ? -32.949 25.986 59.767 1.00 53.66 367 ASN A C 1
ATOM 3043 O O . ASN A 1 367 ? -33.766 25.068 59.827 1.00 53.66 367 ASN A O 1
ATOM 3047 N N . LEU A 1 368 ? -31.960 25.990 58.872 1.00 51.56 368 LEU A N 1
ATOM 3048 C CA . LEU A 1 368 ? -31.690 24.871 57.968 1.00 51.56 368 LEU A CA 1
ATOM 3049 C C . LEU A 1 368 ? -30.683 23.911 58.617 1.00 51.56 368 LEU A C 1
ATOM 3051 O O . LEU A 1 368 ? -29.479 24.049 58.412 1.00 51.56 368 LEU A O 1
ATOM 3055 N N . CYS A 1 369 ? -31.169 22.916 59.362 1.00 50.84 369 CYS A N 1
ATOM 3056 C CA . CYS A 1 369 ? -30.349 21.776 59.779 1.00 50.84 369 CYS A CA 1
ATOM 3057 C C . CYS A 1 369 ? -30.200 20.794 58.614 1.00 50.84 369 CYS A C 1
ATOM 3059 O O . CYS A 1 369 ? -31.177 20.201 58.157 1.00 50.84 369 CYS A O 1
ATOM 3061 N N . TRP A 1 370 ? -28.970 20.596 58.150 1.00 47.16 370 TRP A N 1
ATOM 3062 C CA . TRP A 1 370 ? -28.628 19.482 57.274 1.00 47.16 370 TRP A CA 1
ATOM 3063 C C . TRP A 1 370 ? -27.979 18.410 58.138 1.00 47.16 370 TRP A C 1
ATOM 3065 O O . TRP A 1 370 ? -27.016 18.698 58.839 1.00 47.16 370 TRP A O 1
ATOM 3075 N N . LYS A 1 371 ? -28.522 17.188 58.115 1.00 48.78 371 LYS A N 1
ATOM 3076 C CA . LYS A 1 371 ? -27.788 16.028 58.619 1.00 48.78 371 LYS A CA 1
ATOM 3077 C C . LYS A 1 371 ? -26.673 15.750 57.621 1.00 48.78 371 LYS A C 1
ATOM 3079 O O . LYS A 1 371 ? -26.939 15.192 56.555 1.00 48.78 371 LYS A O 1
ATOM 3084 N N . ASP A 1 372 ? -25.467 16.194 57.942 1.00 42.03 372 ASP A N 1
ATOM 3085 C CA . ASP A 1 372 ? -24.282 15.608 57.339 1.00 42.03 372 ASP A CA 1
ATOM 3086 C C . ASP A 1 372 ? -24.282 14.127 57.739 1.00 42.03 372 ASP A C 1
ATOM 3088 O O . ASP A 1 372 ? -24.524 13.776 58.893 1.00 42.03 372 ASP A O 1
ATOM 3092 N N . ALA A 1 373 ? -24.177 13.245 56.749 1.00 42.00 373 ALA A N 1
ATOM 3093 C CA . ALA A 1 373 ? -24.026 11.828 57.016 1.00 42.00 373 ALA A CA 1
ATOM 3094 C C . ALA A 1 373 ? -22.616 11.626 57.568 1.00 42.00 373 ALA A C 1
ATOM 3096 O O . ALA A 1 373 ? -21.637 11.798 56.841 1.00 42.00 373 ALA A O 1
ATOM 3097 N N . ASP A 1 374 ? -22.544 11.284 58.849 1.00 42.03 374 ASP A N 1
ATOM 3098 C CA . ASP A 1 374 ? -21.345 10.788 59.504 1.00 42.03 374 ASP A CA 1
ATOM 3099 C C . ASP A 1 374 ? -20.748 9.631 58.693 1.00 42.03 374 ASP A C 1
ATOM 3101 O O . ASP A 1 374 ? -21.420 8.633 58.419 1.00 42.03 374 ASP A O 1
ATOM 3105 N N . ASN A 1 375 ? -19.494 9.795 58.271 1.00 43.97 375 ASN A N 1
ATOM 3106 C CA . ASN A 1 375 ? -18.419 8.834 58.520 1.00 43.97 375 ASN A CA 1
ATOM 3107 C C . ASN A 1 375 ? -17.139 9.283 57.809 1.00 43.97 375 ASN A C 1
ATOM 3109 O O . ASN A 1 375 ? -16.931 8.998 56.631 1.00 43.97 375 ASN A O 1
ATOM 3113 N N . HIS A 1 376 ? -16.242 9.910 58.565 1.00 34.34 376 HIS A N 1
ATOM 3114 C CA . HIS A 1 376 ? -14.843 9.502 58.547 1.00 34.34 376 HIS A CA 1
ATOM 3115 C C . HIS A 1 376 ? -14.208 9.857 59.890 1.00 34.34 376 HIS A C 1
ATOM 3117 O O . HIS A 1 376 ? -14.030 11.027 60.212 1.00 34.34 376 HIS A O 1
ATOM 3123 N N . ALA A 1 377 ? -13.940 8.808 60.664 1.00 37.06 377 ALA A N 1
ATOM 3124 C CA . ALA A 1 377 ? -13.199 8.846 61.909 1.00 37.06 377 ALA A CA 1
ATOM 3125 C C . ALA A 1 377 ? -11.755 9.326 61.679 1.00 37.06 377 ALA A C 1
ATOM 3127 O O . ALA A 1 377 ? -11.090 8.873 60.743 1.00 37.06 377 ALA A O 1
ATOM 3128 N N . ASP A 1 378 ? -11.353 10.250 62.548 1.00 36.69 378 ASP A N 1
ATOM 3129 C CA . ASP A 1 378 ? -10.127 10.285 63.348 1.00 36.69 378 ASP A CA 1
ATOM 3130 C C . ASP A 1 378 ? -8.784 10.031 62.654 1.00 36.69 378 ASP A C 1
ATOM 3132 O O . ASP A 1 378 ? -8.414 8.895 62.358 1.00 36.69 378 ASP A O 1
ATOM 3136 N N . LEU A 1 379 ? -7.994 11.104 62.547 1.00 34.69 379 LEU A N 1
ATOM 3137 C CA . LEU A 1 379 ? -6.573 11.080 62.896 1.00 34.69 379 LEU A CA 1
ATOM 3138 C C . LEU A 1 379 ? -6.228 12.395 63.604 1.00 34.69 379 LEU A C 1
ATOM 3140 O O . LEU A 1 379 ? -6.063 13.435 62.963 1.00 34.69 379 LEU A O 1
ATOM 3144 N N . ASP A 1 380 ? -6.154 12.304 64.930 1.00 35.38 380 ASP A N 1
ATOM 3145 C CA . ASP A 1 380 ? -5.698 13.341 65.848 1.00 35.38 380 ASP A CA 1
ATOM 3146 C C . ASP A 1 380 ? -4.262 13.785 65.552 1.00 35.38 380 ASP A C 1
ATOM 3148 O O . ASP A 1 380 ? -3.368 12.984 65.254 1.00 35.38 380 ASP A O 1
ATOM 3152 N N . SER A 1 381 ? -4.050 15.092 65.679 1.00 36.09 381 SER A N 1
ATOM 3153 C CA . SER A 1 381 ? -2.748 15.733 65.794 1.00 36.09 381 SER A CA 1
ATOM 3154 C C . SER A 1 381 ? -2.655 16.347 67.188 1.00 36.09 381 SER A C 1
ATOM 3156 O O . SER A 1 381 ? -3.172 17.445 67.392 1.00 36.09 381 SER A O 1
ATOM 3158 N N . ASP A 1 382 ? -1.992 15.666 68.119 1.00 33.41 382 ASP A N 1
ATOM 3159 C CA . ASP A 1 382 ? -1.633 16.253 69.410 1.00 33.41 382 ASP A CA 1
ATOM 3160 C C . ASP A 1 382 ? -0.213 16.817 69.353 1.00 33.41 382 ASP A C 1
ATOM 3162 O O . ASP A 1 382 ? 0.781 16.117 69.136 1.00 33.41 382 ASP A O 1
ATOM 3166 N N . SER A 1 383 ? -0.156 18.132 69.520 1.00 36.12 383 SER A N 1
ATOM 3167 C CA . SER A 1 383 ? 1.018 18.903 69.889 1.00 36.12 383 SER A CA 1
ATOM 3168 C C . SER A 1 383 ? 1.001 19.091 71.400 1.00 36.12 383 SER A C 1
ATOM 3170 O O . SER A 1 383 ? 0.079 19.734 71.889 1.00 36.12 383 SER A O 1
ATOM 3172 N N . ASP A 1 384 ? 2.035 18.635 72.101 1.00 31.84 384 ASP A N 1
ATOM 3173 C CA . ASP A 1 384 ? 2.341 19.140 73.437 1.00 31.84 384 ASP A CA 1
ATOM 3174 C C . ASP A 1 384 ? 3.829 19.466 73.548 1.00 31.84 384 ASP A C 1
ATOM 3176 O O . ASP A 1 384 ? 4.722 18.674 73.234 1.00 31.84 384 ASP A O 1
ATOM 3180 N N . SER A 1 385 ? 4.056 20.709 73.947 1.00 35.22 385 SER A N 1
ATOM 3181 C CA . SER A 1 385 ? 5.329 21.335 74.242 1.00 35.22 385 SER A CA 1
ATOM 3182 C C . SER A 1 385 ? 5.449 21.460 75.751 1.00 35.22 385 SER A C 1
ATOM 3184 O O . SER A 1 385 ? 4.652 22.181 76.338 1.00 35.22 385 SER A O 1
ATOM 3186 N N . ASP A 1 386 ? 6.474 20.851 76.343 1.00 30.41 386 ASP A N 1
ATOM 3187 C CA . ASP A 1 386 ? 6.945 21.230 77.671 1.00 30.41 386 ASP A CA 1
ATOM 3188 C C . ASP A 1 386 ? 8.474 21.217 77.712 1.00 30.41 386 ASP A C 1
ATOM 3190 O O . ASP A 1 386 ? 9.152 20.236 77.399 1.00 30.41 386 ASP A O 1
ATOM 3194 N N . SER A 1 387 ? 9.002 22.379 78.068 1.00 34.56 387 SER A N 1
ATOM 3195 C CA . SER A 1 387 ? 10.393 22.673 78.368 1.00 34.56 387 SER A CA 1
ATOM 3196 C C . SER A 1 387 ? 10.591 22.641 79.881 1.00 34.56 387 SER A C 1
ATOM 3198 O O . SER A 1 387 ? 9.892 23.385 80.557 1.00 34.56 387 SER A O 1
ATOM 3200 N N . ASP A 1 388 ? 11.580 21.902 80.399 1.00 28.67 388 ASP A N 1
ATOM 3201 C CA . ASP A 1 388 ? 12.693 22.537 81.120 1.00 28.67 388 ASP A CA 1
ATOM 3202 C C . ASP A 1 388 ? 13.880 21.599 81.445 1.00 28.67 388 ASP A C 1
ATOM 3204 O O . ASP A 1 388 ? 13.741 20.406 81.697 1.00 28.67 388 ASP A O 1
ATOM 3208 N N . SER A 1 389 ? 15.050 22.238 81.395 1.00 29.95 389 SER A N 1
ATOM 3209 C CA . SER A 1 389 ? 16.391 21.996 81.951 1.00 29.95 389 SER A CA 1
ATOM 3210 C C . SER A 1 389 ? 16.780 20.691 82.691 1.00 29.95 389 SER A C 1
ATOM 3212 O O . SER A 1 389 ? 16.213 20.299 83.704 1.00 29.95 389 SER A O 1
ATOM 3214 N N . THR A 1 390 ? 17.929 20.108 82.299 1.00 32.03 390 THR A N 1
ATOM 3215 C CA . THR A 1 390 ? 19.236 20.159 83.020 1.00 32.03 390 THR A CA 1
ATOM 3216 C C . THR A 1 390 ? 20.236 19.097 82.504 1.00 32.03 390 THR A C 1
ATOM 3218 O O . THR A 1 390 ? 19.883 17.943 82.300 1.00 32.03 390 THR A O 1
ATOM 3221 N N . GLY A 1 391 ? 21.521 19.474 82.368 1.00 28.11 391 GLY A N 1
ATOM 3222 C CA . GLY A 1 391 ? 22.638 18.584 82.739 1.00 28.11 391 GLY A CA 1
ATOM 3223 C C . GLY A 1 391 ? 23.535 17.927 81.667 1.00 28.11 391 GLY A C 1
ATOM 3224 O O . GLY A 1 391 ? 23.427 16.736 81.421 1.00 28.11 391 GLY A O 1
ATOM 3225 N N . THR A 1 392 ? 24.590 18.658 81.268 1.00 29.25 392 THR A N 1
ATOM 3226 C CA . THR A 1 392 ? 26.021 18.229 81.173 1.00 29.25 392 THR A CA 1
ATOM 3227 C C . THR A 1 392 ? 26.576 17.248 80.109 1.00 29.25 392 THR A C 1
ATOM 3229 O O . THR A 1 392 ? 26.246 16.072 80.091 1.00 29.25 392 THR A O 1
ATOM 3232 N N . SER A 1 393 ? 27.644 17.743 79.437 1.00 27.38 393 SER A N 1
ATOM 3233 C CA . SER A 1 393 ? 28.888 17.067 78.967 1.00 27.38 393 SER A CA 1
ATOM 3234 C C . SER A 1 393 ? 28.789 16.001 77.860 1.00 27.38 393 SER A C 1
ATOM 3236 O O . SER A 1 393 ? 28.022 15.065 77.964 1.00 27.38 393 SER A O 1
ATOM 3238 N N . THR A 1 394 ? 29.592 15.950 76.791 1.00 30.56 394 THR A N 1
ATOM 3239 C CA . THR A 1 394 ? 30.945 16.457 76.483 1.00 30.56 394 THR A CA 1
ATOM 3240 C C . THR A 1 394 ? 31.162 16.345 74.958 1.00 30.56 394 THR A C 1
ATOM 3242 O O . THR A 1 394 ? 30.720 15.376 74.346 1.00 30.56 394 THR A O 1
ATOM 3245 N N . ALA A 1 395 ? 31.877 17.297 74.351 1.00 33.34 395 ALA A N 1
ATOM 3246 C CA . ALA A 1 395 ? 32.597 17.122 73.078 1.00 33.34 395 ALA A CA 1
ATOM 3247 C C . ALA A 1 395 ? 34.055 16.714 73.402 1.00 33.34 395 ALA A C 1
ATOM 3249 O O . ALA A 1 395 ? 34.486 16.986 74.528 1.00 33.34 395 ALA A O 1
ATOM 3250 N N . PRO A 1 396 ? 34.834 16.089 72.491 1.00 43.28 396 PRO A N 1
ATOM 3251 C CA . PRO A 1 396 ? 35.446 16.857 71.389 1.00 43.28 396 PRO A CA 1
ATOM 3252 C C . PRO A 1 396 ? 35.743 16.052 70.102 1.00 43.28 396 PRO A C 1
ATOM 3254 O O . PRO A 1 396 ? 36.077 14.880 70.184 1.00 43.28 396 PRO A O 1
ATOM 3257 N N . VAL A 1 397 ? 35.790 16.706 68.931 1.00 34.09 397 VAL A N 1
ATOM 3258 C CA . VAL A 1 397 ? 36.835 16.454 67.908 1.00 34.09 397 VAL A CA 1
ATOM 3259 C C . VAL A 1 397 ? 37.084 17.751 67.131 1.00 34.09 397 VAL A C 1
ATOM 3261 O O . VAL A 1 397 ? 36.169 18.337 66.558 1.00 34.09 397 VAL A O 1
ATOM 3264 N N . HIS A 1 398 ? 38.342 18.188 67.141 1.00 29.06 398 HIS A N 1
ATOM 3265 C CA . HIS A 1 398 ? 38.893 19.337 66.426 1.00 29.06 398 HIS A CA 1
ATOM 3266 C C . HIS A 1 398 ? 39.637 18.896 65.153 1.00 29.06 398 HIS A C 1
ATOM 3268 O O . HIS A 1 398 ? 40.182 17.795 65.113 1.00 29.06 398 HIS A O 1
ATOM 3274 N N . ALA A 1 399 ? 39.796 19.875 64.251 1.00 31.75 399 ALA A N 1
ATOM 3275 C CA . ALA A 1 399 ? 40.824 20.028 63.208 1.00 31.75 399 ALA A CA 1
ATOM 3276 C C . ALA A 1 399 ? 40.650 19.153 61.946 1.00 31.75 399 ALA A C 1
ATOM 3278 O O . ALA A 1 399 ? 40.482 17.946 62.035 1.00 31.75 399 ALA A O 1
ATOM 3279 N N . LYS A 1 400 ? 40.700 19.692 60.724 1.00 38.28 400 LYS A N 1
ATOM 3280 C CA . LYS A 1 400 ? 41.380 20.887 60.201 1.00 38.28 400 LYS A CA 1
ATOM 3281 C C . LYS A 1 400 ? 40.598 21.478 59.032 1.00 38.28 400 LYS A C 1
ATOM 3283 O O . LYS A 1 400 ? 39.954 20.674 58.323 1.00 38.28 400 LYS A O 1
#

Radius of gyration: 38.97 Å; chains: 1; bounding box: 84×93×112 Å

Foldseek 3Di:
DDQPDDDPPDDDDDDDDDDDDDDDDDDDDDDDDDDDDDDDDDDDDDDDDDDDDDDDDDDPDDDDDDPPDPDCVVPPPVVVLVVLLQDALVVLLVQLVPDPVSVVVCVDPVSQVSLVSNCVNVVNDDQLDPVDGSNRLSCLQNPQAFPPPRPGHPAGAFLLVSTGHHPVRLVPFWDACVRLDPCVLLFQWTLRSDDPDPPDPDRRGITTTNVSSVVLVVVVVVCVVVVNPVVNVVVSVVSSVVSVVSCVSSVSNVVVVVVVVVVVVVLLVVQLVQQLVVLVVVVVVVVQDPQLQVQLCPPDPLSVVLSSGSHHDDVVSVVVCVVVSVVSSVVSVVVVVVVVVVVVVVVVVVVVVVVPVVDPPDPDDDDDDDPDDDDDDDDDDDDDDDDDDDDDDDDDDDDD

Secondary structure (DSSP, 8-state):
-------------------------------------------------------------PPP----S--TTSS-HHHHHHHHTTS-HHHHHHHHHH-HHHHHHHTSGGGHHHHHHHHHHTTPPPPS-TTS-HHHHHHHHH--B-TTT-SB--SPPBTTTTB---HHHHHHHEE-HHHHGGGGGGS-EESSSSPPPTT--SPPPPEEEHHHHHHHHHHHHHHHHTT-HHHHHHHHHHHHHHHHHHHHHHHHHHHHHHHHHHHHHHHHHHHHHHHHHHHHHHHHHTT--HHHHHHHHHH-HHHHHHHS-SSPPPHHHHHHHHHHHHHHHHHHHHHHHHHHHHHHHHHHHHHHHHHHHH-TT---------------------------------------

Organism: NCBI:txid456999

InterPro domains:
  IPR001810 F-box domain [PS50181] (69-118)

pLDDT: mean 74.99, std 26.6, range [22.06, 97.5]

Sequence (400 aa):
MVPLTRSKTGAAKATATKVETKLTTKRGAATKPKLRSKPKSVPKTKVPLKRKIQKRKRAVNKEPDNPSVFQPTVLPLELFLDIAKYIFPLDLIHLSRATRLFRSIFMRRSAADVWRATFTNIGLPPCPDSVMSEPRYAALMFLEQCTKCHKPATRHVDPIILVRLCYKCSKHMALGRQEVGQYKDMIPQSKYLVPPYPRSKAPRSEWYYKEHYQEILKKRDQLSKAEDHKGWNVWVSERVKFVKEWYEKTYPLVRWVWDLELEYEEGLERLKRARAAEIESRLLGLGWKLVDIEKAQVYTRKWKVSIVKAKLLDDKDWDNILPYFLDALERARDERLYSEAVKRKYNRRDIISNWLKSSPAIKIHINLCWKDADNHADLDSDSDSDSDSTGTSTAPVHAK

=== Feature glossary ===
Key to the feature types in this record:

Secondary structure (8-state, DSSP). Secondary structure is the local, repeating backbone conformation. DSSP classifies it into eight states by reading the hydrogen-bond network: three helix types (H, G, I), two β types (E, B), two non-regular types (T, S), and unstructured coil (-).

Backbone torsions (φ/ψ). Backbone dihedral angles. Every residue except chain termini has a φ (preceding-C → N → Cα → C) and a ψ (N → Cα → C → next-N). They are reported in degrees following the IUPAC sign convention. Secondary structure is essentially a statement about which (φ, ψ) basin each residue occupies.

Predicted aligned error. Predicted Aligned Error (PAE) is an AlphaFold confidence matrix: entry (i, j) is the expected error in the position of residue j, in ångströms, when the prediction is superimposed on the true structure at residue i. Low PAE within a block of residues means that block is internally rigid and well-predicted; high PAE between two blocks means their relative placement is uncertain even if each block individually is confident.

B-factor. B-factor (Debye–Waller factor) reflects atomic displacement in the crystal lattice. It is an experimental observable (units Å²), not a prediction; low values mean the atom is pinned down, high values mean it moves or is heterogeneous across the crystal.

Secondary structure (3-state, P-SEA). Three-state secondary structure (P-SEA) collapses the eight DSSP classes into helix (a), strand (b), and coil (c). P-SEA assigns these from Cα geometry alone — distances and angles — without requiring backbone oxygens, so it works on any Cα trace.

Sequence. Primary structure: the covalent order of the twenty standard amino acids along the backbone. Two proteins with the same sequence will (almost always) fold to the same structure; two with 30% identity often share a fold but not the details.

pLDDT. pLDDT is the predicted lDDT-Cα score: AlphaFold's confidence that the local environment of each residue (all inter-atomic distances within 15 Å) is correctly placed. It is a per-residue number between 0 and 100, with higher meaning more reliable.

InterPro / GO / CATH / organism. Functional annotations link the protein to curated databases. InterPro entries identify conserved domains and families by matching the sequence against member-database signatures (Pfam, PROSITE, CDD, …). Gene Ontology (GO) terms describe molecular function, biological process, and cellular component in a controlled vocabulary. CATH places the structure in a hierarchical fold classification (Class/Architecture/Topology/Homologous-superfamily). The organism is the source species.

Contact-map, Ramachandran, and PAE plots. Three diagnostic plots accompany the record. The Cα contact map visualizes the tertiary structure as a 2D adjacency matrix (8 Å cutoff, sequence-local contacts suppressed). The Ramachandran plot shows the distribution of backbone (φ, ψ) torsions, with points in the α and β basins reflecting secondary structure content. The PAE plot shows AlphaFold's inter-residue confidence as a color matrix.

mmCIF coordinates. The mmCIF table is the protein's shape written out atom by atom. For each backbone N, Cα, C, and carbonyl O, it records an (x, y, z) coordinate triple in Å plus the residue type, chain letter, and residue number.

Radius of gyration, Cα contacts, bounding box. Three whole-structure scalars: the radius of gyration (RMS distance of Cα from centroid, in Å), the count of Cα–Cα contacts (pairs closer than 8 Å and separated by more than four residues in sequence — i.e. tertiary, not local, contacts), and the bounding-box dimensions. Together they distinguish compact globular folds from extended fibres or disordered chains.

Foldseek 3Di. The Foldseek 3Di string encodes local tertiary geometry as a 20-letter alphabet — one character per residue — derived from the relative positions of nearby Cα atoms. Unlike the amino-acid sequence, 3Di is a direct function of the 3D structure, so two proteins with the same fold have similar 3Di strings even at low sequence identity.

Rendered structure images. Six rendered views show the 3D structure from the faces of a cube — i.e. along ±x, ±y, ±z. Rendering representation is drawn randomly per protein from cartoon (secondary-structure ribbons), sticks (backbone bonds), or molecular surface; coloring is either N→C rainbow (blue at the N-terminus through red at the C-terminus) or one color per chain.

Nearest PDB structures. The Foldseek neighbor list gives the closest experimentally determined structures in the PDB, ranked by structural alignment. TM-score near 1 means near-identical fold; near 0.3 means only rough topology match. This is how one finds what a novel AlphaFold prediction most resembles in the solved-structure universe.

Solvent-accessible surface area. SASA measures how much of the protein is reachable by solvent. It is computed by rolling a water-sized probe over the atomic surface and summing the exposed area (Å²). Per-residue SASA distinguishes core (buried, low SASA) from surface (exposed, high SASA) residues; total SASA is a whole-molecule size measure.